Protein AF-A0A257XIL9-F1 (afdb_monomer_lite)

Secondary structure (DSSP, 8-state):
-EEEEETTEEEEPPSPPEEEEEPTTSPEEEE----STT--TT-EEEEEETTEEEEEE----SSPPPHHHHIIIIITT-HHHHHHHHHHHHTS-HHHHHHHHHHHHHSPPPPB-B---TTS-EEEEEEEEEETTEEEEEEEEE-TT--EEEEEEEETTEEEEGGGSEEEEEEEESSGGG-EEEEEEEEEE-----SS-SS-EEEEEETTS-EEEEBPPPPP-SHHHHHHHHHTSS-GGG--HHHIIIIIHHHHHHHHHHHHHTS-PPEEEEESPPPSS-SEEEEEEE-S--TTHHHHHHHHHT-HHHHHHEEEEEEES-GGGHHHHHHHHHHHHHHHT--EEEEE-SS---HHHHHHHHHHH--SSEEEE--TT---SSTTTHHHHHHHHTSTT-S---PPP--

pLDDT: mean 90.07, std 8.08, range [62.16, 98.75]

Structure (mmCIF, N/CA/C/O backbone):
data_AF-A0A257XIL9-F1
#
_entry.id   AF-A0A257XIL9-F1
#
loop_
_atom_site.group_PDB
_atom_site.id
_atom_site.type_symbol
_atom_site.label_atom_id
_atom_site.label_alt_id
_atom_site.label_comp_id
_atom_site.label_asym_id
_atom_site.label_entity_id
_atom_site.label_seq_id
_atom_site.pdbx_PDB_ins_code
_atom_site.Cartn_x
_atom_site.Cartn_y
_atom_site.Cartn_z
_atom_site.occupancy
_atom_site.B_iso_or_equiv
_atom_site.auth_seq_id
_atom_site.auth_comp_id
_atom_site.auth_asym_id
_atom_site.auth_atom_id
_atom_site.pdbx_PDB_model_num
ATOM 1 N N . PHE A 1 1 ? -37.046 -14.012 21.069 1.00 78.88 1 PHE A N 1
ATOM 2 C CA . PHE A 1 1 ? -36.959 -13.939 19.597 1.00 78.88 1 PHE A CA 1
ATOM 3 C C . PHE A 1 1 ? -37.499 -12.611 19.091 1.00 78.88 1 PHE A C 1
ATOM 5 O O . PHE A 1 1 ? -38.165 -11.910 19.847 1.00 78.88 1 PHE A O 1
ATOM 12 N N . LEU A 1 2 ? -37.201 -12.261 17.839 1.00 85.25 2 LEU A N 1
ATOM 13 C CA . LEU A 1 2 ? -37.602 -10.992 17.244 1.00 85.25 2 LEU A CA 1
ATOM 14 C C . LEU A 1 2 ? -38.352 -11.222 15.932 1.00 85.25 2 LEU A C 1
ATOM 16 O O . LEU A 1 2 ? -37.862 -11.948 15.065 1.00 85.25 2 LEU A O 1
ATOM 20 N N . TYR A 1 3 ? -39.524 -10.611 15.795 1.00 85.75 3 TYR A N 1
ATOM 21 C CA . TYR A 1 3 ? -40.388 -10.778 14.632 1.00 85.75 3 TYR A CA 1
ATOM 22 C C . TYR A 1 3 ? -40.890 -9.434 14.121 1.00 85.75 3 TYR A C 1
ATOM 24 O O . TYR A 1 3 ? -41.106 -8.504 14.894 1.00 85.75 3 TYR A O 1
ATOM 32 N N . CYS A 1 4 ? -41.090 -9.367 12.815 1.00 86.06 4 CYS A N 1
ATOM 33 C CA . CYS A 1 4 ? -41.789 -8.309 12.113 1.00 86.06 4 CYS A CA 1
ATOM 34 C C . CYS A 1 4 ? -43.127 -8.896 11.645 1.00 86.06 4 CYS A C 1
ATOM 36 O O . CYS A 1 4 ? -43.144 -9.945 11.003 1.00 86.06 4 CYS A O 1
ATOM 38 N N . VAL A 1 5 ? -44.231 -8.262 12.030 1.00 87.00 5 VAL A N 1
ATOM 39 C CA . VAL A 1 5 ? -45.599 -8.660 11.685 1.00 87.00 5 VAL A CA 1
ATOM 40 C C . VAL A 1 5 ? -46.216 -7.521 10.886 1.00 87.00 5 VAL A C 1
ATOM 42 O O . VAL A 1 5 ? -46.288 -6.399 11.381 1.00 87.00 5 VAL A O 1
ATOM 45 N N . SER A 1 6 ? -46.636 -7.796 9.659 1.00 84.62 6 SER A N 1
ATOM 46 C CA . SER A 1 6 ? -47.337 -6.864 8.773 1.00 84.62 6 SER A CA 1
ATOM 47 C C . SER A 1 6 ? -48.607 -7.533 8.221 1.00 84.62 6 SER A C 1
ATOM 49 O O . SER A 1 6 ? -48.792 -8.738 8.425 1.00 84.62 6 SER A O 1
ATOM 51 N N . PRO A 1 7 ? -49.488 -6.796 7.516 1.00 81.94 7 PRO A N 1
ATOM 52 C CA . PRO A 1 7 ? -50.623 -7.399 6.811 1.00 81.94 7 PRO A CA 1
ATOM 53 C C . PRO A 1 7 ? -50.215 -8.518 5.837 1.00 81.94 7 PRO A C 1
ATOM 55 O O . PRO A 1 7 ? -50.970 -9.465 5.642 1.00 81.94 7 PRO A O 1
ATOM 58 N N . ASP A 1 8 ? -48.998 -8.442 5.292 1.00 80.56 8 ASP A N 1
ATOM 59 C CA . ASP A 1 8 ? -48.445 -9.408 4.336 1.00 80.56 8 ASP A CA 1
ATOM 60 C C . ASP A 1 8 ? -47.842 -10.659 5.004 1.00 80.56 8 ASP A C 1
ATOM 62 O O . ASP A 1 8 ? -47.436 -11.598 4.318 1.00 80.56 8 ASP A O 1
ATOM 66 N N . GLY A 1 9 ? -47.770 -10.697 6.341 1.00 84.12 9 GLY A N 1
ATOM 67 C CA . GLY A 1 9 ? -47.368 -11.878 7.102 1.00 84.12 9 GLY A CA 1
ATOM 68 C C . GLY A 1 9 ? -46.413 -11.609 8.266 1.00 84.12 9 GLY A C 1
ATOM 69 O O . GLY A 1 9 ? -46.121 -10.478 8.654 1.00 84.12 9 GLY A O 1
ATOM 70 N N . MET A 1 10 ? -45.917 -12.699 8.855 1.00 86.69 10 MET A N 1
ATOM 71 C CA . MET A 1 10 ? -44.973 -12.682 9.973 1.00 86.69 10 MET A CA 1
ATOM 72 C C . MET A 1 10 ? -43.612 -13.202 9.516 1.00 86.69 10 MET A C 1
ATOM 74 O O . MET A 1 10 ? -43.482 -14.356 9.114 1.00 86.69 10 MET A O 1
ATOM 78 N N . ARG A 1 11 ? -42.575 -12.370 9.640 1.00 86.50 11 ARG A N 1
ATOM 79 C CA . ARG A 1 11 ? -41.183 -12.740 9.357 1.00 86.50 11 ARG A CA 1
ATOM 80 C C . ARG A 1 11 ? -40.331 -12.650 10.614 1.00 86.50 11 ARG A C 1
ATOM 82 O O . ARG A 1 11 ? -40.449 -11.714 11.407 1.00 86.50 11 ARG A O 1
ATOM 89 N N . ARG A 1 12 ? -39.436 -13.614 10.808 1.00 84.75 12 ARG A N 1
ATOM 90 C CA . ARG A 1 12 ? -38.415 -13.520 11.855 1.00 84.75 12 ARG A CA 1
ATOM 91 C C . ARG A 1 12 ? -37.354 -12.520 11.411 1.00 84.75 12 ARG A C 1
ATOM 93 O O . ARG A 1 12 ? -36.861 -12.606 10.293 1.00 84.75 12 ARG A O 1
ATOM 100 N N . ILE A 1 13 ? -37.000 -11.589 12.287 1.00 77.62 13 ILE A N 1
ATOM 101 C CA . ILE A 1 13 ? -35.896 -10.664 12.033 1.00 77.62 13 ILE A CA 1
ATOM 102 C C . ILE A 1 13 ? -34.600 -11.411 12.357 1.00 77.62 13 ILE A C 1
ATOM 104 O O . ILE A 1 13 ? -34.402 -11.890 13.480 1.00 77.62 13 ILE A O 1
ATOM 108 N N . SER A 1 14 ? -33.750 -11.559 11.348 1.00 66.75 14 SER A N 1
ATOM 109 C CA . SER A 1 14 ? -32.399 -12.098 11.464 1.00 66.75 14 SER A CA 1
ATOM 110 C C . SER A 1 14 ? -31.453 -11.041 12.032 1.00 66.75 14 SER A C 1
ATOM 112 O O . SER A 1 14 ? -31.531 -9.871 11.671 1.00 66.75 14 SER A O 1
ATOM 114 N N . GLY A 1 15 ? -30.555 -11.459 12.925 1.00 65.25 15 GLY A N 1
ATOM 115 C CA . GLY A 1 15 ? -29.597 -10.577 13.592 1.00 65.25 15 GLY A CA 1
ATOM 116 C C . GLY A 1 15 ? -29.805 -10.519 15.104 1.00 65.25 15 GLY A C 1
ATOM 117 O O . GLY A 1 15 ? -30.929 -10.450 15.605 1.00 65.25 15 GLY A O 1
ATOM 118 N N . ALA A 1 16 ? -28.701 -10.583 15.846 1.00 65.56 16 ALA A N 1
ATOM 119 C CA . ALA A 1 16 ? -28.731 -10.383 17.285 1.00 65.56 16 ALA A CA 1
ATOM 120 C C . ALA A 1 16 ? -28.869 -8.880 17.576 1.00 65.56 16 ALA A C 1
ATOM 122 O O . ALA A 1 16 ? -28.102 -8.086 17.025 1.00 65.56 16 ALA A O 1
ATOM 123 N N . PRO A 1 17 ? -29.815 -8.469 18.433 1.00 74.44 17 PRO A N 1
ATOM 124 C CA . PRO A 1 17 ? -29.900 -7.081 18.847 1.00 74.44 17 PRO A CA 1
ATOM 125 C C . PRO A 1 17 ? -28.626 -6.649 19.558 1.00 74.44 17 PRO A C 1
ATOM 127 O O . PRO A 1 17 ? -28.020 -7.430 20.298 1.00 74.44 17 PRO A O 1
ATOM 130 N N . ARG A 1 18 ? -28.255 -5.380 19.390 1.00 77.69 18 ARG A N 1
ATOM 131 C CA . ARG A 1 18 ? -27.157 -4.798 20.158 1.00 77.69 18 ARG A CA 1
ATOM 132 C C . ARG A 1 18 ? -27.686 -4.026 21.345 1.00 77.69 18 ARG A C 1
ATOM 134 O O . ARG A 1 18 ? -28.575 -3.181 21.235 1.00 77.69 18 ARG A O 1
ATOM 141 N N . TYR A 1 19 ? -27.107 -4.331 22.495 1.00 77.12 19 TYR A N 1
ATOM 142 C CA . TYR A 1 19 ? -27.385 -3.634 23.733 1.00 77.12 19 TYR A CA 1
ATOM 143 C C . TYR A 1 19 ? -26.381 -2.500 23.879 1.00 77.12 19 TYR A C 1
ATOM 145 O O . TYR A 1 19 ? -25.175 -2.725 23.838 1.00 77.12 19 TYR A O 1
ATOM 153 N N . GLY A 1 20 ? -26.890 -1.284 24.041 1.00 69.31 20 GLY A N 1
ATOM 154 C CA . GLY A 1 20 ? -26.060 -0.151 24.418 1.00 69.31 20 GLY A CA 1
ATOM 155 C C . GLY A 1 20 ? -25.586 -0.257 25.862 1.00 69.31 20 GLY A C 1
ATOM 156 O O . GLY A 1 20 ? -26.066 -1.086 26.649 1.00 69.31 20 GLY A O 1
ATOM 157 N N . VAL A 1 21 ? -24.686 0.651 26.225 1.00 69.38 21 VAL A N 1
ATOM 158 C CA . VAL A 1 21 ? -24.190 0.783 27.601 1.00 69.38 21 VAL A CA 1
ATOM 159 C C . VAL A 1 21 ? -25.369 1.002 28.576 1.00 69.38 21 VAL A C 1
ATOM 161 O O . VAL A 1 21 ? -26.318 1.721 28.233 1.00 69.38 21 VAL A O 1
ATOM 164 N N . PRO A 1 22 ? -25.361 0.393 29.784 1.00 69.25 22 PRO A N 1
ATOM 165 C CA . PRO A 1 22 ? -26.380 0.650 30.799 1.00 69.25 22 PRO A CA 1
ATOM 166 C C . PRO A 1 22 ? -26.503 2.144 31.107 1.00 69.25 22 PRO A C 1
ATOM 168 O O . PRO A 1 22 ? -25.510 2.821 31.369 1.00 69.25 22 PRO A O 1
ATOM 171 N N . GLY A 1 23 ? -27.728 2.667 31.092 1.00 69.06 23 GLY A N 1
ATOM 172 C CA . GLY A 1 23 ? -28.000 4.022 31.558 1.00 69.06 23 GLY A CA 1
ATOM 173 C C . GLY A 1 23 ? -27.918 4.131 33.084 1.00 69.06 23 GLY A C 1
ATOM 174 O O . GLY A 1 23 ? -27.865 3.128 33.791 1.00 69.06 23 GLY A O 1
ATOM 175 N N . ALA A 1 24 ? -28.015 5.358 33.606 1.00 69.00 24 ALA A N 1
ATOM 176 C CA . ALA A 1 24 ? -27.921 5.658 35.043 1.00 69.00 24 ALA A CA 1
ATOM 177 C C . ALA A 1 24 ? -28.912 4.884 35.943 1.00 69.00 24 ALA A C 1
ATOM 179 O O . ALA A 1 24 ? -28.686 4.757 37.139 1.00 69.00 24 ALA A O 1
ATOM 180 N N . ARG A 1 25 ? -30.008 4.357 35.379 1.00 79.62 25 ARG A N 1
ATOM 181 C CA . ARG A 1 25 ? -31.020 3.546 36.086 1.00 79.62 25 ARG A CA 1
ATOM 182 C C . ARG A 1 25 ? -30.909 2.040 35.797 1.00 79.62 25 ARG A C 1
ATOM 184 O O . ARG A 1 25 ? -31.881 1.318 35.976 1.00 79.62 25 ARG A O 1
ATOM 191 N N . GLY A 1 26 ? -29.792 1.569 35.240 1.00 75.44 26 GLY A N 1
ATOM 192 C CA . GLY A 1 26 ? -29.577 0.160 34.873 1.00 75.44 26 GLY A CA 1
ATOM 193 C C . GLY A 1 26 ? -30.302 -0.313 33.602 1.00 75.44 26 GLY A C 1
ATOM 194 O O . GLY A 1 26 ? -30.005 -1.392 33.094 1.00 75.44 26 GLY A O 1
ATOM 195 N N . LEU A 1 27 ? -31.208 0.492 33.036 1.00 77.88 27 LEU A N 1
ATOM 196 C CA . LEU A 1 27 ? -31.868 0.200 31.760 1.00 77.88 27 LEU A CA 1
ATOM 197 C C . LEU A 1 27 ? -30.868 0.280 30.598 1.00 77.88 27 LEU A C 1
ATOM 199 O O . LEU A 1 27 ? -30.169 1.284 30.443 1.00 77.88 27 LEU A O 1
ATOM 203 N N . ARG A 1 28 ? -30.833 -0.754 29.750 1.00 74.19 28 ARG A N 1
ATOM 204 C CA . ARG A 1 28 ? -30.026 -0.776 28.521 1.00 74.19 28 ARG A CA 1
ATOM 205 C C . ARG A 1 28 ? -30.869 -0.369 27.325 1.00 74.19 28 ARG A C 1
ATOM 207 O O . ARG A 1 28 ? -32.003 -0.821 27.169 1.00 74.19 28 ARG A O 1
ATOM 214 N N . ARG A 1 29 ? -30.299 0.474 26.464 1.00 76.75 29 ARG A N 1
ATOM 215 C CA . ARG A 1 29 ? -30.882 0.734 25.147 1.00 76.75 29 ARG A CA 1
ATOM 216 C C . ARG A 1 29 ? -30.681 -0.480 24.259 1.00 76.75 29 ARG A C 1
ATOM 218 O O . ARG A 1 29 ? -29.707 -1.213 24.398 1.00 76.75 29 ARG A O 1
ATOM 225 N N . PHE A 1 30 ? -31.625 -0.666 23.362 1.00 77.69 30 PHE A N 1
ATOM 226 C CA . PHE A 1 30 ? -31.723 -1.822 22.502 1.00 77.69 30 PHE A CA 1
ATOM 227 C C . PHE A 1 30 ? -31.785 -1.321 21.063 1.00 77.69 30 PHE A C 1
ATOM 229 O O . PHE A 1 30 ? -32.664 -0.523 20.735 1.00 77.69 30 PHE A O 1
ATOM 236 N N . TYR A 1 31 ? -30.831 -1.747 20.243 1.00 80.19 31 TYR A N 1
ATOM 237 C CA . TYR A 1 31 ? -30.674 -1.297 18.867 1.00 80.19 31 TYR A CA 1
ATOM 238 C C . TYR A 1 31 ? -30.848 -2.467 17.906 1.00 80.19 31 TYR A C 1
ATOM 240 O O . TYR A 1 31 ? -30.327 -3.564 18.125 1.00 80.19 31 TYR A O 1
ATOM 248 N N . LEU A 1 32 ? -31.591 -2.199 16.837 1.00 79.38 32 LEU A N 1
ATOM 249 C CA . LEU A 1 32 ? -31.878 -3.131 15.761 1.00 79.38 32 LEU A CA 1
ATOM 250 C C . LEU A 1 32 ? -31.614 -2.452 14.432 1.00 79.38 32 LEU A C 1
ATOM 252 O O . LEU A 1 32 ? -32.061 -1.326 14.216 1.00 79.38 32 LEU A O 1
ATOM 256 N N . ALA A 1 33 ? -30.956 -3.178 13.542 1.00 78.38 33 ALA A N 1
ATOM 257 C CA . ALA A 1 33 ? -30.948 -2.856 12.131 1.00 78.38 33 ALA A CA 1
ATOM 258 C C . ALA A 1 33 ? -32.041 -3.664 11.444 1.00 78.38 33 ALA A C 1
ATOM 260 O O . ALA A 1 33 ? -32.178 -4.866 11.676 1.00 78.38 33 ALA A O 1
ATOM 261 N N . LEU A 1 34 ? -32.839 -2.979 10.638 1.00 77.25 34 LEU A N 1
ATOM 262 C CA . LEU A 1 34 ? -33.945 -3.567 9.909 1.00 77.25 34 LEU A CA 1
ATOM 263 C C . LEU A 1 34 ? -33.802 -3.175 8.449 1.00 77.25 34 LEU A C 1
ATOM 265 O O . LEU A 1 34 ? -33.587 -2.004 8.139 1.00 77.25 34 LEU A O 1
ATOM 269 N N . GLU A 1 35 ? -33.962 -4.145 7.561 1.00 73.81 35 GLU A N 1
ATOM 270 C CA . GLU A 1 35 ? -34.164 -3.846 6.151 1.00 73.81 35 GLU A CA 1
ATOM 271 C C . GLU A 1 35 ? -35.543 -3.212 5.974 1.00 73.81 35 GLU A C 1
ATOM 273 O O . GLU A 1 35 ? -36.555 -3.764 6.419 1.00 73.81 35 GLU A O 1
ATOM 278 N N . THR A 1 36 ? -35.570 -2.048 5.325 1.00 72.25 36 THR A N 1
ATOM 279 C CA . THR A 1 36 ? -36.790 -1.277 5.056 1.00 72.25 36 THR A CA 1
ATOM 280 C C . THR A 1 36 ? -37.724 -1.983 4.076 1.00 72.25 36 THR A C 1
ATOM 282 O O . THR A 1 36 ? -38.927 -1.728 4.088 1.00 72.25 36 THR A O 1
ATOM 285 N N . ALA A 1 37 ? -37.205 -2.910 3.263 1.00 67.94 37 ALA A N 1
ATOM 286 C CA . ALA A 1 37 ? -38.013 -3.758 2.397 1.00 67.94 37 ALA A CA 1
ATOM 287 C C . ALA A 1 37 ? -39.031 -4.566 3.229 1.00 67.94 37 ALA A C 1
ATOM 289 O O . ALA A 1 37 ? -38.667 -5.339 4.120 1.00 67.94 37 ALA A O 1
ATOM 290 N N . GLY A 1 38 ? -40.320 -4.355 2.950 1.00 63.84 38 GLY A N 1
ATOM 291 C CA . GLY A 1 38 ? -41.426 -5.003 3.662 1.00 63.84 38 GLY A CA 1
ATOM 292 C C . GLY A 1 38 ? -41.767 -4.397 5.030 1.00 63.84 38 GLY A C 1
ATOM 293 O O . GLY A 1 38 ? -42.450 -5.048 5.817 1.00 63.84 38 GLY A O 1
ATOM 294 N N . ILE A 1 39 ? -41.287 -3.185 5.344 1.00 73.81 39 ILE A N 1
ATOM 295 C CA . ILE A 1 39 ? -41.710 -2.416 6.525 1.00 73.81 39 ILE A CA 1
ATOM 296 C C . ILE A 1 39 ? -42.603 -1.260 6.073 1.00 73.81 39 ILE A C 1
ATOM 298 O O . ILE A 1 39 ? -42.139 -0.322 5.432 1.00 73.81 39 ILE A O 1
ATOM 302 N N . GLY A 1 40 ? -43.885 -1.334 6.427 1.00 72.06 40 GLY A N 1
ATOM 303 C CA . GLY A 1 40 ? -44.891 -0.301 6.181 1.00 72.06 40 GLY A CA 1
ATOM 304 C C . GLY A 1 40 ? -45.420 0.326 7.475 1.00 72.06 40 GLY A C 1
ATOM 305 O O . GLY A 1 40 ? -45.008 -0.037 8.577 1.00 72.06 40 GLY A O 1
ATOM 306 N N . ALA A 1 41 ? -46.369 1.257 7.344 1.00 73.69 41 ALA A N 1
ATOM 307 C CA . ALA A 1 41 ? -46.985 1.956 8.480 1.00 73.69 41 ALA A CA 1
ATOM 308 C C . ALA A 1 41 ? -47.720 1.014 9.460 1.00 73.69 41 ALA A C 1
ATOM 310 O O . ALA A 1 41 ? -47.784 1.290 10.658 1.00 73.69 41 ALA A O 1
ATOM 311 N N . ASP A 1 42 ? -48.207 -0.126 8.961 1.00 81.69 42 ASP A N 1
ATOM 312 C CA . ASP A 1 42 ? -48.926 -1.145 9.739 1.00 81.69 42 ASP A CA 1
ATOM 313 C C . ASP A 1 42 ? -48.018 -2.287 10.221 1.00 81.69 42 ASP A C 1
ATOM 315 O O . ASP A 1 42 ? -48.481 -3.360 10.612 1.00 81.69 42 ASP A O 1
ATOM 319 N N . THR A 1 43 ? -46.698 -2.088 10.180 1.00 84.56 43 THR A N 1
ATOM 320 C CA . THR A 1 43 ? -45.734 -3.084 10.640 1.00 84.56 43 THR A CA 1
ATOM 321 C C . THR A 1 43 ? -45.480 -2.982 12.146 1.00 84.56 43 THR A C 1
ATOM 323 O O . THR A 1 43 ? -45.098 -1.939 12.684 1.00 84.56 43 THR A O 1
ATOM 326 N N . PHE A 1 44 ? -45.609 -4.116 12.830 1.00 88.12 44 PHE A N 1
ATOM 327 C CA . PHE A 1 44 ? -45.282 -4.289 14.239 1.00 88.12 44 PHE A CA 1
ATOM 328 C C . PHE A 1 44 ? -43.982 -5.077 14.416 1.00 88.12 44 PHE A C 1
ATOM 330 O O . PHE A 1 44 ? -43.763 -6.107 13.781 1.00 88.12 44 PHE A O 1
ATOM 337 N N . ILE A 1 45 ? -43.133 -4.629 15.339 1.00 87.12 45 ILE A N 1
ATOM 338 C CA . ILE A 1 45 ? -42.042 -5.429 15.896 1.00 87.12 45 ILE A CA 1
ATOM 339 C C . ILE A 1 45 ? -42.566 -6.127 17.139 1.00 87.12 45 ILE A C 1
ATOM 341 O O . ILE A 1 45 ? -43.030 -5.480 18.082 1.00 87.12 45 ILE A O 1
ATOM 345 N N . VAL A 1 46 ? -42.435 -7.448 17.159 1.00 88.25 46 VAL A N 1
ATOM 346 C CA . VAL A 1 46 ? -42.737 -8.283 18.316 1.00 88.25 46 VAL A CA 1
ATOM 347 C C . VAL A 1 46 ? -41.428 -8.821 18.881 1.00 88.25 46 VAL A C 1
ATOM 349 O O . VAL A 1 46 ? -40.730 -9.620 18.252 1.00 88.25 46 VAL A O 1
ATOM 352 N N . LEU A 1 47 ? -41.095 -8.384 20.092 1.00 86.00 47 LEU A N 1
ATOM 353 C CA . LEU A 1 47 ? -40.020 -8.950 20.896 1.00 86.00 47 LEU A CA 1
ATOM 354 C C . LEU A 1 47 ? -40.605 -9.992 21.836 1.00 86.00 47 LEU A C 1
ATOM 356 O O . LEU A 1 47 ? -41.585 -9.720 22.516 1.00 86.00 47 LEU A O 1
ATOM 360 N N . THR A 1 48 ? -39.987 -11.162 21.909 1.00 85.75 48 THR A N 1
ATOM 361 C CA . THR A 1 48 ? -40.390 -12.242 22.816 1.00 85.75 48 THR A CA 1
ATOM 362 C C . THR A 1 48 ? -39.214 -12.635 23.704 1.00 85.75 48 THR A C 1
ATOM 364 O O . THR A 1 48 ? -38.097 -12.835 23.219 1.00 85.75 48 THR A O 1
ATOM 367 N N . GLY A 1 49 ? -39.454 -12.743 25.003 1.00 84.25 49 GLY A N 1
ATOM 368 C CA . GLY A 1 49 ? -38.568 -13.376 25.975 1.00 84.25 49 GLY A CA 1
ATOM 369 C C . GLY A 1 49 ? -39.206 -14.645 26.548 1.00 84.25 49 GLY A C 1
ATOM 370 O O . GLY A 1 49 ? -40.297 -15.013 26.120 1.00 84.25 49 GLY A O 1
ATOM 371 N N . PRO A 1 50 ? -38.557 -15.311 27.520 1.00 85.19 50 PRO A N 1
ATOM 372 C CA . PRO A 1 50 ? -39.059 -16.564 28.088 1.00 85.19 50 PRO A CA 1
ATOM 373 C C . PRO A 1 50 ? -40.483 -16.455 28.653 1.00 85.19 50 PRO A C 1
ATOM 375 O O . PRO A 1 50 ? -41.293 -17.338 28.414 1.00 85.19 50 PRO A O 1
ATOM 378 N N . ASN A 1 51 ? -40.796 -15.340 29.330 1.00 89.88 51 ASN A N 1
ATOM 379 C CA . ASN A 1 51 ? -42.074 -15.115 30.025 1.00 89.88 51 ASN A CA 1
ATOM 380 C C . ASN A 1 51 ? -42.710 -13.751 29.695 1.00 89.88 51 ASN A C 1
ATOM 382 O O . ASN A 1 51 ? -43.493 -13.220 30.479 1.00 89.88 51 ASN A O 1
ATOM 386 N N . TRP A 1 52 ? -42.325 -13.120 28.586 1.00 86.81 52 TRP A N 1
ATOM 387 C CA . TRP A 1 52 ? -42.842 -11.801 28.219 1.00 86.81 52 TRP A CA 1
ATOM 388 C C . TRP A 1 52 ? -42.816 -11.598 26.710 1.00 86.81 52 TRP A C 1
ATOM 390 O O . TRP A 1 52 ? -42.002 -12.192 26.003 1.00 86.81 52 TRP A O 1
ATOM 40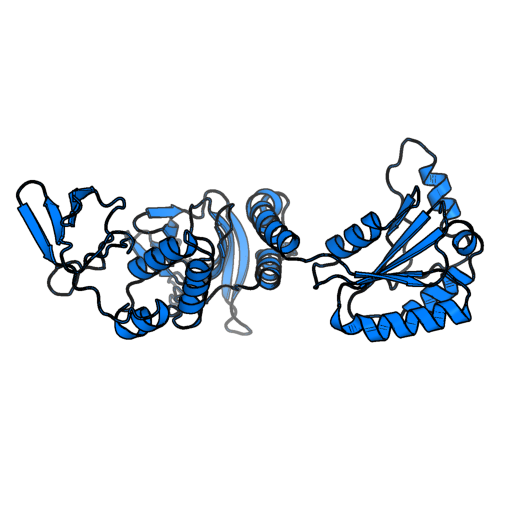0 N N . PHE A 1 53 ? -43.665 -10.704 26.216 1.00 89.31 53 PHE A N 1
ATOM 401 C CA . PHE A 1 53 ? -43.525 -10.155 24.877 1.00 89.31 53 PHE A CA 1
ATOM 402 C C . PHE A 1 53 ? -43.807 -8.654 24.890 1.00 89.31 53 PHE A C 1
ATOM 404 O O . PHE A 1 53 ? -44.543 -8.148 25.734 1.00 89.31 53 PHE A O 1
ATOM 411 N N . ALA A 1 54 ? -43.182 -7.931 23.970 1.00 87.25 54 ALA A N 1
ATOM 412 C CA . ALA A 1 54 ? -43.417 -6.516 23.753 1.00 87.25 54 ALA A CA 1
ATOM 413 C C . ALA A 1 54 ? -43.741 -6.295 22.281 1.00 87.25 54 ALA A C 1
ATOM 415 O O . ALA A 1 54 ? -42.994 -6.727 21.405 1.00 87.25 54 ALA A O 1
ATOM 416 N N . VAL A 1 55 ? -44.842 -5.596 22.024 1.00 89.62 55 VAL A N 1
ATOM 417 C CA . VAL A 1 55 ? -45.242 -5.186 20.678 1.00 89.62 55 VAL A CA 1
ATOM 418 C C . VAL A 1 55 ? -44.974 -3.695 20.530 1.00 89.62 55 VAL A C 1
ATOM 420 O O . VAL A 1 55 ? -45.289 -2.896 21.421 1.00 89.62 55 VAL A O 1
ATOM 423 N N . ARG A 1 56 ? -44.347 -3.309 19.424 1.00 87.12 56 ARG A N 1
ATOM 424 C CA . ARG A 1 56 ? -44.098 -1.914 19.061 1.00 87.12 56 ARG A CA 1
ATOM 425 C C . ARG A 1 56 ? -44.500 -1.706 17.615 1.00 87.12 56 ARG A C 1
ATOM 427 O O . ARG A 1 56 ? -44.027 -2.432 16.751 1.00 87.12 56 ARG A O 1
ATOM 434 N N . ARG A 1 57 ? -45.353 -0.720 17.353 1.00 86.31 57 ARG A N 1
ATOM 435 C CA . ARG A 1 57 ? -45.593 -0.258 15.986 1.00 86.31 57 ARG A CA 1
ATOM 436 C C . ARG A 1 57 ? -44.377 0.536 15.528 1.00 86.31 57 ARG A C 1
ATOM 438 O O . ARG A 1 57 ? -43.865 1.355 16.293 1.00 86.31 57 ARG A O 1
ATOM 445 N N . ILE A 1 58 ? -43.906 0.267 14.319 1.00 77.44 58 ILE A N 1
ATOM 446 C CA . ILE A 1 58 ? -42.850 1.063 13.710 1.00 77.44 58 ILE A CA 1
ATOM 447 C C . ILE A 1 58 ? -43.493 2.307 13.108 1.00 77.44 58 ILE A C 1
ATOM 449 O O . ILE A 1 58 ? -44.326 2.209 12.214 1.00 77.44 58 ILE A O 1
ATOM 453 N N . GLU A 1 59 ? -43.074 3.478 13.566 1.00 76.62 59 GLU A N 1
ATOM 454 C CA . GLU A 1 59 ? -43.366 4.726 12.869 1.00 76.62 59 GLU A CA 1
ATOM 455 C C . GLU A 1 59 ? -42.181 5.024 11.955 1.00 76.62 59 GLU A C 1
ATOM 457 O O . GLU A 1 59 ? -41.086 5.334 12.424 1.00 76.62 59 GLU A O 1
ATOM 462 N N . MET A 1 60 ? -42.379 4.840 10.648 1.00 69.75 60 MET A N 1
ATOM 463 C CA . MET A 1 60 ? -41.388 5.207 9.639 1.00 69.75 60 MET A CA 1
ATOM 464 C C . MET A 1 60 ? -41.507 6.713 9.376 1.00 69.75 60 MET A C 1
ATOM 466 O O . MET A 1 60 ? -42.525 7.146 8.829 1.00 69.75 60 MET A O 1
ATOM 470 N N . PRO A 1 61 ? -40.523 7.536 9.777 1.00 68.69 61 PRO A N 1
ATOM 471 C CA . PRO A 1 61 ? -40.538 8.948 9.424 1.00 68.69 61 PRO A CA 1
ATOM 472 C C . PRO A 1 61 ? -40.427 9.095 7.900 1.00 68.69 61 PRO A C 1
ATOM 474 O O . PRO A 1 61 ? -39.690 8.353 7.255 1.00 68.69 61 PRO A O 1
ATOM 477 N N . GLY A 1 62 ? -41.152 10.063 7.331 1.00 68.56 62 GLY A N 1
ATOM 478 C CA . GLY A 1 62 ? -41.165 10.305 5.881 1.00 68.56 62 GLY A CA 1
ATOM 479 C C . GLY A 1 62 ? -39.815 10.745 5.299 1.00 68.56 62 GLY A C 1
ATOM 480 O O . GLY A 1 62 ? -39.597 10.584 4.104 1.00 68.56 62 GLY A O 1
ATOM 481 N N . ASP A 1 63 ? -38.906 11.254 6.138 1.00 76.94 63 ASP A N 1
ATOM 482 C CA . ASP A 1 63 ? -37.517 11.552 5.782 1.00 76.94 63 ASP A CA 1
ATOM 483 C C . ASP A 1 63 ? -36.574 10.874 6.788 1.00 76.94 63 ASP A C 1
ATOM 485 O O . ASP A 1 63 ? -36.515 11.239 7.969 1.00 76.94 63 ASP A O 1
ATOM 489 N N . LEU A 1 64 ? -35.863 9.838 6.337 1.00 77.25 64 LEU A N 1
ATOM 490 C CA . LEU A 1 64 ? -34.840 9.175 7.137 1.00 77.25 64 LEU A CA 1
ATOM 491 C C . LEU A 1 64 ? -33.557 10.007 7.082 1.00 77.25 64 LEU A C 1
ATOM 493 O O . LEU A 1 64 ? -32.962 10.212 6.026 1.00 77.25 64 LEU A O 1
ATOM 497 N N . ALA A 1 65 ? -33.094 10.461 8.246 1.00 83.12 65 ALA A N 1
ATOM 498 C CA . ALA A 1 65 ? -31.809 11.137 8.352 1.00 83.12 65 ALA A CA 1
ATOM 499 C C . ALA A 1 65 ? -30.666 10.234 7.852 1.00 83.12 65 ALA A C 1
ATOM 501 O O . ALA A 1 65 ? -30.644 9.035 8.134 1.00 83.12 65 ALA A O 1
ATOM 502 N N . SER A 1 66 ? -29.672 10.825 7.177 1.00 86.81 66 SER A N 1
ATOM 503 C CA . SER A 1 66 ? -28.438 10.106 6.840 1.00 86.81 66 SER A CA 1
ATOM 504 C C . SER A 1 66 ? -27.755 9.573 8.102 1.00 86.81 66 SER A C 1
ATOM 506 O O . SER A 1 66 ? -27.899 10.154 9.184 1.00 86.81 66 SER A O 1
ATOM 508 N N . LEU A 1 67 ? -26.964 8.502 7.964 1.00 87.06 67 LEU A N 1
ATOM 509 C CA . LEU A 1 67 ? -26.244 7.888 9.084 1.00 87.06 67 LEU A CA 1
ATOM 510 C C . LEU A 1 67 ? -25.442 8.931 9.880 1.00 87.06 67 LEU A C 1
ATOM 512 O O . LEU A 1 67 ? -25.554 8.998 11.101 1.00 87.06 67 LEU A O 1
ATOM 516 N N . THR A 1 68 ? -24.714 9.809 9.187 1.00 88.69 68 THR A N 1
ATOM 517 C CA . THR A 1 68 ? -23.942 10.907 9.787 1.00 88.69 68 THR A CA 1
ATOM 518 C C . THR A 1 68 ? -24.819 11.897 10.553 1.00 88.69 68 THR A C 1
ATOM 520 O O . THR A 1 68 ? -24.504 12.257 11.690 1.00 88.69 68 THR A O 1
ATOM 523 N N . ARG A 1 69 ? -25.940 12.337 9.962 1.00 88.12 69 ARG A N 1
ATOM 524 C CA . ARG A 1 69 ? -26.862 13.288 10.603 1.00 88.12 69 ARG A CA 1
ATOM 525 C C . ARG A 1 69 ? -27.475 12.677 11.859 1.00 88.12 69 ARG A C 1
ATOM 527 O O . ARG A 1 69 ? -27.476 13.312 12.915 1.00 88.12 69 ARG A O 1
ATOM 534 N N . TRP A 1 70 ? -27.931 11.431 11.757 1.00 87.12 70 TRP A N 1
ATOM 535 C CA . TRP A 1 70 ? -28.450 10.681 12.892 1.00 87.12 70 TRP A CA 1
ATOM 536 C C . TRP A 1 70 ? -27.387 10.552 13.989 1.00 87.12 70 TRP A C 1
ATOM 538 O O . TRP A 1 70 ? -27.670 10.879 15.143 1.00 87.12 70 TRP A O 1
ATOM 548 N N . TRP A 1 71 ? -26.143 10.201 13.635 1.00 87.69 71 TRP A N 1
ATOM 549 C CA . TRP A 1 71 ? -25.057 10.028 14.604 1.00 87.69 71 TRP A CA 1
ATOM 550 C C . TRP A 1 71 ? -24.767 11.298 15.402 1.00 87.69 71 TRP A C 1
ATOM 552 O O . TRP A 1 71 ? -24.673 11.238 16.628 1.00 87.69 71 TRP A O 1
ATOM 562 N N . ARG A 1 72 ? -24.698 12.454 14.727 1.00 84.94 72 ARG A N 1
ATOM 563 C CA . ARG A 1 72 ? -24.500 13.763 15.375 1.00 84.94 72 ARG A CA 1
ATOM 564 C C . ARG A 1 72 ? -25.611 14.101 16.364 1.00 84.94 72 ARG A C 1
ATOM 566 O O . ARG A 1 72 ? -25.332 14.637 17.430 1.00 84.94 72 ARG A O 1
ATOM 573 N N . SER A 1 73 ? -26.858 13.797 16.011 1.00 82.44 73 SER A N 1
ATOM 574 C CA . SER A 1 73 ? -28.020 14.146 16.838 1.00 82.44 73 SER A CA 1
ATOM 575 C C . SER A 1 73 ? -28.289 13.174 17.992 1.00 82.44 73 SER A C 1
ATOM 577 O O . SER A 1 73 ? -28.670 13.589 19.084 1.00 82.44 73 SER A O 1
ATOM 579 N N . LEU A 1 74 ? -28.129 11.871 17.748 1.00 75.81 74 LEU A N 1
ATOM 580 C CA . LEU A 1 74 ? -28.710 10.805 18.569 1.00 75.81 74 LEU A CA 1
ATOM 581 C C . LEU A 1 74 ? -27.718 9.694 18.910 1.00 75.81 74 LEU A C 1
ATOM 583 O O . LEU A 1 74 ? -27.917 9.014 19.921 1.00 75.81 74 LEU A O 1
ATOM 587 N N . GLY A 1 75 ? -26.659 9.532 18.107 1.00 64.88 75 GLY A N 1
ATOM 588 C CA . GLY A 1 75 ? -25.708 8.422 18.199 1.00 64.88 75 GLY A CA 1
ATOM 589 C C . GLY A 1 75 ? -25.023 8.304 19.556 1.00 64.88 75 GLY A C 1
ATOM 590 O O . GLY A 1 75 ? -24.733 7.190 19.985 1.00 64.88 75 GLY A O 1
ATOM 591 N N . LYS A 1 76 ? -24.861 9.426 20.282 1.00 68.06 76 LYS A N 1
ATOM 592 C CA . LYS A 1 76 ? -24.164 9.507 21.582 1.00 68.06 76 LYS A CA 1
ATOM 593 C C . LYS A 1 76 ? -22.733 8.916 21.504 1.00 68.06 76 LYS A C 1
ATOM 595 O O . LYS A 1 76 ? -22.344 8.321 20.502 1.00 68.06 76 LYS A O 1
ATOM 600 N N . PRO A 1 77 ? -21.877 9.090 22.524 1.00 66.38 77 PRO A N 1
ATOM 601 C CA . PRO A 1 77 ? -20.542 8.494 22.513 1.00 66.38 77 PRO A CA 1
ATOM 602 C C . PRO A 1 77 ? -20.588 6.995 22.865 1.00 66.38 77 PRO A C 1
ATOM 604 O O . PRO A 1 77 ? -19.783 6.560 23.678 1.00 66.38 77 PRO A O 1
ATOM 607 N N . ASP A 1 78 ? -21.539 6.215 22.326 1.00 77.00 78 ASP A N 1
ATOM 608 C CA . ASP A 1 78 ? -21.589 4.755 22.512 1.00 77.00 78 ASP A CA 1
ATOM 609 C C . ASP A 1 78 ? -20.699 4.083 21.451 1.00 77.00 78 ASP A C 1
ATOM 611 O O . ASP A 1 78 ? -21.095 3.974 20.284 1.00 77.00 78 ASP A O 1
ATOM 615 N N . PRO A 1 79 ? -19.475 3.653 21.806 1.00 78.12 79 PRO A N 1
ATOM 616 C CA . PRO A 1 79 ? -18.525 3.170 20.815 1.00 78.12 79 PRO A CA 1
ATOM 617 C C . PRO A 1 79 ? -18.882 1.769 20.306 1.00 78.12 79 PRO A C 1
ATOM 619 O O . PRO A 1 79 ? -18.551 1.432 19.175 1.00 78.12 79 PRO A O 1
ATOM 622 N N . VAL A 1 80 ? -19.596 0.974 21.112 1.00 78.94 80 VAL A N 1
ATOM 623 C CA . VAL A 1 80 ? -20.064 -0.367 20.727 1.00 78.94 80 VAL A CA 1
ATOM 624 C C . VAL A 1 80 ? -21.149 -0.239 19.664 1.00 78.94 80 VAL A C 1
ATOM 626 O O . VAL A 1 80 ? -21.116 -0.923 18.641 1.00 78.94 80 VAL A O 1
ATOM 629 N N . LEU A 1 81 ? -22.096 0.682 19.874 1.00 82.88 81 LEU A N 1
ATOM 630 C CA . LEU A 1 81 ? -23.116 0.986 18.877 1.00 82.88 81 LEU A CA 1
ATOM 631 C C . LEU A 1 81 ? -22.488 1.506 17.581 1.00 82.88 81 LEU A C 1
ATOM 633 O O . LEU A 1 81 ? -22.918 1.115 16.497 1.00 82.88 81 LEU A O 1
ATOM 637 N N . ARG A 1 82 ? -21.461 2.358 17.692 1.00 86.50 82 ARG A N 1
ATOM 638 C CA . ARG A 1 82 ? -20.712 2.880 16.542 1.00 86.50 82 ARG A CA 1
ATOM 639 C C . ARG A 1 82 ? -20.099 1.777 15.707 1.00 86.50 82 ARG A C 1
ATOM 641 O O . ARG A 1 82 ? -20.353 1.727 14.509 1.00 86.50 82 ARG A O 1
ATOM 648 N N . GLU A 1 83 ? -19.311 0.908 16.327 1.00 86.50 83 GLU A N 1
ATOM 649 C CA . GLU A 1 83 ? -18.667 -0.201 15.625 1.00 86.50 83 GLU A CA 1
ATOM 650 C C . GLU A 1 83 ? -19.698 -1.099 14.943 1.00 86.50 83 GLU A C 1
ATOM 652 O O . GLU A 1 83 ? -19.501 -1.507 13.802 1.00 86.50 83 GLU A O 1
ATOM 657 N N . HIS A 1 84 ? -20.833 -1.346 15.601 1.00 84.69 84 HIS A N 1
ATOM 658 C CA . HIS A 1 84 ? -21.913 -2.125 15.014 1.00 84.69 84 HIS A CA 1
ATOM 659 C C . HIS A 1 84 ? -22.547 -1.450 13.792 1.00 84.69 84 HIS A C 1
ATOM 661 O O . HIS A 1 84 ? -22.755 -2.111 12.776 1.00 84.69 84 HIS A O 1
ATOM 667 N N . ALA A 1 85 ? -22.844 -0.151 13.872 1.00 86.94 85 ALA A N 1
ATOM 668 C CA . ALA A 1 85 ? -23.414 0.594 12.754 1.00 86.94 85 ALA A CA 1
ATOM 669 C C . ALA A 1 85 ? -22.454 0.645 11.558 1.00 86.94 85 ALA A C 1
ATOM 671 O O . ALA A 1 85 ? -22.886 0.450 10.424 1.00 86.94 85 ALA A O 1
ATOM 672 N N . VAL A 1 86 ? -21.155 0.834 11.818 1.00 89.94 86 VAL A N 1
ATOM 673 C CA . VAL A 1 86 ? -20.108 0.739 10.792 1.00 89.94 86 VAL A CA 1
ATOM 674 C C . VAL A 1 86 ? -20.092 -0.660 10.1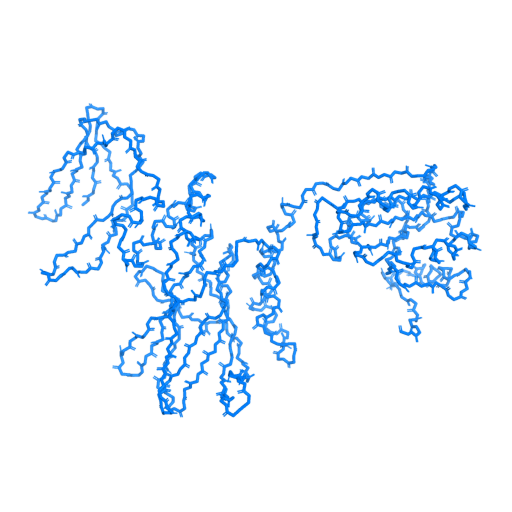84 1.00 89.94 86 VAL A C 1
ATOM 676 O O . VAL A 1 86 ? -20.139 -0.778 8.970 1.00 89.94 86 VAL A O 1
ATOM 679 N N . ALA A 1 87 ? -20.108 -1.722 10.993 1.00 87.88 87 ALA A N 1
ATOM 680 C CA . ALA A 1 87 ? -20.071 -3.093 10.487 1.00 87.88 87 ALA A CA 1
ATOM 681 C C . ALA A 1 87 ? -21.256 -3.454 9.583 1.00 87.88 87 ALA A C 1
ATOM 683 O O . ALA A 1 87 ? -21.083 -4.074 8.532 1.00 87.88 87 ALA A O 1
ATOM 684 N N . LEU A 1 88 ? -22.456 -3.021 9.960 1.00 86.69 88 LEU A N 1
ATOM 685 C CA . LEU A 1 88 ? -23.649 -3.203 9.139 1.00 86.69 88 LEU A CA 1
ATOM 686 C C . LEU A 1 88 ? -23.572 -2.411 7.832 1.00 86.69 88 LEU A C 1
ATOM 688 O O . LEU A 1 88 ? -23.875 -2.941 6.770 1.00 86.69 88 LEU A O 1
ATOM 692 N N . ALA A 1 89 ? -23.150 -1.149 7.893 1.00 88.94 89 ALA A N 1
ATOM 693 C CA . ALA A 1 89 ? -23.070 -0.304 6.709 1.00 88.94 89 ALA A CA 1
ATOM 694 C C . ALA A 1 89 ? -21.955 -0.762 5.745 1.00 88.94 89 ALA A C 1
ATOM 696 O O . ALA A 1 89 ? -22.161 -0.770 4.533 1.00 88.94 89 ALA A O 1
ATOM 697 N N . SER A 1 90 ? -20.818 -1.223 6.274 1.00 87.75 90 SER A N 1
ATOM 698 C CA . SER A 1 90 ? -19.688 -1.743 5.493 1.00 87.75 90 SER A CA 1
ATOM 699 C C . SER A 1 90 ? -19.990 -3.066 4.777 1.00 87.75 90 SER A C 1
ATOM 701 O O . SER A 1 90 ? -19.411 -3.343 3.730 1.00 87.75 90 SER A O 1
ATOM 703 N N . SER A 1 91 ? -20.915 -3.877 5.299 1.00 85.25 91 SER A N 1
ATOM 704 C CA . SER A 1 91 ? -21.367 -5.118 4.644 1.00 85.25 91 SER A CA 1
ATOM 705 C C . SER A 1 91 ? -22.516 -4.907 3.647 1.00 85.25 91 SER A C 1
ATOM 707 O O . SER A 1 91 ? -22.929 -5.851 2.977 1.00 85.25 91 SER A O 1
ATOM 709 N N . GLY A 1 92 ? -23.034 -3.679 3.539 1.00 86.00 92 GLY A N 1
ATOM 710 C CA . GLY A 1 92 ? -24.141 -3.328 2.654 1.00 86.00 92 GLY A CA 1
ATOM 711 C C . GLY A 1 92 ? -23.720 -2.921 1.238 1.00 86.00 92 GLY A C 1
ATOM 712 O O . GLY A 1 92 ? -22.604 -3.160 0.783 1.00 86.00 92 GLY A O 1
ATOM 713 N N . ALA A 1 93 ? -24.643 -2.262 0.531 1.00 89.19 93 ALA A N 1
ATOM 714 C CA . ALA A 1 93 ? -24.414 -1.718 -0.808 1.00 89.19 93 ALA A CA 1
ATOM 715 C C . ALA A 1 93 ? -23.316 -0.625 -0.824 1.00 89.19 93 ALA A C 1
ATOM 717 O O . ALA A 1 93 ? -23.085 0.013 0.207 1.00 89.19 93 ALA A O 1
ATOM 718 N N . PRO A 1 94 ? -22.713 -0.297 -1.987 1.00 90.38 94 PRO A N 1
ATOM 719 C CA . PRO A 1 94 ? -21.649 0.713 -2.083 1.00 90.38 94 PRO A CA 1
ATOM 720 C C . PRO A 1 94 ? -21.999 2.077 -1.464 1.00 90.38 94 PRO A C 1
ATOM 722 O O . PRO A 1 94 ? -21.156 2.720 -0.842 1.00 90.38 94 PRO A O 1
ATOM 725 N N . ALA A 1 95 ? -23.262 2.506 -1.563 1.00 90.31 95 ALA A N 1
ATOM 726 C CA . ALA A 1 95 ? -23.732 3.736 -0.922 1.00 90.31 95 ALA A CA 1
ATOM 727 C C . ALA A 1 95 ? -23.705 3.658 0.619 1.00 90.31 95 ALA A C 1
ATOM 729 O O . ALA A 1 95 ? -23.374 4.641 1.279 1.00 90.31 95 ALA A O 1
ATOM 730 N N . ALA A 1 96 ? -24.011 2.493 1.201 1.00 89.94 96 ALA A N 1
ATOM 731 C CA . ALA A 1 96 ? -23.927 2.270 2.644 1.00 89.94 96 ALA A CA 1
ATOM 732 C C . ALA A 1 96 ? -22.466 2.227 3.116 1.00 89.94 96 ALA A C 1
ATOM 734 O O . ALA A 1 96 ? -22.134 2.8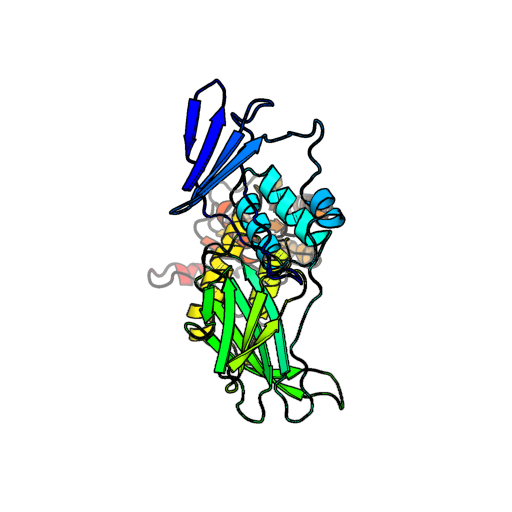45 4.127 1.00 89.94 96 ALA A O 1
ATOM 735 N N . GLN A 1 97 ? -21.581 1.592 2.342 1.00 91.69 97 GLN A N 1
ATOM 736 C CA . GLN A 1 97 ? -20.138 1.584 2.601 1.00 91.69 97 GLN A CA 1
ATOM 737 C C . GLN A 1 97 ? -19.563 3.008 2.601 1.00 91.69 97 GLN A C 1
ATOM 739 O O . GLN A 1 97 ? -18.858 3.399 3.533 1.00 91.69 97 GLN A O 1
ATOM 744 N N . ALA A 1 98 ? -19.930 3.822 1.605 1.00 92.12 98 ALA A N 1
ATOM 745 C CA . ALA A 1 98 ? -19.545 5.230 1.541 1.00 92.12 98 ALA A CA 1
ATOM 746 C C . ALA A 1 98 ? -20.091 6.033 2.735 1.00 92.12 98 ALA A C 1
ATOM 748 O O . ALA A 1 98 ? -19.349 6.801 3.347 1.00 92.12 98 ALA A O 1
ATOM 749 N N . ALA A 1 99 ? -21.350 5.809 3.129 1.00 91.94 99 ALA A N 1
ATOM 750 C CA . ALA A 1 99 ? -21.942 6.451 4.303 1.00 91.94 99 ALA A CA 1
ATOM 751 C C . ALA A 1 99 ? -21.238 6.055 5.616 1.00 91.94 99 ALA A C 1
ATOM 753 O O . ALA A 1 99 ? -21.107 6.884 6.518 1.00 91.94 99 ALA A O 1
ATOM 754 N N . ALA A 1 100 ? -20.750 4.814 5.733 1.00 92.50 100 ALA A N 1
ATOM 755 C CA . ALA A 1 100 ? -19.970 4.355 6.884 1.00 92.50 100 ALA A CA 1
ATOM 756 C C . ALA A 1 100 ? -18.637 5.107 6.998 1.00 92.50 100 ALA A C 1
ATOM 758 O O . ALA A 1 100 ? -18.244 5.526 8.089 1.00 92.50 100 ALA A O 1
ATOM 759 N N . VAL A 1 101 ? -17.945 5.293 5.870 1.00 93.75 101 VAL A N 1
ATOM 760 C CA . VAL A 1 101 ? -16.703 6.074 5.793 1.00 93.75 101 VAL A CA 1
ATOM 761 C C . VAL A 1 101 ? -16.970 7.539 6.126 1.00 93.75 101 VAL A C 1
ATOM 763 O O . VAL A 1 101 ? -16.311 8.100 7.001 1.00 93.75 101 VAL A O 1
ATOM 766 N N . GLU A 1 102 ? -17.971 8.144 5.482 1.00 93.81 102 GLU A N 1
ATOM 767 C CA . GLU A 1 102 ? -18.357 9.537 5.703 1.00 93.81 102 GLU A CA 1
ATOM 768 C C . GLU A 1 102 ? -18.666 9.796 7.182 1.00 93.81 102 GLU A C 1
ATOM 770 O O . GLU A 1 102 ? -18.121 10.730 7.771 1.00 93.81 102 GLU A O 1
ATOM 775 N N . MET A 1 103 ? -19.486 8.943 7.805 1.00 92.31 103 MET A N 1
ATOM 776 C CA . MET A 1 103 ? -19.838 9.053 9.220 1.00 92.31 103 MET A CA 1
ATOM 777 C C . MET A 1 103 ? -18.597 8.976 10.116 1.00 92.31 103 MET A C 1
ATOM 779 O O . MET A 1 103 ? -18.472 9.758 11.062 1.00 92.31 103 MET A O 1
ATOM 783 N N . GLN A 1 104 ? -17.668 8.057 9.835 1.00 93.00 104 GLN A N 1
ATOM 784 C CA . GLN A 1 104 ? -16.455 7.914 10.638 1.00 93.00 104 GLN A CA 1
ATOM 785 C C . GLN A 1 104 ? -15.567 9.162 10.573 1.00 93.00 104 GLN A C 1
ATOM 787 O O . GLN A 1 104 ? -15.099 9.613 11.620 1.00 93.00 104 GLN A O 1
ATOM 792 N N . LEU A 1 105 ? -15.402 9.745 9.382 1.00 92.75 105 LEU A N 1
ATOM 793 C CA . LEU A 1 105 ? -14.603 10.955 9.155 1.00 92.75 105 LEU A CA 1
ATOM 794 C C . LEU A 1 105 ? -15.260 12.219 9.721 1.00 92.75 105 LEU A C 1
ATOM 796 O O . LEU A 1 105 ? -14.589 13.072 10.294 1.00 92.75 105 LEU A O 1
ATOM 800 N N . GLN A 1 106 ? -16.577 12.350 9.572 1.00 91.69 106 GLN A N 1
ATOM 801 C CA . GLN A 1 106 ? -17.325 13.535 9.994 1.00 91.69 106 GLN A CA 1
ATOM 802 C C . GLN A 1 106 ? -17.669 13.558 11.483 1.00 91.69 106 GLN A C 1
ATOM 804 O O . GLN A 1 106 ? -18.095 14.597 12.000 1.00 91.69 106 GLN A O 1
ATOM 809 N N . CYS A 1 107 ? -17.580 12.409 12.147 1.00 90.19 107 CYS A N 1
ATOM 810 C CA . CYS A 1 107 ? -17.880 12.227 13.562 1.00 90.19 107 CYS A CA 1
ATOM 811 C C . CYS A 1 107 ? -16.833 11.302 14.199 1.00 90.19 107 CYS A C 1
ATOM 813 O O . CYS A 1 107 ? -17.206 10.209 14.626 1.00 90.19 107 CYS A O 1
ATOM 815 N N . PRO A 1 108 ? -15.537 11.655 14.233 1.00 90.88 108 PRO A N 1
ATOM 816 C CA . PRO A 1 108 ? -14.510 10.780 14.788 1.00 90.88 108 PRO A CA 1
ATOM 817 C C . PRO A 1 108 ? -14.715 10.569 16.293 1.00 90.88 108 PRO A C 1
ATOM 819 O O . PRO A 1 108 ? -15.196 11.451 17.007 1.00 90.88 108 PRO A O 1
ATOM 822 N N . LEU A 1 109 ? -14.345 9.388 16.787 1.00 89.62 109 LEU A N 1
ATOM 823 C CA . LEU A 1 109 ? -14.193 9.166 18.220 1.00 89.62 109 LEU A CA 1
ATOM 824 C C . LEU A 1 109 ? -13.008 9.997 18.734 1.00 89.62 109 LEU A C 1
ATOM 826 O O . LEU A 1 109 ? -12.002 10.108 18.025 1.00 89.62 109 LEU A O 1
ATOM 830 N N . PRO A 1 110 ? -13.082 10.545 19.960 1.00 90.88 110 PRO A N 1
ATOM 831 C CA . PRO A 1 110 ? -11.927 11.185 20.572 1.00 90.88 110 PRO A CA 1
ATOM 832 C C . PRO A 1 110 ? -10.810 10.142 20.743 1.00 90.88 110 PRO A C 1
ATOM 834 O O . PRO A 1 110 ? -11.076 9.102 21.359 1.00 90.88 110 PRO A O 1
ATOM 837 N N . PRO A 1 111 ? -9.592 10.388 20.221 1.00 93.94 111 PRO A N 1
ATOM 838 C CA . PRO A 1 111 ? -8.461 9.497 20.439 1.00 93.94 111 PRO A CA 1
ATOM 839 C C . PRO A 1 111 ? -8.181 9.326 21.933 1.00 93.94 111 PRO A C 1
ATOM 841 O O . PRO A 1 111 ? -8.353 10.260 22.722 1.00 93.94 111 PRO A O 1
ATOM 844 N N . ARG A 1 112 ? -7.783 8.121 22.331 1.00 95.31 112 ARG A N 1
ATOM 845 C CA . ARG A 1 112 ? -7.491 7.764 23.720 1.00 95.31 112 ARG A CA 1
ATOM 846 C C . ARG A 1 112 ? -6.235 6.912 23.771 1.00 95.31 112 ARG A C 1
ATOM 848 O O . ARG A 1 112 ? -6.243 5.792 23.268 1.00 95.31 112 ARG A O 1
ATOM 855 N N . ALA A 1 113 ? -5.221 7.439 24.439 1.00 95.06 113 ALA A N 1
ATOM 856 C CA . ALA A 1 113 ? -4.038 6.710 24.866 1.00 95.06 113 ALA A CA 1
ATOM 857 C C . ALA A 1 113 ? -4.133 6.414 26.374 1.00 95.06 113 ALA A C 1
ATOM 859 O O . ALA A 1 113 ? -4.886 7.066 27.105 1.00 95.06 113 ALA A O 1
ATOM 860 N N . LEU A 1 114 ? -3.356 5.446 26.851 1.00 95.19 114 LEU A N 1
ATOM 861 C CA . LEU A 1 114 ? -3.105 5.249 28.272 1.00 95.19 114 LEU A CA 1
ATOM 862 C C . LEU A 1 114 ? -1.908 6.121 28.649 1.00 95.19 114 LEU A C 1
ATOM 864 O O . LEU A 1 114 ? -0.799 5.890 28.173 1.00 95.19 114 LEU A O 1
ATOM 868 N N . SER A 1 115 ? -2.130 7.121 29.497 1.00 91.81 115 SER A N 1
ATOM 869 C CA . SER A 1 115 ? -1.080 8.018 29.987 1.00 91.81 115 SER A CA 1
ATOM 870 C C . SER A 1 115 ? -0.914 7.830 31.489 1.00 91.81 115 SER A C 1
ATOM 872 O O . SER A 1 115 ? -1.691 8.352 32.287 1.00 91.81 115 SER A O 1
ATOM 874 N N . GLY A 1 116 ? 0.090 7.045 31.863 1.00 87.69 116 GLY A N 1
ATOM 875 C CA . GLY A 1 116 ? 0.488 6.837 33.247 1.00 87.69 116 GLY A CA 1
ATOM 876 C C . GLY A 1 116 ? 1.600 7.798 33.663 1.00 87.69 116 GLY A C 1
ATOM 877 O O . GLY A 1 116 ? 2.413 8.222 32.846 1.00 87.69 116 GLY A O 1
ATOM 878 N N . GLY A 1 117 ? 1.665 8.117 34.958 1.00 87.31 117 GLY A N 1
ATOM 879 C CA . GLY A 1 117 ? 2.824 8.795 35.544 1.00 87.31 117 GLY A CA 1
ATOM 880 C C . GLY A 1 117 ? 4.119 7.960 35.469 1.00 87.31 117 GLY A C 1
ATOM 881 O O . GLY A 1 117 ? 4.139 6.866 34.899 1.00 87.31 117 GLY A O 1
ATOM 882 N N . PRO A 1 118 ? 5.215 8.411 36.108 1.00 84.50 118 PRO A N 1
ATOM 883 C CA . PRO A 1 118 ? 6.537 7.787 35.984 1.00 84.50 118 PRO A CA 1
ATOM 884 C C . PRO A 1 118 ? 6.577 6.281 36.279 1.00 84.50 118 PRO A C 1
ATOM 886 O O . PRO A 1 118 ? 7.341 5.561 35.643 1.00 84.50 118 PRO A O 1
ATOM 889 N N . HIS A 1 119 ? 5.726 5.786 37.178 1.00 88.50 119 HIS A N 1
ATOM 890 C CA . HIS A 1 119 ? 5.671 4.372 37.570 1.00 88.50 119 HIS A CA 1
ATOM 891 C C . HIS A 1 119 ? 4.446 3.621 37.032 1.00 88.50 119 HIS A C 1
ATOM 893 O O . HIS A 1 119 ? 4.306 2.429 37.287 1.00 88.50 119 HIS A O 1
ATOM 899 N N . LEU A 1 120 ? 3.559 4.303 36.305 1.00 92.44 120 LEU A N 1
ATOM 900 C CA . LEU A 1 120 ? 2.342 3.719 35.749 1.00 92.44 120 LEU A CA 1
ATOM 901 C C . LEU A 1 120 ? 2.528 3.377 34.265 1.00 92.44 120 LEU A C 1
ATOM 903 O O . LEU A 1 120 ? 3.347 4.010 33.586 1.00 92.44 120 LEU A O 1
ATOM 907 N N . PRO A 1 121 ? 1.789 2.381 33.746 1.00 94.44 121 PRO A N 1
ATOM 908 C CA . PRO A 1 121 ? 1.898 2.009 32.351 1.00 94.44 121 PRO A CA 1
ATOM 909 C C . PRO A 1 121 ? 1.406 3.146 31.456 1.00 94.44 121 PRO A C 1
ATOM 911 O O . PRO A 1 121 ? 0.481 3.877 31.805 1.00 94.44 121 PRO A O 1
ATOM 914 N N . SER A 1 122 ? 2.029 3.289 30.293 1.00 95.88 122 SER A N 1
ATOM 915 C CA . SER A 1 122 ? 1.577 4.175 29.221 1.00 95.88 122 SER A CA 1
ATOM 916 C C . SER A 1 122 ? 1.568 3.409 27.909 1.00 95.88 122 SER A C 1
ATOM 918 O O . SER A 1 122 ? 2.488 2.637 27.659 1.00 95.88 122 SER A O 1
ATOM 920 N N . ALA A 1 123 ? 0.545 3.587 27.086 1.00 96.12 123 ALA A N 1
ATOM 921 C CA . ALA A 1 123 ? 0.405 2.860 25.832 1.00 96.12 123 ALA A CA 1
ATOM 922 C C . ALA A 1 123 ? -0.399 3.666 24.818 1.00 96.12 123 ALA A C 1
ATOM 924 O O . ALA A 1 123 ? -1.333 4.377 25.195 1.00 96.12 123 ALA A O 1
ATOM 925 N N . ASP A 1 124 ? -0.083 3.495 23.541 1.00 96.38 124 ASP A N 1
ATOM 926 C CA . ASP A 1 124 ? -0.829 4.107 22.447 1.00 96.38 124 ASP A CA 1
ATOM 927 C C . ASP A 1 124 ? -0.878 3.183 21.225 1.00 96.38 124 ASP A C 1
ATOM 929 O O . ASP A 1 124 ? -0.010 2.324 21.044 1.00 96.38 124 ASP A O 1
ATOM 933 N N . ILE A 1 125 ? -1.908 3.376 20.401 1.00 96.62 125 ILE A N 1
ATOM 934 C CA . ILE A 1 125 ? -2.092 2.710 19.111 1.00 96.62 125 ILE A CA 1
ATOM 935 C C . ILE A 1 125 ? -2.035 3.786 18.032 1.00 96.62 125 ILE A C 1
ATOM 937 O O . ILE A 1 125 ? -2.944 4.608 17.910 1.00 96.62 125 ILE A O 1
ATOM 941 N N . ASP A 1 126 ? -0.977 3.774 17.230 1.00 92.62 126 ASP A N 1
ATOM 942 C CA . ASP A 1 126 ? -0.764 4.737 16.148 1.00 92.62 126 ASP A CA 1
ATOM 943 C C . ASP A 1 126 ? -1.246 4.205 14.788 1.00 92.62 126 ASP A C 1
ATOM 945 O O . ASP A 1 126 ? -1.660 4.982 13.917 1.00 92.62 126 ASP A O 1
ATOM 949 N N . LEU A 1 127 ? -1.276 2.879 14.630 1.00 96.06 127 LEU A N 1
ATOM 950 C CA . LEU A 1 127 ? -1.679 2.188 13.410 1.00 96.06 127 LEU A CA 1
ATOM 951 C C . LEU A 1 127 ? -2.735 1.116 13.700 1.00 96.06 127 LEU A C 1
ATOM 953 O O . LEU A 1 127 ? -2.535 0.250 14.545 1.00 96.06 127 LEU A O 1
ATOM 957 N N . ALA A 1 128 ? -3.841 1.132 12.955 1.00 96.06 128 ALA A N 1
ATOM 958 C CA . ALA A 1 128 ? -4.884 0.108 13.040 1.00 96.06 128 ALA A CA 1
ATOM 959 C C . ALA A 1 128 ? -5.589 -0.084 11.685 1.00 96.06 128 ALA A C 1
ATOM 961 O O . ALA A 1 128 ? -6.716 0.359 11.471 1.00 96.06 128 ALA A O 1
ATOM 962 N N . LEU A 1 129 ? -4.908 -0.715 10.730 1.00 95.56 129 LEU A N 1
ATOM 963 C CA . LEU A 1 129 ? -5.404 -0.866 9.363 1.00 95.56 129 LEU A CA 1
ATOM 964 C C . LEU A 1 129 ? -6.223 -2.150 9.215 1.00 95.56 129 LEU A C 1
ATOM 966 O O . LEU A 1 129 ? -5.675 -3.251 9.243 1.00 95.56 129 LEU A O 1
ATOM 970 N N . ALA A 1 130 ? -7.533 -2.002 9.018 1.00 93.00 130 ALA A N 1
ATOM 971 C CA . ALA A 1 130 ? -8.417 -3.111 8.670 1.00 93.00 130 ALA A CA 1
ATOM 972 C C . ALA A 1 130 ? -8.183 -3.574 7.218 1.00 93.00 130 ALA A C 1
ATOM 974 O O . ALA A 1 130 ? -8.028 -2.749 6.310 1.00 93.00 130 ALA A O 1
ATOM 975 N N . THR A 1 131 ? -8.163 -4.890 7.011 1.00 91.69 131 THR A N 1
ATOM 976 C CA . THR A 1 131 ? -8.028 -5.581 5.717 1.00 91.69 131 THR A CA 1
ATOM 977 C C . THR A 1 131 ? -8.900 -6.842 5.714 1.00 91.69 131 THR A C 1
ATOM 979 O O . THR A 1 131 ? -9.351 -7.282 6.772 1.00 91.69 131 THR A O 1
ATOM 982 N N . ASP A 1 132 ? -9.096 -7.471 4.556 1.00 87.50 132 ASP A N 1
ATOM 983 C CA . ASP A 1 132 ? -9.766 -8.780 4.442 1.00 87.50 132 ASP A CA 1
ATOM 984 C C . ASP A 1 132 ? -8.964 -9.941 5.075 1.00 87.50 132 ASP A C 1
ATOM 986 O O . ASP A 1 132 ? -9.490 -11.035 5.275 1.00 87.50 132 ASP A O 1
ATOM 990 N N . ARG A 1 133 ? -7.690 -9.709 5.424 1.00 88.44 133 ARG A N 1
ATOM 991 C CA . ARG A 1 133 ? -6.809 -10.647 6.140 1.00 88.44 133 ARG A CA 1
ATOM 992 C C . ARG A 1 133 ? -6.723 -10.380 7.643 1.00 88.44 133 ARG A C 1
ATOM 994 O O . ARG A 1 133 ? -5.922 -11.018 8.324 1.00 88.44 133 ARG A O 1
ATOM 1001 N N . GLY A 1 134 ? -7.531 -9.459 8.163 1.00 90.62 134 GLY A N 1
ATOM 1002 C CA . GLY A 1 134 ? -7.521 -9.040 9.562 1.00 90.62 134 GLY A CA 1
ATOM 1003 C C . GLY A 1 134 ? -7.014 -7.612 9.739 1.00 90.62 134 GLY A C 1
ATOM 1004 O O . GLY A 1 134 ? -7.055 -6.796 8.817 1.00 90.62 134 GLY A O 1
ATOM 1005 N N . MET A 1 135 ? -6.552 -7.290 10.943 1.00 93.38 135 MET A N 1
ATOM 1006 C CA . MET A 1 135 ? -6.155 -5.934 11.310 1.00 93.38 135 MET A CA 1
ATOM 1007 C C . MET A 1 135 ? -4.662 -5.842 11.595 1.00 93.38 135 MET A C 1
ATOM 1009 O O . MET A 1 135 ? -4.170 -6.472 12.531 1.00 93.38 135 MET A O 1
ATOM 1013 N N . LEU A 1 136 ? -3.955 -5.023 10.813 1.00 95.56 136 LEU A N 1
ATOM 1014 C CA . LEU A 1 136 ? -2.573 -4.662 11.103 1.00 95.56 136 LEU A CA 1
ATOM 1015 C C . LEU A 1 136 ? -2.560 -3.568 12.166 1.00 95.56 136 LEU A C 1
ATOM 1017 O O . LEU A 1 136 ? -3.062 -2.467 11.937 1.00 95.56 136 LEU A O 1
ATOM 1021 N N . VAL A 1 137 ? -1.971 -3.875 13.313 1.00 96.31 137 VAL A N 1
ATOM 1022 C CA . VAL A 1 137 ? -1.910 -2.992 14.472 1.00 96.31 137 VAL A CA 1
ATOM 1023 C C . VAL A 1 137 ? -0.460 -2.647 14.760 1.00 96.31 137 VAL A C 1
ATOM 1025 O O . VAL A 1 137 ? 0.407 -3.519 14.771 1.00 96.31 137 VAL A O 1
ATOM 1028 N N . GLY A 1 138 ? -0.201 -1.369 14.988 1.00 96.25 138 GLY A N 1
ATOM 1029 C CA . GLY A 1 138 ? 1.072 -0.840 15.451 1.00 96.25 138 GLY A CA 1
ATOM 1030 C C . GLY A 1 138 ? 0.837 0.055 16.657 1.00 96.25 138 GLY A C 1
ATOM 1031 O O . GLY A 1 138 ? -0.242 0.636 16.812 1.00 96.25 138 GLY A O 1
ATOM 1032 N N . GLY A 1 139 ? 1.823 0.105 17.539 1.00 95.81 139 GLY A N 1
ATOM 1033 C CA . GLY A 1 139 ? 1.764 0.955 18.712 1.00 95.81 139 GLY A CA 1
ATOM 1034 C C . GLY A 1 139 ? 2.988 0.799 19.590 1.00 95.81 139 GLY A C 1
ATOM 1035 O O . GLY A 1 139 ? 3.998 0.196 19.212 1.00 95.81 139 GLY A O 1
ATOM 1036 N N . TRP A 1 140 ? 2.890 1.335 20.798 1.00 96.12 140 TRP A N 1
ATOM 1037 C CA . TRP A 1 140 ? 3.939 1.215 21.799 1.00 96.12 140 TRP A CA 1
ATOM 1038 C C . TRP A 1 140 ? 3.366 1.053 23.203 1.00 96.12 140 TRP A C 1
ATOM 1040 O O . TRP A 1 140 ? 2.245 1.464 23.503 1.00 96.12 140 TRP A O 1
ATOM 1050 N N . LEU A 1 141 ? 4.166 0.440 24.071 1.00 95.81 141 LEU A N 1
ATOM 1051 C CA . LEU A 1 141 ? 3.870 0.201 25.473 1.00 95.81 141 LEU A CA 1
ATOM 1052 C C . LEU A 1 141 ? 5.097 0.525 26.329 1.00 95.81 141 LEU A C 1
ATOM 1054 O O . LEU A 1 141 ? 6.211 0.074 26.071 1.00 95.81 141 LEU A O 1
ATOM 1058 N N . ARG A 1 142 ? 4.870 1.267 27.404 1.00 95.56 142 ARG A N 1
ATOM 1059 C CA . ARG A 1 142 ? 5.799 1.478 28.506 1.00 95.56 142 ARG A CA 1
ATOM 1060 C C . ARG A 1 142 ? 5.176 0.890 29.758 1.00 95.56 142 ARG A C 1
ATOM 1062 O O . ARG A 1 142 ? 4.149 1.381 30.208 1.00 95.56 142 ARG A O 1
ATOM 1069 N N . ASP A 1 143 ? 5.810 -0.120 30.334 1.00 94.38 143 ASP A N 1
ATOM 1070 C CA . ASP A 1 143 ? 5.308 -0.794 31.530 1.00 94.38 143 ASP A CA 1
ATOM 1071 C C . ASP A 1 143 ? 6.453 -1.094 32.513 1.00 94.38 143 ASP A C 1
ATOM 1073 O O . ASP A 1 143 ? 6.963 -2.213 32.560 1.00 94.38 143 ASP A O 1
ATOM 1077 N N . PRO A 1 144 ? 6.913 -0.088 33.280 1.00 92.88 144 PRO A N 1
ATOM 1078 C CA . PRO A 1 144 ? 8.123 -0.211 34.093 1.00 92.88 144 PRO A CA 1
ATOM 1079 C C . PRO A 1 144 ? 7.978 -1.196 35.262 1.00 92.88 144 PRO A C 1
ATOM 1081 O O . PRO A 1 144 ? 8.986 -1.693 35.755 1.00 92.88 144 PRO A O 1
ATOM 1084 N N . LEU A 1 145 ? 6.748 -1.474 35.715 1.00 93.88 145 LEU A N 1
ATOM 1085 C CA . LEU A 1 145 ? 6.471 -2.397 36.824 1.00 93.88 145 LEU A CA 1
ATOM 1086 C C . LEU A 1 145 ? 5.847 -3.725 36.361 1.00 93.88 145 LEU A C 1
ATOM 1088 O O . LEU A 1 145 ? 5.448 -4.535 37.199 1.00 93.88 145 LEU A O 1
ATOM 1092 N N . GLY A 1 146 ? 5.730 -3.961 35.049 1.00 93.19 146 GLY A N 1
ATOM 1093 C CA . GLY A 1 146 ? 5.134 -5.186 34.514 1.00 93.19 146 GLY A CA 1
ATOM 1094 C C . GLY A 1 146 ? 3.670 -5.372 34.927 1.00 93.19 146 GLY A C 1
ATOM 1095 O O . GLY A 1 146 ? 3.281 -6.478 35.309 1.00 93.19 146 GLY A O 1
ATOM 1096 N N . MET A 1 147 ? 2.874 -4.303 34.960 1.00 94.50 147 MET A N 1
ATOM 1097 C CA . MET A 1 147 ? 1.461 -4.323 35.348 1.00 94.50 147 MET A CA 1
ATOM 1098 C C . MET A 1 147 ? 0.525 -4.765 34.222 1.00 94.50 147 MET A C 1
ATOM 1100 O O . MET A 1 147 ? -0.594 -5.194 34.509 1.00 94.50 147 MET A O 1
ATOM 1104 N N . VAL A 1 148 ? 0.950 -4.668 32.965 1.00 94.56 148 VAL A N 1
ATOM 1105 C CA . VAL A 1 148 ? 0.149 -5.019 31.792 1.00 94.56 148 VAL A CA 1
ATOM 1106 C C . VAL A 1 148 ? 0.222 -6.523 31.543 1.00 94.56 148 VAL A C 1
ATOM 1108 O O . VAL A 1 148 ? 1.287 -7.131 31.520 1.00 94.56 148 VAL A O 1
ATOM 1111 N N . THR A 1 149 ? -0.945 -7.134 31.365 1.00 93.44 149 THR A N 1
ATOM 1112 C CA . THR A 1 149 ? -1.094 -8.558 31.019 1.00 93.44 149 THR A CA 1
ATOM 1113 C C . THR A 1 149 ? -1.238 -8.777 29.518 1.00 93.44 149 THR A C 1
ATOM 1115 O O . THR A 1 149 ? -0.866 -9.832 29.015 1.00 93.44 149 THR A O 1
ATOM 1118 N N . GLY A 1 150 ? -1.746 -7.779 28.797 1.00 92.25 150 GLY A N 1
ATOM 1119 C CA . GLY A 1 150 ? -1.906 -7.836 27.354 1.00 92.25 150 GLY A CA 1
ATOM 1120 C C . GLY A 1 150 ? -2.646 -6.626 26.803 1.00 92.25 150 GLY A C 1
ATOM 1121 O O . GLY A 1 150 ? -3.152 -5.779 27.547 1.00 92.25 150 GLY A O 1
ATOM 1122 N N . ILE A 1 151 ? -2.698 -6.571 25.477 1.00 94.19 151 ILE A N 1
ATOM 1123 C CA . ILE A 1 151 ? -3.525 -5.635 24.726 1.00 94.19 151 ILE A CA 1
ATOM 1124 C C . ILE A 1 151 ? -4.454 -6.474 23.845 1.00 94.19 151 ILE A C 1
ATOM 1126 O O . ILE A 1 151 ? -4.004 -7.403 23.167 1.00 94.19 151 ILE A O 1
ATOM 1130 N N . ASP A 1 152 ? -5.737 -6.130 23.853 1.00 93.62 152 ASP A N 1
ATOM 1131 C CA . ASP A 1 152 ? -6.780 -6.810 23.091 1.00 93.62 152 ASP A CA 1
ATOM 1132 C C . ASP A 1 152 ? -7.424 -5.853 22.083 1.00 93.62 152 ASP A C 1
ATOM 1134 O O . ASP A 1 152 ? -7.713 -4.704 22.417 1.00 93.62 152 ASP A O 1
ATOM 1138 N N . LEU A 1 153 ? -7.736 -6.336 20.882 1.00 93.62 153 LEU A N 1
ATOM 1139 C CA . LEU A 1 153 ? -8.710 -5.704 19.993 1.00 93.62 153 LEU A CA 1
ATOM 1140 C C . LEU A 1 153 ? -10.122 -5.971 20.535 1.00 93.62 153 LEU A C 1
ATOM 1142 O O . LEU A 1 153 ? -10.500 -7.120 20.766 1.00 93.62 153 LEU A O 1
ATOM 1146 N N . LEU A 1 154 ? -10.914 -4.917 2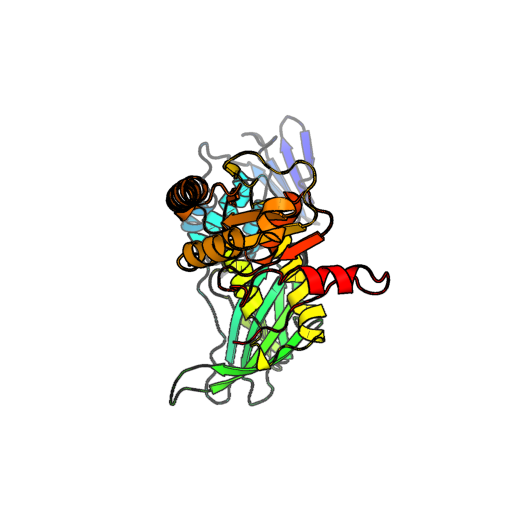0.735 1.00 91.00 154 LEU A N 1
ATOM 1147 C CA . LEU A 1 154 ? -12.287 -5.024 21.226 1.00 91.00 154 LEU A CA 1
ATOM 1148 C C . LEU A 1 154 ? -13.247 -5.123 20.034 1.00 91.00 154 LEU A C 1
ATOM 1150 O O . LEU A 1 154 ? -13.504 -4.133 19.354 1.00 91.00 154 LEU A O 1
ATOM 1154 N N . ALA A 1 155 ? -13.784 -6.317 19.790 1.00 82.06 155 ALA A N 1
ATOM 1155 C CA . ALA A 1 155 ? -14.706 -6.609 18.695 1.00 82.06 155 ALA A CA 1
ATOM 1156 C C . ALA A 1 155 ? -16.101 -6.936 19.255 1.00 82.06 155 ALA A C 1
ATOM 1158 O O . ALA A 1 155 ? -16.437 -8.087 19.548 1.00 82.06 155 ALA A O 1
ATOM 1159 N N . GLY A 1 156 ? -16.930 -5.906 19.441 1.00 75.31 156 GLY A N 1
ATOM 1160 C CA . GLY A 1 156 ? -18.213 -6.054 20.132 1.00 75.31 156 GLY A CA 1
ATOM 1161 C C . GLY A 1 156 ? -18.011 -6.456 21.597 1.00 75.31 156 GLY A C 1
ATOM 1162 O O . GLY A 1 156 ? -17.445 -5.681 22.366 1.00 75.31 156 GLY A O 1
ATOM 1163 N N . ASP A 1 157 ? -18.476 -7.654 21.966 1.00 71.31 157 ASP A N 1
ATOM 1164 C CA . ASP A 1 157 ? -18.311 -8.224 23.315 1.00 71.31 157 ASP A CA 1
ATOM 1165 C C . ASP A 1 157 ? -17.052 -9.106 23.440 1.00 71.31 157 ASP A C 1
ATOM 1167 O O . ASP A 1 157 ? -16.691 -9.518 24.543 1.00 71.31 157 ASP A O 1
ATOM 1171 N N . ALA A 1 158 ? -16.376 -9.403 22.323 1.00 82.31 158 ALA A N 1
ATOM 1172 C CA . ALA A 1 158 ? -15.153 -10.195 22.310 1.00 82.31 158 ALA A CA 1
ATOM 1173 C C . ALA A 1 158 ? -13.914 -9.309 22.506 1.00 82.31 158 ALA A C 1
ATOM 1175 O O . ALA A 1 158 ? -13.831 -8.197 21.981 1.00 82.31 158 ALA A O 1
ATOM 1176 N N . ALA A 1 159 ? -12.932 -9.835 23.235 1.00 87.88 159 ALA A N 1
ATOM 1177 C CA . ALA A 1 159 ? -11.591 -9.274 23.340 1.00 87.88 159 ALA A CA 1
ATOM 1178 C C . ALA A 1 159 ? -10.623 -1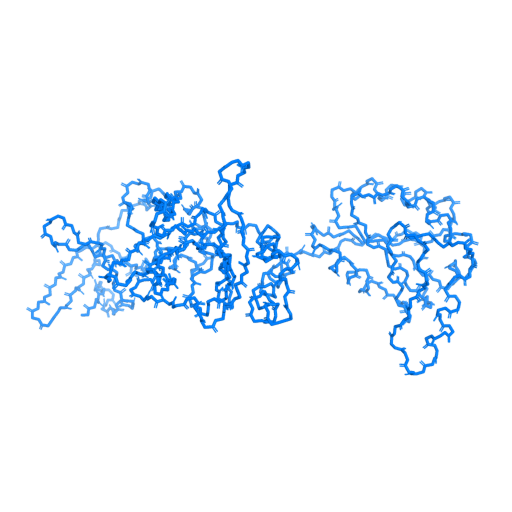0.250 22.661 1.00 87.88 159 ALA A C 1
ATOM 1180 O O . ALA A 1 159 ? -10.524 -11.404 23.077 1.00 87.88 159 ALA A O 1
ATOM 1181 N N . LEU A 1 160 ? -9.981 -9.805 21.582 1.00 90.56 160 LEU A N 1
ATOM 1182 C CA . LEU A 1 160 ? -9.082 -10.611 20.761 1.00 90.56 160 LEU A CA 1
ATOM 1183 C C . LEU A 1 160 ? -7.630 -10.219 21.068 1.00 90.56 160 LEU A C 1
ATOM 1185 O O . LEU A 1 160 ? -7.242 -9.095 20.739 1.00 90.56 160 LEU A O 1
ATOM 1189 N N . PRO A 1 161 ? -6.820 -11.102 21.674 1.00 90.69 161 PRO A N 1
ATOM 1190 C CA . PRO A 1 161 ? -5.445 -10.774 22.029 1.00 90.69 161 PRO A CA 1
ATOM 1191 C C . PRO A 1 161 ? -4.587 -10.460 20.802 1.00 90.69 161 PRO A C 1
ATOM 1193 O O . PRO A 1 161 ? -4.603 -11.193 19.813 1.00 90.69 161 PRO A O 1
ATOM 1196 N N . LEU A 1 162 ? -3.757 -9.421 20.901 1.00 87.19 162 LEU A N 1
ATOM 1197 C CA . LEU A 1 162 ? -2.765 -9.079 19.871 1.00 87.19 162 LEU A CA 1
ATOM 1198 C C . LEU A 1 162 ? -1.606 -10.097 19.776 1.00 87.19 162 LEU A C 1
ATOM 1200 O O . LEU A 1 162 ? -0.901 -10.142 18.772 1.00 87.19 162 LEU A O 1
ATOM 1204 N N . GLY A 1 163 ? -1.408 -10.926 20.807 1.00 67.19 163 GLY A N 1
ATOM 1205 C CA . GLY A 1 163 ? -0.174 -11.694 21.025 1.00 67.19 163 GLY A CA 1
ATOM 1206 C C . GLY A 1 163 ? 0.054 -12.946 20.166 1.00 67.19 163 GLY A C 1
ATOM 1207 O O . GLY A 1 163 ? 1.138 -13.515 20.236 1.00 67.19 163 GLY A O 1
ATOM 1208 N N . ALA A 1 164 ? -0.909 -13.410 19.360 1.00 62.16 164 ALA A N 1
ATOM 1209 C CA . ALA A 1 164 ? -0.709 -14.628 18.555 1.00 62.16 164 ALA A CA 1
ATOM 1210 C C . ALA A 1 164 ? 0.329 -14.432 17.427 1.00 62.16 164 ALA A C 1
ATOM 1212 O O . ALA A 1 164 ? 1.049 -15.362 17.052 1.00 62.16 164 ALA A O 1
ATOM 1213 N N . VAL A 1 165 ? 0.413 -13.210 16.893 1.00 66.62 165 VAL A N 1
ATOM 1214 C CA . VAL A 1 165 ? 1.327 -12.810 15.819 1.00 66.62 165 VAL A CA 1
ATOM 1215 C C . VAL A 1 165 ? 1.805 -11.384 16.100 1.00 66.62 165 VAL A C 1
ATOM 1217 O O . VAL A 1 165 ? 1.254 -10.425 15.567 1.00 66.62 165 VAL A O 1
ATOM 1220 N N . GLN A 1 166 ? 2.796 -11.250 16.986 1.00 85.38 166 GLN A N 1
ATOM 1221 C CA . GLN A 1 166 ? 3.346 -9.967 17.426 1.00 85.38 166 GLN A CA 1
ATOM 1222 C C . GLN A 1 166 ? 4.869 -9.942 17.263 1.00 85.38 166 GLN A C 1
ATOM 1224 O O . GLN A 1 166 ? 5.562 -10.875 17.665 1.00 85.38 166 GLN A O 1
ATOM 1229 N N . HIS A 1 167 ? 5.380 -8.838 16.725 1.00 93.88 167 HIS A N 1
ATOM 1230 C CA . HIS A 1 167 ? 6.792 -8.471 16.726 1.00 93.88 167 HIS A CA 1
ATOM 1231 C C . HIS A 1 167 ? 6.989 -7.254 17.627 1.00 93.88 167 HIS A C 1
ATOM 1233 O O . HIS A 1 167 ? 6.255 -6.273 17.498 1.00 93.88 167 HIS A O 1
ATOM 1239 N N . THR A 1 168 ? 7.961 -7.302 18.535 1.00 94.75 168 THR A N 1
ATOM 1240 C CA . THR A 1 168 ? 8.281 -6.193 19.444 1.00 94.75 168 THR A CA 1
ATOM 1241 C C . THR A 1 168 ? 9.687 -5.670 19.189 1.00 94.75 168 THR A C 1
ATOM 1243 O O . THR A 1 168 ? 10.571 -6.391 18.727 1.00 94.75 168 THR A O 1
ATOM 1246 N N . PHE A 1 169 ? 9.893 -4.386 19.460 1.00 95.50 169 PHE A N 1
ATOM 1247 C CA . PHE A 1 169 ? 11.164 -3.709 19.230 1.00 95.50 169 PHE A CA 1
ATOM 1248 C C . PHE A 1 169 ? 11.333 -2.524 20.179 1.00 95.50 169 PHE A C 1
ATOM 1250 O O . PHE A 1 169 ? 10.369 -2.004 20.738 1.00 95.50 169 PHE A O 1
ATOM 1257 N N . SER A 1 170 ? 12.571 -2.080 20.381 1.00 95.44 170 SER A N 1
ATOM 1258 C CA . SER A 1 170 ? 12.844 -0.890 21.190 1.00 95.44 170 SER A CA 1
ATOM 1259 C C . SER A 1 170 ? 12.396 0.373 20.454 1.00 95.44 170 SER A C 1
ATOM 1261 O O . SER A 1 170 ? 12.678 0.547 19.270 1.00 95.44 170 SER A O 1
ATOM 1263 N N . GLY A 1 171 ? 11.715 1.269 21.161 1.00 93.19 171 GLY A N 1
ATOM 1264 C CA . GLY A 1 171 ? 11.255 2.550 20.635 1.00 93.19 171 GLY A CA 1
ATOM 1265 C C . GLY A 1 171 ? 11.547 3.697 21.594 1.00 93.19 171 GLY A C 1
ATOM 1266 O O . GLY A 1 171 ? 11.846 3.492 22.771 1.00 93.19 171 GLY A O 1
ATOM 1267 N N . ILE A 1 172 ? 11.443 4.920 21.081 1.00 92.62 172 ILE A N 1
ATOM 1268 C CA . ILE A 1 172 ? 11.518 6.152 21.868 1.00 92.62 172 ILE A CA 1
ATOM 1269 C C . ILE A 1 172 ? 10.327 7.020 21.469 1.00 92.62 172 ILE A C 1
ATOM 1271 O O . ILE A 1 172 ? 10.068 7.205 20.281 1.00 92.62 172 ILE A O 1
ATOM 1275 N N . VAL A 1 173 ? 9.612 7.545 22.460 1.00 90.25 173 VAL A N 1
ATOM 1276 C CA . VAL A 1 173 ? 8.496 8.482 22.274 1.00 90.25 173 VAL A CA 1
ATOM 1277 C C . VAL A 1 173 ? 8.859 9.805 22.940 1.00 90.25 173 VAL A C 1
ATOM 1279 O O . VAL A 1 173 ? 9.502 9.809 23.984 1.00 90.25 173 VAL A O 1
ATOM 1282 N N . GLY A 1 174 ? 8.462 10.926 22.338 1.00 87.38 174 GLY A N 1
ATOM 1283 C CA . GLY A 1 174 ? 8.872 12.264 22.775 1.00 87.38 174 GLY A CA 1
ATOM 1284 C C . GLY A 1 174 ? 10.112 12.778 22.035 1.00 87.38 174 GLY A C 1
ATOM 1285 O O . GLY A 1 174 ? 10.640 12.124 21.135 1.00 87.38 174 GLY A O 1
ATOM 1286 N N . LYS A 1 175 ? 10.546 13.995 22.370 1.00 82.38 175 LYS A N 1
ATOM 1287 C CA . LYS A 1 175 ? 11.726 14.656 21.789 1.00 82.38 175 LYS A CA 1
ATOM 1288 C C . LYS A 1 175 ? 12.507 15.370 22.891 1.00 82.38 175 LYS A C 1
ATOM 1290 O O . LYS A 1 175 ? 11.898 15.883 23.821 1.00 82.38 175 LYS A O 1
ATOM 1295 N N . GLY A 1 176 ? 13.828 15.460 22.737 1.00 82.94 176 GLY A N 1
ATOM 1296 C CA . GLY A 1 176 ? 14.690 16.150 23.702 1.00 82.94 176 GLY A CA 1
ATOM 1297 C C . GLY A 1 176 ? 14.637 15.492 25.081 1.00 82.94 176 GLY A C 1
ATOM 1298 O O . GLY A 1 176 ? 14.678 14.267 25.172 1.00 82.94 176 GLY A O 1
ATOM 1299 N N . ASP A 1 177 ? 14.506 16.306 26.126 1.00 77.69 177 ASP A N 1
ATOM 1300 C CA . ASP A 1 177 ? 14.525 15.856 27.524 1.00 77.69 177 ASP A CA 1
ATOM 1301 C C . ASP A 1 177 ? 13.290 15.023 27.928 1.00 77.69 177 ASP A C 1
ATOM 1303 O O . ASP A 1 177 ? 13.350 14.276 28.901 1.00 77.69 177 ASP A O 1
ATOM 1307 N N . ASP A 1 178 ? 12.202 15.069 27.147 1.00 81.81 178 ASP A N 1
ATOM 1308 C CA . ASP A 1 178 ? 10.988 14.261 27.364 1.00 81.81 178 ASP A CA 1
ATOM 1309 C C . ASP A 1 178 ? 11.047 12.881 26.673 1.00 81.81 178 ASP A C 1
ATOM 1311 O O . ASP A 1 178 ? 10.072 12.120 26.672 1.00 81.81 178 ASP A O 1
ATOM 1315 N N . ALA A 1 179 ? 12.176 12.546 26.035 1.00 88.69 179 ALA A N 1
ATOM 1316 C CA . ALA A 1 179 ? 12.350 11.282 25.333 1.00 88.69 179 ALA A CA 1
ATOM 1317 C C . ALA A 1 179 ? 12.275 10.095 26.303 1.00 88.69 179 ALA A C 1
ATOM 1319 O O . ALA A 1 179 ? 13.107 9.915 27.191 1.00 88.69 179 ALA A O 1
ATOM 1320 N N . THR A 1 180 ? 11.281 9.241 26.095 1.00 90.31 180 THR A N 1
ATOM 1321 C CA . THR A 1 180 ? 11.008 8.095 26.953 1.00 90.31 180 THR A CA 1
ATOM 1322 C C . THR A 1 180 ? 11.181 6.802 26.171 1.00 90.31 180 THR A C 1
ATOM 1324 O O . THR A 1 180 ? 10.592 6.627 25.103 1.00 90.31 180 THR A O 1
ATOM 1327 N N . ALA A 1 181 ? 11.972 5.876 26.715 1.00 93.06 181 ALA A N 1
ATOM 1328 C CA . ALA A 1 181 ? 12.120 4.537 26.158 1.00 93.06 181 ALA A CA 1
ATOM 1329 C C . ALA A 1 181 ? 10.816 3.738 26.310 1.00 93.06 181 ALA A C 1
ATOM 1331 O O . ALA A 1 181 ? 10.210 3.696 27.386 1.00 93.06 181 ALA A O 1
ATOM 1332 N N . VAL A 1 182 ? 10.403 3.091 25.225 1.00 95.31 182 VAL A N 1
ATOM 1333 C CA . VAL A 1 182 ? 9.181 2.287 25.140 1.00 95.31 182 VAL A CA 1
ATOM 1334 C C . VAL A 1 182 ? 9.454 0.978 24.399 1.00 95.31 182 VAL A C 1
ATOM 1336 O O . VAL A 1 182 ? 10.454 0.832 23.696 1.00 95.31 182 VAL A O 1
ATOM 1339 N N . THR A 1 183 ? 8.538 0.025 24.524 1.00 95.81 183 THR A N 1
ATOM 1340 C CA . THR A 1 183 ? 8.491 -1.168 23.675 1.00 95.81 183 THR A CA 1
ATOM 1341 C C . THR A 1 183 ? 7.499 -0.915 22.547 1.00 95.81 183 THR A C 1
ATOM 1343 O O . THR A 1 183 ? 6.293 -0.879 22.781 1.00 95.81 183 THR A O 1
ATOM 1346 N N . GLY A 1 184 ? 8.001 -0.705 21.334 1.00 95.88 184 GLY A N 1
ATOM 1347 C CA . GLY A 1 184 ? 7.187 -0.686 20.124 1.00 95.88 184 GLY A CA 1
ATOM 1348 C C . GLY A 1 184 ? 6.720 -2.092 19.762 1.00 95.88 184 GLY A C 1
ATOM 1349 O O . GLY A 1 184 ? 7.377 -3.086 20.091 1.00 95.88 184 GLY A O 1
ATOM 1350 N N . PHE A 1 185 ? 5.579 -2.189 19.094 1.00 95.25 185 PHE A N 1
ATOM 1351 C CA . PHE A 1 185 ? 5.075 -3.454 18.588 1.00 95.25 185 PHE A CA 1
ATOM 1352 C C . PHE A 1 185 ? 4.342 -3.294 17.263 1.00 95.25 185 PHE A C 1
ATOM 1354 O O . PHE A 1 185 ? 3.756 -2.255 16.968 1.00 95.25 185 PHE A O 1
ATOM 1361 N N . CYS A 1 186 ? 4.339 -4.374 16.490 1.00 96.25 186 CYS A N 1
ATOM 1362 C CA . CYS A 1 186 ? 3.489 -4.556 15.328 1.00 96.25 186 CYS A CA 1
ATOM 1363 C C . CYS A 1 186 ? 2.877 -5.956 15.389 1.00 96.25 186 CYS A C 1
ATOM 1365 O O . CYS A 1 186 ? 3.568 -6.922 15.711 1.00 96.25 186 CYS A O 1
ATOM 1367 N N . ALA A 1 187 ? 1.583 -6.066 15.118 1.00 94.88 187 ALA A N 1
ATOM 1368 C CA . ALA A 1 187 ? 0.857 -7.323 15.164 1.00 94.88 187 ALA A CA 1
ATOM 1369 C C . ALA A 1 187 ? -0.195 -7.394 14.059 1.00 94.88 187 ALA A C 1
ATOM 1371 O O . ALA A 1 187 ? -0.761 -6.377 13.659 1.00 94.88 187 ALA A O 1
ATOM 1372 N N . LEU A 1 188 ? -0.486 -8.607 13.598 1.00 93.75 188 LEU A N 1
ATOM 1373 C CA . LEU A 1 188 ? -1.619 -8.875 12.718 1.00 93.75 188 LEU A CA 1
ATOM 1374 C C . LEU A 1 188 ? -2.663 -9.679 13.488 1.00 93.75 188 LEU A C 1
ATOM 1376 O O . LEU A 1 188 ? -2.447 -10.843 13.823 1.00 93.75 188 LEU A O 1
ATOM 1380 N N . VAL A 1 189 ? -3.809 -9.059 13.760 1.00 91.69 189 VAL A N 1
ATOM 1381 C CA . VAL A 1 189 ? -4.919 -9.717 14.452 1.00 91.69 189 VAL A CA 1
ATOM 1382 C C . VAL A 1 189 ? -5.846 -10.334 13.416 1.00 91.69 189 VAL A C 1
ATOM 1384 O O . VAL A 1 189 ? -6.490 -9.617 12.647 1.00 91.69 189 VAL A O 1
ATOM 1387 N N . ALA A 1 190 ? -5.939 -11.664 13.410 1.00 85.69 190 ALA A N 1
ATOM 1388 C CA . ALA A 1 190 ? -6.944 -12.382 12.636 1.00 85.69 190 ALA A CA 1
ATOM 1389 C C . ALA A 1 190 ? -8.324 -12.131 13.261 1.00 85.69 190 ALA A C 1
ATOM 1391 O O . ALA A 1 190 ? -8.708 -12.763 14.244 1.00 85.69 190 ALA A O 1
ATOM 1392 N N . ALA A 1 191 ? -9.044 -11.157 12.718 1.00 79.81 191 ALA A N 1
ATOM 1393 C CA . ALA A 1 191 ? -10.339 -10.732 13.217 1.00 79.81 191 ALA A CA 1
ATOM 1394 C C . ALA A 1 191 ? -11.264 -10.420 12.043 1.00 79.81 191 ALA A C 1
ATOM 1396 O O . ALA A 1 191 ? -10.850 -9.771 11.082 1.00 79.81 191 ALA A O 1
ATOM 1397 N N . ASP A 1 192 ? -12.519 -10.854 12.156 1.00 77.81 192 ASP A N 1
ATOM 1398 C CA . ASP A 1 192 ? -13.597 -10.449 11.255 1.00 77.81 192 ASP A CA 1
ATOM 1399 C C . ASP A 1 192 ? -14.035 -9.026 11.623 1.00 77.81 192 ASP A C 1
ATOM 1401 O O . ASP A 1 192 ? -15.006 -8.793 12.348 1.00 77.81 192 ASP A O 1
ATOM 1405 N N . VAL A 1 193 ? -13.200 -8.062 11.238 1.00 77.12 193 VAL A N 1
ATOM 1406 C CA . VAL A 1 193 ? -13.467 -6.642 11.441 1.00 77.12 193 VAL A CA 1
ATOM 1407 C C . VAL A 1 193 ? -14.076 -6.088 10.171 1.00 77.12 193 VAL A C 1
ATOM 1409 O O . VAL A 1 193 ? -13.583 -6.325 9.072 1.00 77.12 193 VAL A O 1
ATOM 1412 N N . ALA A 1 194 ? -15.114 -5.275 10.334 1.00 78.94 194 ALA A N 1
ATOM 1413 C CA . ALA A 1 194 ? -15.676 -4.513 9.237 1.00 78.94 194 ALA A CA 1
ATOM 1414 C C . ALA A 1 194 ? -14.598 -3.713 8.495 1.00 78.94 194 ALA A C 1
ATOM 1416 O O . ALA A 1 194 ? -13.823 -2.976 9.108 1.00 78.94 194 ALA A O 1
ATOM 1417 N N . VAL A 1 195 ? -14.591 -3.805 7.169 1.00 79.31 195 VAL A N 1
ATOM 1418 C CA . VAL A 1 195 ? -13.684 -3.034 6.318 1.00 79.31 195 VAL A CA 1
ATOM 1419 C C . VAL A 1 195 ? -14.509 -1.984 5.563 1.00 79.31 195 VAL A C 1
ATOM 1421 O O . VAL A 1 195 ? -15.425 -2.369 4.840 1.00 79.31 195 VAL A O 1
ATOM 1424 N N . PRO A 1 196 ? -14.246 -0.670 5.716 1.00 85.62 196 PRO A N 1
ATOM 1425 C CA . PRO A 1 196 ? -13.216 -0.055 6.557 1.00 85.62 196 PRO A CA 1
ATOM 1426 C C . PRO A 1 196 ? -13.696 0.254 7.991 1.00 85.62 196 PRO A C 1
ATOM 1428 O O . PRO A 1 196 ? -14.745 0.868 8.202 1.00 85.62 196 PRO A O 1
ATOM 1431 N N . MET A 1 197 ? -12.864 -0.081 8.980 1.00 92.44 197 MET A N 1
ATOM 1432 C CA . MET A 1 197 ? -12.968 0.380 10.369 1.00 92.44 197 MET A CA 1
ATOM 1433 C C . MET A 1 197 ? -11.824 1.357 10.648 1.00 92.44 197 MET A C 1
ATOM 1435 O O . MET A 1 197 ? -10.670 0.946 10.740 1.00 92.44 197 MET A O 1
ATOM 1439 N N . LEU A 1 198 ? -12.133 2.651 10.764 1.00 94.38 198 LEU A N 1
ATOM 1440 C CA . LEU A 1 198 ? -11.126 3.714 10.863 1.00 94.38 198 LEU A CA 1
ATOM 1441 C C . LEU A 1 198 ? -10.679 4.004 12.298 1.00 94.38 198 LEU A C 1
ATOM 1443 O O . LEU A 1 198 ? -9.646 4.634 12.483 1.00 94.38 198 LEU A O 1
ATOM 1447 N N . GLN A 1 199 ? -11.461 3.619 13.309 1.00 93.12 199 GLN A N 1
ATOM 1448 C CA . GLN A 1 199 ? -11.122 3.820 14.725 1.00 93.12 199 GLN A CA 1
ATOM 1449 C C . GLN A 1 199 ? -11.584 2.627 15.574 1.00 93.12 199 GLN A C 1
ATOM 1451 O O . GLN A 1 199 ? -12.526 2.763 16.360 1.00 93.12 199 GLN A O 1
ATOM 1456 N N . PRO A 1 200 ? -10.962 1.448 15.395 1.00 93.81 200 PRO A N 1
ATOM 1457 C CA . PRO A 1 200 ? -11.236 0.293 16.243 1.00 93.81 200 PRO A CA 1
ATOM 1458 C C . PRO A 1 200 ? -10.800 0.566 17.684 1.00 93.81 200 PRO A C 1
ATOM 1460 O O . PRO A 1 200 ? -9.854 1.316 17.927 1.00 93.81 200 PRO A O 1
ATOM 1463 N N . ARG A 1 201 ? -11.475 -0.048 18.654 1.00 93.75 201 ARG A N 1
ATOM 1464 C CA . ARG A 1 201 ? -11.096 0.069 20.064 1.00 93.75 201 ARG A CA 1
ATOM 1465 C C . ARG A 1 201 ? -10.155 -1.038 20.496 1.00 93.75 201 ARG A C 1
ATOM 1467 O O . ARG A 1 201 ? -10.317 -2.192 20.109 1.00 93.75 201 ARG A O 1
ATOM 1474 N N . PHE A 1 202 ? -9.257 -0.696 21.409 1.00 95.12 202 PHE A N 1
ATOM 1475 C CA . PHE A 1 202 ? -8.368 -1.650 22.061 1.00 95.12 202 PHE A CA 1
ATOM 1476 C C . PHE A 1 202 ? -8.513 -1.572 23.576 1.00 95.12 202 PHE A C 1
ATOM 1478 O O . PHE A 1 202 ? -8.970 -0.565 24.114 1.00 95.12 202 PHE A O 1
ATOM 1485 N N . GLY A 1 203 ? -8.150 -2.640 24.276 1.00 94.81 203 GLY A N 1
ATOM 1486 C CA . GLY A 1 203 ? -8.136 -2.700 25.731 1.00 94.81 203 GLY A CA 1
ATOM 1487 C C . GLY A 1 203 ? -6.761 -3.095 26.242 1.00 94.81 203 GLY A C 1
ATOM 1488 O O . GLY A 1 203 ? -6.286 -4.172 25.905 1.00 94.81 203 GLY A O 1
ATOM 1489 N N . VAL A 1 204 ? -6.149 -2.267 27.086 1.00 95.31 204 VAL A N 1
ATOM 1490 C CA . VAL A 1 204 ? -4.961 -2.640 27.866 1.00 95.31 204 VAL A CA 1
ATOM 1491 C C . VAL A 1 204 ? -5.439 -3.286 29.158 1.00 95.31 204 VAL A C 1
ATOM 1493 O O . VAL A 1 204 ? -6.074 -2.619 29.976 1.00 95.31 204 VAL A O 1
ATOM 1496 N N . ALA A 1 205 ? -5.172 -4.578 29.327 1.00 94.69 205 ALA A N 1
ATOM 1497 C CA . ALA A 1 205 ? -5.568 -5.335 30.507 1.00 94.69 205 ALA A CA 1
ATOM 1498 C C . ALA A 1 205 ? -4.460 -5.302 31.568 1.00 94.69 205 ALA A C 1
ATOM 1500 O O . ALA A 1 205 ? -3.311 -5.652 31.286 1.00 94.69 205 ALA A O 1
ATOM 1501 N N . LEU A 1 206 ? -4.799 -4.917 32.798 1.00 94.25 206 LEU A N 1
ATOM 1502 C CA . LEU A 1 206 ? -3.871 -4.856 33.927 1.00 94.25 206 LEU A CA 1
ATOM 1503 C C . LEU A 1 206 ? -4.003 -6.080 34.840 1.00 94.25 206 LEU A C 1
ATOM 1505 O O . LEU A 1 206 ? -5.068 -6.683 34.955 1.00 94.25 206 LEU A O 1
ATOM 1509 N N . LYS A 1 207 ? -2.933 -6.396 35.578 1.00 95.12 207 LYS A N 1
ATOM 1510 C CA . LYS A 1 207 ? -2.917 -7.454 36.608 1.00 95.12 207 LYS A CA 1
ATOM 1511 C C . LYS A 1 207 ? -3.938 -7.235 37.731 1.00 95.12 207 LYS A C 1
ATOM 1513 O O . LYS A 1 207 ? -4.309 -8.193 38.399 1.00 95.12 207 LYS A O 1
ATOM 1518 N N . SER A 1 208 ? -4.403 -6.000 37.932 1.00 93.06 208 SER A N 1
ATOM 1519 C CA . SER A 1 208 ? -5.479 -5.664 38.875 1.00 93.06 208 SER A CA 1
ATOM 1520 C C . SER A 1 208 ? -6.863 -6.155 38.429 1.00 93.06 208 SER A C 1
ATOM 1522 O O . SER A 1 208 ? -7.803 -6.112 39.218 1.00 93.06 208 SER A O 1
ATOM 1524 N N . GLY A 1 209 ? -7.009 -6.582 37.170 1.00 91.56 209 GLY A N 1
ATOM 1525 C CA . GLY A 1 209 ? -8.297 -6.859 36.535 1.00 91.56 209 GLY A CA 1
ATOM 1526 C C . GLY A 1 209 ? -8.938 -5.631 35.879 1.00 91.56 209 GLY A C 1
ATOM 1527 O O . GLY A 1 209 ? -9.973 -5.763 35.227 1.00 91.56 209 GLY A O 1
ATOM 1528 N N . GLU A 1 210 ? -8.336 -4.444 36.008 1.00 91.69 210 GLU A N 1
ATOM 1529 C CA . GLU A 1 210 ? -8.785 -3.240 35.304 1.00 91.69 210 GLU A CA 1
ATOM 1530 C C . GLU A 1 210 ? -8.421 -3.294 33.811 1.00 91.69 210 GLU A C 1
ATOM 1532 O O . GLU A 1 210 ? -7.404 -3.871 33.413 1.00 91.69 210 GLU A O 1
ATOM 1537 N N . ARG A 1 211 ? -9.253 -2.665 32.973 1.00 92.44 211 ARG A N 1
ATOM 1538 C CA . ARG A 1 211 ? -9.006 -2.512 31.538 1.00 92.44 211 ARG A CA 1
ATOM 1539 C C . ARG A 1 211 ? -9.145 -1.053 31.123 1.00 92.44 211 ARG A C 1
ATOM 1541 O O . ARG A 1 211 ? -10.218 -0.467 31.261 1.00 92.44 211 ARG A O 1
ATOM 1548 N N . HIS A 1 212 ? -8.095 -0.508 30.519 1.00 94.25 212 HIS A N 1
ATOM 1549 C CA . HIS A 1 212 ? -8.119 0.830 29.931 1.00 94.25 212 HIS A CA 1
ATOM 1550 C C . HIS A 1 212 ? -8.394 0.749 28.432 1.00 94.25 212 HIS A C 1
ATOM 1552 O O . HIS A 1 212 ? -7.727 0.008 27.713 1.00 94.25 212 HIS A O 1
ATOM 1558 N N . VAL A 1 213 ? -9.386 1.503 27.957 1.00 94.44 213 VAL A N 1
ATOM 1559 C CA . VAL A 1 213 ? -9.763 1.522 26.537 1.00 94.44 213 VAL A CA 1
ATOM 1560 C C . VAL A 1 213 ? -8.919 2.538 25.776 1.00 94.44 213 VAL A C 1
ATOM 1562 O O . VAL A 1 213 ? -8.928 3.721 26.123 1.00 94.44 213 VAL A O 1
ATOM 1565 N N . LEU A 1 214 ? -8.273 2.083 24.705 1.00 95.81 214 LEU A N 1
ATOM 1566 C CA . LEU A 1 214 ? -7.563 2.913 23.738 1.00 95.81 214 LEU A CA 1
ATOM 1567 C C . LEU A 1 214 ? -8.396 3.100 22.469 1.00 95.81 214 LEU A C 1
ATOM 1569 O O . LEU A 1 214 ? -9.153 2.211 22.064 1.00 95.81 214 LEU A O 1
ATOM 1573 N N . VAL A 1 215 ? -8.237 4.260 21.838 1.00 95.25 215 VAL A N 1
ATOM 1574 C CA . VAL A 1 215 ? -8.858 4.606 20.557 1.00 95.25 215 VAL A CA 1
ATOM 1575 C C . VAL A 1 215 ? -7.811 5.332 19.712 1.00 95.25 215 VAL A C 1
ATOM 1577 O O . VAL A 1 215 ? -7.408 6.429 20.101 1.00 95.25 215 VAL A O 1
ATOM 1580 N N . PRO A 1 216 ? -7.381 4.775 18.570 1.00 95.75 216 PRO A N 1
ATOM 1581 C CA . PRO A 1 216 ? -6.420 5.441 17.711 1.00 95.75 216 PRO A CA 1
ATOM 1582 C C . PRO A 1 216 ? -7.050 6.676 17.040 1.00 95.75 216 PRO A C 1
ATOM 1584 O O . PRO A 1 216 ? -8.285 6.795 16.942 1.00 95.75 216 PRO A O 1
ATOM 1587 N N . PRO A 1 217 ? -6.227 7.601 16.518 1.00 94.75 217 PRO A N 1
ATOM 1588 C CA . PRO A 1 217 ? -6.715 8.603 15.580 1.00 94.75 217 PRO A CA 1
ATOM 1589 C C . PRO A 1 217 ? -7.340 7.934 14.340 1.00 94.75 217 PRO A C 1
ATOM 1591 O O . PRO A 1 217 ? -7.010 6.780 14.036 1.00 94.75 217 PRO A O 1
ATOM 1594 N N . PRO A 1 218 ? -8.228 8.637 13.606 1.00 94.56 218 PRO A N 1
ATOM 1595 C CA . PRO A 1 218 ? -8.792 8.126 12.361 1.00 94.56 218 PRO A CA 1
ATOM 1596 C C . PRO A 1 218 ? -7.707 7.626 11.407 1.00 94.56 218 PRO A C 1
ATOM 1598 O O . PRO A 1 218 ? -6.771 8.349 11.064 1.00 94.56 218 PRO A O 1
ATOM 1601 N N . GLN A 1 219 ? -7.842 6.368 11.002 1.00 96.19 219 GLN A N 1
ATOM 1602 C CA . GLN A 1 219 ? -6.940 5.717 10.063 1.00 96.19 219 GLN A CA 1
ATOM 1603 C C . GLN A 1 219 ? -7.254 6.163 8.627 1.00 96.19 219 GLN A C 1
ATOM 1605 O O . GLN A 1 219 ? -8.395 6.540 8.336 1.00 96.19 219 GLN A O 1
ATOM 1610 N N . PRO A 1 220 ? -6.263 6.158 7.719 1.00 94.88 220 PRO A N 1
ATOM 1611 C CA . PRO A 1 220 ? -6.469 6.645 6.364 1.00 94.88 220 PRO A CA 1
ATOM 1612 C C . PRO A 1 220 ? -7.456 5.777 5.585 1.00 94.88 220 PRO A C 1
ATOM 1614 O O . PRO A 1 220 ? -7.433 4.550 5.671 1.00 94.88 220 PRO A O 1
ATOM 1617 N N . VAL A 1 221 ? -8.297 6.437 4.789 1.00 92.62 221 VAL A N 1
ATOM 1618 C CA . VAL A 1 221 ? -9.206 5.781 3.835 1.00 92.62 221 VAL A CA 1
ATOM 1619 C C . VAL A 1 221 ? -8.486 5.497 2.521 1.00 92.62 221 VAL A C 1
ATOM 1621 O O . VAL A 1 221 ? -8.691 4.444 1.920 1.00 92.62 221 VAL A O 1
ATOM 1624 N N . ASP A 1 222 ? -7.628 6.424 2.091 1.00 91.25 222 ASP A N 1
ATOM 1625 C CA . ASP A 1 222 ? -6.864 6.286 0.858 1.00 91.25 222 ASP A CA 1
ATOM 1626 C C . ASP A 1 222 ? -5.939 5.061 0.914 1.00 91.25 222 ASP A C 1
ATOM 1628 O O . ASP A 1 222 ? -5.164 4.871 1.856 1.00 91.25 222 ASP A O 1
ATOM 1632 N N . VAL A 1 223 ? -6.031 4.210 -0.108 1.00 91.50 223 VAL A N 1
ATOM 1633 C CA . VAL A 1 223 ? -5.325 2.923 -0.147 1.00 91.50 223 VAL A CA 1
ATOM 1634 C C . VAL A 1 223 ? -3.808 3.124 -0.261 1.00 91.50 223 VAL A C 1
ATOM 1636 O O . VAL A 1 223 ? -3.041 2.346 0.313 1.00 91.50 223 VAL A O 1
ATOM 1639 N N . ALA A 1 224 ? -3.349 4.178 -0.947 1.00 89.56 224 ALA A N 1
ATOM 1640 C CA . ALA A 1 224 ? -1.923 4.475 -1.053 1.00 89.56 224 ALA A CA 1
ATOM 1641 C C . ALA A 1 224 ? -1.355 4.953 0.293 1.00 89.56 224 ALA A C 1
ATOM 1643 O O . ALA A 1 224 ? -0.277 4.505 0.700 1.00 89.56 224 ALA A O 1
ATOM 1644 N N . GLU A 1 225 ? -2.096 5.780 1.038 1.00 92.94 225 GLU A N 1
ATOM 1645 C CA . GLU A 1 225 ? -1.716 6.168 2.397 1.00 92.94 225 GLU A CA 1
ATOM 1646 C C . GLU A 1 225 ? -1.740 4.968 3.359 1.00 92.94 225 GLU A C 1
ATOM 1648 O O . GLU A 1 225 ? -0.776 4.778 4.105 1.00 92.94 225 GLU A O 1
ATOM 1653 N N . ARG A 1 226 ? -2.765 4.099 3.299 1.00 94.88 226 ARG A N 1
ATOM 1654 C CA . ARG A 1 226 ? -2.811 2.835 4.068 1.00 94.88 226 ARG A CA 1
ATOM 1655 C C . ARG A 1 226 ? -1.561 1.991 3.819 1.00 94.88 226 ARG A C 1
ATOM 1657 O O . ARG A 1 226 ? -0.897 1.584 4.771 1.00 94.88 226 ARG A O 1
ATOM 1664 N N . ARG A 1 227 ? -1.184 1.787 2.551 1.00 93.94 227 ARG A N 1
ATOM 1665 C CA . ARG A 1 227 ? 0.036 1.053 2.169 1.00 93.94 227 ARG A CA 1
ATOM 1666 C C . ARG A 1 227 ? 1.295 1.715 2.731 1.00 93.94 227 ARG A C 1
ATOM 1668 O O . ARG A 1 227 ? 2.152 1.029 3.280 1.00 93.94 227 ARG A O 1
ATOM 1675 N N . SER A 1 228 ? 1.403 3.039 2.614 1.00 93.50 228 SER A N 1
ATOM 1676 C CA . SER A 1 228 ? 2.539 3.817 3.127 1.00 93.50 228 SER A CA 1
ATOM 1677 C C . SER A 1 228 ? 2.688 3.687 4.644 1.00 93.50 228 SER A C 1
ATOM 1679 O O . SER A 1 228 ? 3.798 3.489 5.135 1.00 93.50 228 SER A O 1
ATOM 1681 N N . ARG A 1 229 ? 1.580 3.745 5.394 1.00 95.75 229 ARG A N 1
ATOM 1682 C CA . ARG A 1 229 ? 1.592 3.552 6.850 1.00 95.75 229 ARG A CA 1
ATOM 1683 C C . ARG A 1 229 ? 1.933 2.116 7.242 1.00 95.75 229 ARG A C 1
ATOM 1685 O O . ARG A 1 229 ? 2.753 1.928 8.132 1.00 95.75 229 ARG A O 1
ATOM 1692 N N . ALA A 1 230 ? 1.388 1.119 6.543 1.00 95.38 230 ALA A N 1
ATOM 1693 C CA . ALA A 1 230 ? 1.723 -0.288 6.770 1.00 95.38 230 ALA A CA 1
ATOM 1694 C C . ALA A 1 230 ? 3.227 -0.567 6.587 1.00 95.38 230 ALA A C 1
ATOM 1696 O O . ALA A 1 230 ? 3.835 -1.229 7.421 1.00 95.38 230 ALA A O 1
ATOM 1697 N N . LEU A 1 231 ? 3.853 -0.005 5.545 1.00 94.19 231 LEU A N 1
ATOM 1698 C CA . LEU A 1 231 ? 5.300 -0.132 5.306 1.00 94.19 231 LEU A CA 1
ATOM 1699 C C . LEU A 1 231 ? 6.163 0.530 6.393 1.00 94.19 231 LEU A C 1
ATOM 1701 O O . LEU A 1 231 ? 7.327 0.173 6.543 1.00 94.19 231 LEU A O 1
ATOM 1705 N N . LYS A 1 232 ? 5.607 1.490 7.139 1.00 94.75 232 LYS A N 1
ATOM 1706 C CA . LYS A 1 232 ? 6.289 2.226 8.215 1.00 94.75 232 LYS A CA 1
ATOM 1707 C C . LYS A 1 232 ? 5.975 1.685 9.612 1.00 94.75 232 LYS A C 1
ATOM 1709 O O . LYS A 1 232 ? 6.460 2.249 10.586 1.00 94.75 232 LYS A O 1
ATOM 1714 N N . ALA A 1 233 ? 5.189 0.612 9.715 1.00 95.19 233 ALA A N 1
ATOM 1715 C CA . ALA A 1 233 ? 4.768 0.037 10.993 1.00 95.19 233 ALA A CA 1
ATOM 1716 C C . ALA A 1 233 ? 5.944 -0.489 11.836 1.00 95.19 233 ALA A C 1
ATOM 1718 O O . ALA A 1 233 ? 5.874 -0.497 13.062 1.00 95.19 233 ALA A O 1
ATOM 1719 N N . ILE A 1 234 ? 7.023 -0.933 11.181 1.00 95.38 234 ILE A N 1
ATOM 1720 C CA . ILE A 1 234 ? 8.249 -1.413 11.825 1.00 95.38 234 ILE A CA 1
ATOM 1721 C C . ILE A 1 234 ? 9.424 -0.603 11.264 1.00 95.38 234 ILE A C 1
ATOM 1723 O O . ILE A 1 234 ? 9.602 -0.576 10.043 1.00 95.38 234 ILE A O 1
ATOM 1727 N N . PRO A 1 235 ? 10.242 0.050 12.109 1.00 94.38 235 PRO A N 1
ATOM 1728 C CA . PRO A 1 235 ? 11.435 0.743 11.640 1.00 94.38 235 PRO A CA 1
ATOM 1729 C C . PRO A 1 235 ? 12.406 -0.221 10.930 1.00 94.38 235 PRO A C 1
ATOM 1731 O O . PRO A 1 235 ? 12.582 -1.345 11.409 1.00 94.38 235 PRO A O 1
ATOM 1734 N N . PRO A 1 236 ? 13.079 0.190 9.834 1.00 94.31 236 PRO A N 1
ATOM 1735 C CA . PRO A 1 236 ? 13.902 -0.708 9.016 1.00 94.31 236 PRO A CA 1
ATOM 1736 C C . PRO A 1 236 ? 14.963 -1.494 9.796 1.00 94.31 236 PRO A C 1
ATOM 1738 O O . PRO A 1 236 ? 15.198 -2.662 9.509 1.00 94.31 236 PRO A O 1
ATOM 1741 N N . GLN A 1 237 ? 15.565 -0.887 10.821 1.00 95.38 237 GLN A N 1
ATOM 1742 C CA . GLN A 1 237 ? 16.583 -1.519 11.663 1.00 95.38 237 GLN A CA 1
ATOM 1743 C C . GLN A 1 237 ? 16.053 -2.659 12.549 1.00 95.38 237 GLN A C 1
ATOM 1745 O O . GLN A 1 237 ? 16.840 -3.455 13.052 1.00 95.38 237 GLN A O 1
ATOM 1750 N N . PHE A 1 238 ? 14.736 -2.737 12.757 1.00 95.50 238 PHE A N 1
ATOM 1751 C CA . PHE A 1 238 ? 14.078 -3.789 13.540 1.00 95.50 238 PHE A CA 1
ATOM 1752 C C . PHE A 1 238 ? 13.295 -4.769 12.663 1.00 95.50 238 PHE A C 1
ATOM 1754 O O . PHE A 1 238 ? 12.564 -5.615 13.182 1.00 95.50 238 PHE A O 1
ATOM 1761 N N . LEU A 1 239 ? 13.414 -4.643 11.342 1.00 95.44 239 LEU A N 1
ATOM 1762 C CA . LEU A 1 239 ? 12.702 -5.477 10.394 1.00 95.44 239 LEU A CA 1
ATOM 1763 C C . LEU A 1 239 ? 13.373 -6.852 10.297 1.00 95.44 239 LEU A C 1
ATOM 1765 O O . LEU A 1 239 ? 14.554 -6.962 9.977 1.00 95.44 239 LEU A O 1
ATOM 1769 N N . THR A 1 240 ? 12.609 -7.912 10.555 1.00 95.31 240 THR A N 1
ATOM 1770 C CA . THR A 1 240 ? 13.072 -9.303 10.456 1.00 95.31 240 THR A CA 1
ATOM 1771 C C . THR A 1 240 ? 12.241 -10.069 9.432 1.00 95.31 240 THR A C 1
ATOM 1773 O O . THR A 1 240 ? 11.107 -9.691 9.132 1.00 95.31 240 THR A O 1
ATOM 1776 N N . GLY A 1 241 ? 12.779 -11.178 8.914 1.00 95.19 241 GLY A N 1
ATOM 1777 C CA . GLY A 1 241 ? 12.035 -12.055 8.004 1.00 95.19 241 GLY A CA 1
ATOM 1778 C C . GLY A 1 241 ? 10.719 -12.563 8.610 1.00 95.19 241 GLY A C 1
ATOM 1779 O O . GLY A 1 241 ? 9.704 -12.576 7.921 1.00 95.19 241 GLY A O 1
ATOM 1780 N N . ASP A 1 242 ? 10.709 -12.893 9.908 1.00 93.19 242 ASP A N 1
ATOM 1781 C CA . ASP A 1 242 ? 9.504 -13.343 10.622 1.00 93.19 242 ASP A CA 1
ATOM 1782 C C . ASP A 1 242 ? 8.460 -12.224 10.752 1.00 93.19 242 ASP A C 1
ATOM 1784 O O . ASP A 1 242 ? 7.282 -12.430 10.454 1.00 93.19 242 ASP A O 1
ATOM 1788 N N . ALA A 1 243 ? 8.894 -11.009 11.105 1.00 93.44 243 ALA A N 1
ATOM 1789 C CA . ALA A 1 243 ? 8.012 -9.849 11.201 1.00 93.44 243 ALA A CA 1
ATOM 1790 C C . ALA A 1 243 ? 7.383 -9.497 9.844 1.00 93.44 243 ALA A C 1
ATOM 1792 O O . ALA A 1 243 ? 6.185 -9.209 9.766 1.00 93.44 243 ALA A O 1
ATOM 1793 N N . ILE A 1 244 ? 8.169 -9.574 8.762 1.00 95.06 244 ILE A N 1
ATOM 1794 C CA . ILE A 1 244 ? 7.655 -9.422 7.399 1.00 95.06 244 ILE A CA 1
ATOM 1795 C C . ILE A 1 244 ? 6.633 -10.521 7.115 1.00 95.06 244 ILE A C 1
ATOM 1797 O O . ILE A 1 244 ? 5.495 -10.207 6.786 1.00 95.06 244 ILE A O 1
ATOM 1801 N N . ALA A 1 245 ? 7.010 -11.792 7.256 1.00 93.81 245 ALA A N 1
ATOM 1802 C CA . ALA A 1 245 ? 6.186 -12.919 6.831 1.00 93.81 245 ALA A CA 1
ATOM 1803 C C . ALA A 1 245 ? 4.860 -13.016 7.597 1.00 93.81 245 ALA A C 1
ATOM 1805 O O . ALA A 1 245 ? 3.823 -13.301 7.000 1.00 93.81 245 ALA A O 1
ATOM 1806 N N . ARG A 1 246 ? 4.884 -12.777 8.912 1.00 90.25 246 ARG A N 1
ATOM 1807 C CA . ARG A 1 246 ? 3.731 -13.021 9.783 1.00 90.25 246 ARG A CA 1
ATOM 1808 C C . ARG A 1 246 ? 2.892 -11.775 10.052 1.00 90.25 246 ARG A C 1
ATOM 1810 O O . ARG A 1 246 ? 1.678 -11.904 10.166 1.00 90.25 246 ARG A O 1
ATOM 1817 N N . CYS A 1 247 ? 3.500 -10.589 10.135 1.00 90.81 247 CYS A N 1
ATOM 1818 C CA . CYS A 1 247 ? 2.772 -9.353 10.450 1.00 90.81 247 CYS A CA 1
ATOM 1819 C C . CYS A 1 247 ? 2.482 -8.530 9.189 1.00 90.81 247 CYS A C 1
ATOM 1821 O O . CYS A 1 247 ? 1.325 -8.280 8.854 1.00 90.81 247 CYS A O 1
ATOM 1823 N N . LEU A 1 248 ? 3.533 -8.102 8.482 1.00 94.19 248 LEU A N 1
ATOM 1824 C CA . LEU A 1 248 ? 3.399 -7.090 7.431 1.00 94.19 248 LEU A CA 1
ATOM 1825 C C . LEU A 1 248 ? 2.872 -7.657 6.112 1.00 94.19 248 LEU A C 1
ATOM 1827 O O . LEU A 1 248 ? 1.982 -7.064 5.510 1.00 94.19 248 LEU A O 1
ATOM 1831 N N . ALA A 1 249 ? 3.416 -8.781 5.644 1.00 94.62 249 ALA A N 1
ATOM 1832 C CA . ALA A 1 249 ? 3.163 -9.310 4.308 1.00 94.62 249 ALA A CA 1
ATOM 1833 C C . ALA A 1 249 ? 1.681 -9.621 4.041 1.00 94.62 249 ALA A C 1
ATOM 1835 O O . ALA A 1 249 ? 1.203 -9.203 2.986 1.00 94.62 249 ALA A O 1
ATOM 1836 N N . PRO A 1 250 ? 0.911 -10.263 4.947 1.00 92.88 250 PRO A N 1
ATOM 1837 C CA . PRO A 1 250 ? -0.500 -10.543 4.677 1.00 92.88 250 PRO A CA 1
ATOM 1838 C C . PRO A 1 250 ? -1.338 -9.264 4.543 1.00 92.88 250 PRO A C 1
ATOM 1840 O O . PRO A 1 250 ? -2.134 -9.141 3.613 1.00 92.88 250 PRO A O 1
ATOM 1843 N N . ALA A 1 251 ? -1.116 -8.284 5.426 1.00 93.06 251 ALA A N 1
ATOM 1844 C CA . ALA A 1 251 ? -1.812 -7.000 5.379 1.00 93.06 251 ALA A CA 1
ATOM 1845 C C . ALA A 1 251 ? -1.392 -6.160 4.164 1.00 93.06 251 ALA A C 1
ATOM 1847 O O . ALA A 1 251 ? -2.234 -5.577 3.483 1.00 93.06 251 ALA A O 1
ATOM 1848 N N . LEU A 1 252 ? -0.093 -6.120 3.850 1.00 94.88 252 LEU A N 1
ATOM 1849 C CA . LEU A 1 252 ? 0.426 -5.424 2.673 1.00 94.88 252 LEU A CA 1
ATOM 1850 C C . LEU A 1 252 ? -0.075 -6.053 1.376 1.00 94.88 252 LEU A C 1
ATOM 1852 O O . LEU A 1 252 ? -0.398 -5.310 0.456 1.00 94.88 252 LEU A O 1
ATOM 1856 N N . ALA A 1 253 ? -0.169 -7.381 1.298 1.00 94.25 253 ALA A N 1
ATOM 1857 C CA . ALA A 1 253 ? -0.715 -8.074 0.137 1.00 94.25 253 ALA A CA 1
ATOM 1858 C C . ALA A 1 253 ? -2.189 -7.711 -0.089 1.00 94.25 253 ALA A C 1
ATOM 1860 O O . ALA A 1 253 ? -2.560 -7.393 -1.217 1.00 94.25 253 ALA A O 1
ATOM 1861 N N . ALA A 1 254 ? -2.998 -7.679 0.976 1.00 93.38 254 ALA A N 1
ATOM 1862 C CA . ALA A 1 254 ? -4.394 -7.246 0.913 1.00 93.38 254 ALA A CA 1
ATOM 1863 C C . ALA A 1 254 ? -4.526 -5.796 0.419 1.00 93.38 254 ALA A C 1
ATOM 1865 O O . ALA A 1 254 ? -5.157 -5.533 -0.604 1.00 93.38 254 ALA A O 1
ATOM 1866 N N . ILE A 1 255 ? -3.839 -4.859 1.084 1.00 93.75 255 ILE A N 1
ATOM 1867 C CA . ILE A 1 255 ? -3.871 -3.432 0.728 1.00 93.75 255 ILE A CA 1
ATOM 1868 C C . ILE A 1 255 ? -3.335 -3.210 -0.695 1.00 93.75 255 ILE A C 1
ATOM 1870 O O . ILE A 1 255 ? -3.868 -2.400 -1.453 1.00 93.75 255 ILE A O 1
ATOM 1874 N N . HIS A 1 256 ? -2.274 -3.920 -1.086 1.00 92.81 256 HIS A N 1
ATOM 1875 C CA . HIS A 1 256 ? -1.726 -3.827 -2.434 1.00 92.81 256 HIS A CA 1
ATOM 1876 C C . HIS A 1 256 ? -2.699 -4.381 -3.479 1.00 92.81 256 HIS A C 1
ATOM 1878 O O . HIS A 1 256 ? -2.863 -3.756 -4.523 1.00 92.81 256 HIS A O 1
ATOM 1884 N N . GLY A 1 257 ? -3.391 -5.486 -3.192 1.00 92.88 257 GLY A N 1
ATOM 1885 C CA . GLY A 1 257 ? -4.452 -6.020 -4.045 1.00 92.88 257 GLY A CA 1
ATOM 1886 C C . GLY A 1 257 ? -5.572 -5.005 -4.281 1.00 92.88 257 GLY A C 1
ATOM 1887 O O . GLY A 1 257 ? -5.927 -4.748 -5.431 1.00 92.88 257 GLY A O 1
ATOM 1888 N N . GLU A 1 258 ? -6.052 -4.344 -3.223 1.00 91.31 258 GLU A N 1
ATOM 1889 C CA . GLU A 1 258 ? -7.029 -3.248 -3.328 1.00 91.31 258 GLU A CA 1
ATOM 1890 C C . GLU A 1 258 ? -6.501 -2.087 -4.196 1.00 91.31 258 GLU A C 1
ATOM 1892 O O . GLU A 1 258 ? -7.224 -1.522 -5.026 1.00 91.31 258 GLU A O 1
ATOM 1897 N N . LEU A 1 259 ? -5.217 -1.741 -4.038 1.00 90.25 259 LEU A N 1
ATOM 1898 C CA . LEU A 1 259 ? -4.567 -0.691 -4.821 1.00 90.25 259 LEU A CA 1
ATOM 1899 C C . LEU A 1 259 ? -4.492 -1.068 -6.308 1.00 90.25 259 LEU A C 1
ATOM 1901 O O . LEU A 1 259 ? -4.727 -0.216 -7.163 1.00 90.25 259 LEU A O 1
ATOM 1905 N N . MET A 1 260 ? -4.174 -2.318 -6.636 1.00 90.44 260 MET A N 1
ATOM 1906 C CA . MET A 1 260 ? -4.117 -2.770 -8.029 1.00 90.44 260 MET A CA 1
ATOM 1907 C C . MET A 1 260 ? -5.519 -2.849 -8.646 1.00 90.44 260 MET A C 1
ATOM 1909 O O . MET A 1 260 ? -5.711 -2.417 -9.779 1.00 90.44 260 MET A O 1
ATOM 1913 N N . ALA A 1 261 ? -6.526 -3.296 -7.888 1.00 89.62 261 ALA A N 1
ATOM 1914 C CA . ALA A 1 261 ? -7.912 -3.374 -8.358 1.00 89.62 261 ALA A CA 1
ATOM 1915 C C . ALA A 1 261 ? -8.513 -2.001 -8.717 1.00 89.62 261 ALA A C 1
ATOM 1917 O O . ALA A 1 261 ? -9.386 -1.905 -9.575 1.00 89.62 261 ALA A O 1
ATOM 1918 N N . THR A 1 262 ? -8.032 -0.930 -8.081 1.00 85.25 262 THR A N 1
ATOM 1919 C CA . THR A 1 262 ? -8.524 0.445 -8.279 1.00 85.25 262 THR A CA 1
ATOM 1920 C C . THR A 1 262 ? -7.579 1.319 -9.113 1.00 85.25 262 THR A C 1
ATOM 1922 O O . THR A 1 262 ? -7.773 2.529 -9.204 1.00 85.25 262 THR A O 1
ATOM 1925 N N . GLN A 1 263 ? -6.542 0.732 -9.716 1.00 83.38 263 GLN A N 1
ATOM 1926 C CA . GLN A 1 263 ? -5.500 1.458 -10.445 1.00 83.38 263 GLN A CA 1
ATOM 1927 C C . GLN A 1 263 ? -5.986 2.084 -11.760 1.00 83.38 263 GLN A C 1
ATOM 1929 O O . GLN A 1 263 ? -5.487 3.143 -12.127 1.00 83.38 263 GLN A O 1
ATOM 1934 N N . GLY A 1 264 ? -6.955 1.462 -12.439 1.00 87.69 264 GLY A N 1
ATOM 1935 C CA . GLY A 1 264 ? -7.370 1.834 -13.797 1.00 87.69 264 GLY A CA 1
ATOM 1936 C C . GLY A 1 264 ? -6.405 1.329 -14.881 1.00 87.69 264 GLY A C 1
ATOM 1937 O O . GLY A 1 264 ? -5.296 0.882 -14.588 1.00 87.69 264 GLY A O 1
ATOM 1938 N N . ALA A 1 265 ? -6.837 1.372 -16.145 1.00 91.94 265 ALA A N 1
ATOM 1939 C CA . ALA A 1 265 ? -6.011 0.955 -17.281 1.00 91.94 265 ALA A CA 1
ATOM 1940 C C . ALA A 1 265 ? -5.016 2.064 -17.682 1.00 91.94 265 ALA A C 1
ATOM 1942 O O . ALA A 1 265 ? -5.405 3.235 -17.710 1.00 91.94 265 ALA A O 1
ATOM 1943 N N . PRO A 1 266 ? -3.754 1.730 -18.010 1.00 95.94 266 PRO A N 1
ATOM 1944 C CA . PRO A 1 266 ? -2.799 2.717 -18.495 1.00 95.94 266 PRO A CA 1
ATOM 1945 C C . PRO A 1 266 ? -3.158 3.201 -19.907 1.00 95.94 266 PRO A C 1
ATOM 1947 O O . PRO A 1 266 ? -3.702 2.455 -20.723 1.00 95.94 266 PRO A O 1
ATOM 1950 N N . ARG A 1 267 ? -2.815 4.455 -20.217 1.00 97.62 267 ARG A N 1
ATOM 1951 C CA . ARG A 1 267 ? -2.912 5.021 -21.570 1.00 97.62 267 ARG A CA 1
ATOM 1952 C C . ARG A 1 267 ? -1.590 4.815 -22.297 1.00 97.62 267 ARG A C 1
ATOM 1954 O O . ARG A 1 267 ? -0.557 5.260 -21.810 1.00 97.62 267 ARG A O 1
ATOM 1961 N N . VAL A 1 268 ? -1.625 4.209 -23.479 1.00 98.25 268 VAL A N 1
ATOM 1962 C CA . VAL A 1 268 ? -0.427 3.973 -24.297 1.00 98.25 268 VAL A CA 1
ATOM 1963 C C . VAL A 1 268 ? -0.380 4.958 -25.461 1.00 98.25 268 VAL A C 1
ATOM 1965 O O . VAL A 1 268 ? -1.348 5.108 -26.204 1.00 98.25 268 VAL A O 1
ATOM 1968 N N . VAL A 1 269 ? 0.762 5.617 -25.633 1.00 98.25 269 VAL A N 1
ATOM 1969 C CA . VAL A 1 269 ? 1.064 6.521 -26.745 1.00 98.25 269 VAL A CA 1
ATOM 1970 C C . VAL A 1 269 ? 2.281 5.981 -27.476 1.00 98.25 269 VAL A C 1
ATOM 1972 O O . VAL A 1 269 ? 3.316 5.722 -26.872 1.00 98.25 269 VAL A O 1
ATOM 1975 N N . THR A 1 270 ? 2.161 5.811 -28.788 1.00 98.12 270 THR A N 1
ATOM 1976 C CA . THR A 1 270 ? 3.268 5.370 -29.644 1.00 98.12 270 THR A CA 1
ATOM 1977 C C . THR A 1 270 ? 3.769 6.541 -30.481 1.00 98.12 270 THR A C 1
ATOM 1979 O O . THR A 1 270 ? 2.972 7.250 -31.098 1.00 98.12 270 THR A O 1
ATOM 1982 N N . LEU A 1 271 ? 5.086 6.733 -30.501 1.00 97.62 271 LEU A N 1
ATOM 1983 C CA . LEU A 1 271 ? 5.788 7.749 -31.276 1.00 97.62 271 LEU A CA 1
ATOM 1984 C C . LEU A 1 271 ? 6.669 7.047 -32.317 1.00 97.62 271 LEU A C 1
ATOM 1986 O O . LEU A 1 271 ? 7.552 6.268 -31.959 1.00 97.62 271 LEU A O 1
ATOM 1990 N N . GLY A 1 272 ? 6.414 7.303 -33.600 1.00 95.44 272 GLY A N 1
ATOM 1991 C CA . GLY A 1 272 ? 7.061 6.591 -34.704 1.00 95.44 272 GLY A CA 1
ATOM 1992 C C . GLY A 1 272 ? 6.493 5.187 -34.944 1.00 95.44 272 GLY A C 1
ATOM 1993 O O . GLY A 1 272 ? 5.430 4.822 -34.441 1.00 95.44 272 GLY A O 1
ATOM 1994 N N . THR A 1 273 ? 7.203 4.388 -35.744 1.00 95.62 273 THR A N 1
ATOM 1995 C CA . THR A 1 273 ? 6.806 3.005 -36.056 1.00 95.62 273 THR A CA 1
ATOM 1996 C C . THR A 1 273 ? 7.523 2.041 -35.117 1.00 95.62 273 THR A C 1
ATOM 1998 O O . THR A 1 273 ? 8.749 1.980 -35.125 1.00 95.62 273 THR A O 1
ATOM 2001 N N . ARG A 1 274 ? 6.776 1.267 -34.315 1.00 94.62 274 ARG A N 1
ATOM 2002 C CA . ARG A 1 274 ? 7.371 0.237 -33.441 1.00 94.62 274 ARG A CA 1
ATOM 2003 C C . ARG A 1 274 ? 8.059 -0.845 -34.272 1.00 94.62 274 ARG A C 1
ATOM 2005 O O . ARG A 1 274 ? 7.532 -1.270 -35.303 1.00 94.62 274 ARG A O 1
ATOM 2012 N N . LEU A 1 275 ? 9.188 -1.341 -33.770 1.00 93.06 275 LEU A N 1
ATOM 2013 C CA . LEU A 1 275 ? 9.834 -2.530 -34.317 1.00 93.06 275 LEU A CA 1
ATOM 2014 C C . LEU A 1 275 ? 8.872 -3.725 -34.245 1.00 93.06 275 LEU A C 1
ATOM 2016 O O . LEU A 1 275 ? 8.148 -3.905 -33.264 1.00 93.06 275 LEU A O 1
ATOM 2020 N N . LYS A 1 276 ? 8.844 -4.537 -35.308 1.00 91.12 276 LYS A N 1
ATOM 2021 C CA . LYS A 1 276 ? 7.948 -5.703 -35.390 1.00 91.12 276 LYS A CA 1
ATOM 2022 C C . LYS A 1 276 ? 8.382 -6.840 -34.465 1.00 91.12 276 LYS A C 1
ATOM 2024 O O . LYS A 1 276 ? 7.520 -7.496 -33.897 1.00 91.12 276 LYS A O 1
ATOM 2029 N N . ALA A 1 277 ? 9.690 -7.050 -34.341 1.00 93.94 277 ALA A N 1
ATOM 2030 C CA . ALA A 1 277 ? 10.301 -8.096 -33.527 1.00 93.94 277 ALA A CA 1
ATOM 2031 C C . ALA A 1 277 ? 11.575 -7.539 -32.864 1.00 93.94 277 ALA A C 1
ATOM 2033 O O . ALA A 1 277 ? 12.679 -7.819 -33.334 1.00 93.94 277 ALA A O 1
ATOM 2034 N N . PRO A 1 278 ? 11.444 -6.650 -31.858 1.00 97.00 278 PRO A N 1
ATOM 2035 C CA . PRO A 1 278 ? 12.602 -6.225 -31.080 1.00 97.00 278 PRO A CA 1
ATOM 2036 C C . PRO A 1 278 ? 13.184 -7.439 -30.343 1.00 97.00 278 PRO A C 1
ATOM 2038 O O . PRO A 1 278 ? 12.443 -8.304 -29.898 1.00 97.00 278 PRO A O 1
ATOM 2041 N N . ARG A 1 279 ? 14.504 -7.503 -30.178 1.00 97.00 279 ARG A N 1
ATOM 2042 C CA . ARG A 1 279 ? 15.145 -8.484 -29.289 1.00 97.00 279 ARG A CA 1
ATOM 2043 C C . ARG A 1 279 ? 14.986 -8.099 -27.821 1.00 97.00 279 ARG A C 1
ATOM 2045 O O . ARG A 1 279 ? 14.830 -8.971 -26.972 1.00 97.00 279 ARG A O 1
ATOM 2052 N N . VAL A 1 280 ? 15.039 -6.799 -27.523 1.00 98.06 280 VAL A N 1
ATOM 2053 C CA . VAL A 1 280 ? 14.969 -6.277 -26.151 1.00 98.06 280 VAL A CA 1
ATOM 2054 C C . VAL A 1 280 ? 13.928 -5.169 -26.047 1.00 98.06 280 VAL A C 1
ATOM 2056 O O . VAL A 1 280 ? 13.911 -4.243 -26.857 1.00 98.06 280 VAL A O 1
ATOM 2059 N N . SER A 1 281 ? 13.100 -5.223 -25.010 1.00 98.69 281 SER A N 1
ATOM 2060 C CA . SER A 1 281 ? 12.256 -4.103 -24.597 1.00 98.69 281 SER A CA 1
ATOM 2061 C C . SER A 1 281 ? 12.891 -3.416 -23.393 1.00 98.69 281 SER A C 1
ATOM 2063 O O . SER A 1 281 ? 12.936 -3.974 -22.295 1.00 98.69 281 SER A O 1
ATOM 2065 N N . ILE A 1 282 ? 13.395 -2.201 -23.596 1.00 98.56 282 ILE A N 1
ATOM 2066 C CA . ILE A 1 282 ? 13.942 -1.359 -22.533 1.00 98.56 282 ILE A CA 1
ATOM 2067 C C . ILE A 1 282 ? 12.769 -0.659 -21.850 1.00 98.56 282 ILE A C 1
ATOM 2069 O O . ILE A 1 282 ? 12.112 0.188 -22.452 1.00 98.56 282 ILE A O 1
ATOM 2073 N N . VAL A 1 283 ? 12.498 -1.018 -20.600 1.00 98.75 283 VAL A N 1
ATOM 2074 C CA . VAL A 1 283 ? 11.408 -0.460 -19.796 1.00 98.75 283 VAL A CA 1
ATOM 2075 C C . VAL A 1 283 ? 11.990 0.500 -18.768 1.00 98.75 283 VAL A C 1
ATOM 2077 O O . VAL A 1 283 ? 12.807 0.103 -17.938 1.00 98.75 283 VAL A O 1
ATOM 2080 N N . VAL A 1 284 ? 11.541 1.756 -18.812 1.00 98.44 284 VAL A N 1
ATOM 2081 C CA . VAL A 1 284 ? 12.009 2.829 -17.929 1.00 98.44 284 VAL A CA 1
ATOM 2082 C C . VAL A 1 284 ? 10.839 3.438 -17.151 1.00 98.44 284 VAL A C 1
ATOM 2084 O O . VAL A 1 284 ? 10.106 4.273 -17.691 1.00 98.44 284 VAL A O 1
ATOM 2087 N N . PRO A 1 285 ? 10.630 3.046 -15.881 1.00 98.00 285 PRO A N 1
ATOM 2088 C CA . PRO A 1 285 ? 9.649 3.677 -15.005 1.00 98.00 285 PRO A CA 1
ATOM 2089 C C . PRO A 1 285 ? 10.073 5.099 -14.617 1.00 98.00 285 PRO A C 1
ATOM 2091 O O . PRO A 1 285 ? 11.189 5.330 -14.165 1.00 98.00 285 PRO A O 1
ATOM 2094 N N . LEU A 1 286 ? 9.162 6.055 -14.747 1.00 97.69 286 LEU A N 1
ATOM 2095 C CA . LEU A 1 286 ? 9.355 7.478 -14.495 1.00 97.69 286 LEU A CA 1
ATOM 2096 C C . LEU A 1 286 ? 8.426 7.937 -13.375 1.00 97.69 286 LEU A C 1
ATOM 2098 O O . LEU A 1 286 ? 7.227 7.652 -13.390 1.00 97.69 286 LEU A O 1
ATOM 2102 N N . TYR A 1 287 ? 8.965 8.710 -12.434 1.00 96.50 287 TYR A N 1
ATOM 2103 C CA . TYR A 1 287 ? 8.170 9.357 -11.397 1.00 96.50 287 TYR A CA 1
ATOM 2104 C C . TYR A 1 287 ? 8.782 10.698 -11.005 1.00 96.50 287 TYR A C 1
ATOM 2106 O O . TYR A 1 287 ? 9.857 10.737 -10.409 1.00 96.50 287 TYR A O 1
ATOM 2114 N N . ARG A 1 288 ? 8.065 11.790 -11.295 1.00 93.56 288 ARG A N 1
ATOM 2115 C CA . ARG A 1 288 ? 8.391 13.195 -10.967 1.00 93.56 288 ARG A CA 1
ATOM 2116 C C . ARG A 1 288 ? 9.665 13.768 -11.588 1.00 93.56 288 ARG A C 1
ATOM 2118 O O . ARG A 1 288 ? 9.603 14.858 -12.152 1.00 93.56 288 ARG A O 1
ATOM 2125 N N . VAL A 1 289 ? 10.790 13.069 -11.492 1.00 93.12 289 VAL A N 1
ATOM 2126 C CA . VAL A 1 289 ? 12.096 13.488 -12.007 1.00 93.12 289 VAL A CA 1
ATOM 2127 C C . VAL A 1 289 ? 12.242 13.015 -13.450 1.00 93.12 289 VAL A C 1
ATOM 2129 O O . VAL A 1 289 ? 12.284 11.816 -13.711 1.00 93.12 289 VAL A O 1
ATOM 2132 N N . LEU A 1 290 ? 12.304 13.967 -14.386 1.00 94.38 290 LEU A N 1
ATOM 2133 C CA . LEU A 1 290 ? 12.340 13.710 -15.834 1.00 94.38 290 LEU A CA 1
ATOM 2134 C C . LEU A 1 290 ? 13.620 14.238 -16.509 1.00 94.38 290 LEU A C 1
ATOM 2136 O O . LEU A 1 290 ? 13.803 14.063 -17.713 1.00 94.38 290 LEU A O 1
ATOM 2140 N N . ASP A 1 291 ? 14.514 14.871 -15.746 1.00 93.12 291 ASP A N 1
ATOM 2141 C CA . ASP A 1 291 ? 15.651 15.640 -16.272 1.00 93.12 291 ASP A CA 1
ATOM 2142 C C . ASP A 1 291 ? 16.668 14.772 -17.028 1.00 93.12 291 ASP A C 1
ATOM 2144 O O . ASP A 1 291 ? 17.274 15.211 -18.009 1.00 93.12 291 ASP A O 1
ATOM 2148 N N . PHE A 1 292 ? 16.803 13.507 -16.628 1.00 94.25 292 PHE A N 1
ATOM 2149 C CA . PHE A 1 292 ? 17.735 12.554 -17.231 1.00 94.25 292 PHE A CA 1
ATOM 2150 C C . PHE A 1 292 ? 17.298 12.048 -18.610 1.00 94.25 292 PHE A C 1
ATOM 2152 O O . PHE A 1 292 ? 18.136 11.567 -19.374 1.00 94.25 292 PHE A O 1
ATOM 2159 N N . LEU A 1 293 ? 16.021 12.207 -18.982 1.00 94.88 293 LEU A N 1
ATOM 2160 C CA . LEU A 1 293 ? 15.469 11.642 -20.220 1.00 94.88 293 LEU A CA 1
ATOM 2161 C C . LEU A 1 293 ? 16.215 12.092 -21.471 1.00 94.88 293 LEU A C 1
ATOM 2163 O O . LEU A 1 293 ? 16.449 11.293 -22.371 1.00 94.88 293 LEU A O 1
ATOM 2167 N N . ARG A 1 294 ? 16.604 13.369 -21.541 1.00 95.69 294 ARG A N 1
ATOM 2168 C CA . ARG A 1 294 ? 17.296 13.907 -22.723 1.00 95.69 294 ARG A CA 1
ATOM 2169 C C . ARG A 1 294 ? 18.647 13.232 -22.935 1.00 95.69 294 ARG A C 1
ATOM 2171 O O . ARG A 1 294 ? 18.995 12.905 -24.066 1.00 95.69 294 ARG A O 1
ATOM 2178 N N . VAL A 1 295 ? 19.382 13.024 -21.845 1.00 95.69 295 VAL A N 1
ATOM 2179 C CA . VAL A 1 295 ? 20.693 12.368 -21.867 1.00 95.69 295 VAL A CA 1
ATOM 2180 C C . VAL A 1 295 ? 20.522 10.880 -22.157 1.00 95.69 295 VAL A C 1
ATOM 2182 O O . VAL A 1 295 ? 21.228 10.344 -23.005 1.00 95.69 295 VAL A O 1
ATOM 2185 N N . GLN A 1 296 ? 19.544 10.231 -21.523 1.00 96.50 296 GLN A N 1
ATOM 2186 C CA . GLN A 1 296 ? 19.290 8.803 -21.694 1.00 96.50 296 GLN A CA 1
ATOM 2187 C C . GLN A 1 296 ? 18.856 8.460 -23.123 1.00 96.50 296 GLN A C 1
ATOM 2189 O O . GLN A 1 296 ? 19.434 7.569 -23.739 1.00 96.50 296 GLN A O 1
ATOM 2194 N N . VAL A 1 297 ? 17.903 9.209 -23.688 1.00 97.00 297 VAL A N 1
ATOM 2195 C CA . VAL A 1 297 ? 17.476 9.022 -25.082 1.00 97.00 297 VAL A CA 1
ATOM 2196 C C . VAL A 1 297 ? 18.624 9.312 -26.047 1.00 97.00 297 VAL A C 1
ATOM 2198 O O . VAL A 1 297 ? 18.782 8.579 -27.015 1.00 97.00 297 VAL A O 1
ATOM 2201 N N . GLY A 1 298 ? 19.462 10.319 -25.774 1.00 96.56 298 GLY A N 1
ATOM 2202 C CA . GLY A 1 298 ? 20.666 10.575 -26.569 1.00 96.56 298 GLY A CA 1
ATOM 2203 C C . GLY A 1 298 ? 21.657 9.405 -26.544 1.00 96.56 298 GLY A C 1
ATOM 2204 O O . GLY A 1 298 ? 22.155 9.003 -27.592 1.00 96.56 298 GLY A O 1
ATOM 2205 N N . ALA A 1 299 ? 21.896 8.812 -25.371 1.00 96.50 299 ALA A N 1
ATOM 2206 C CA . ALA A 1 299 ? 22.759 7.639 -25.228 1.00 96.50 299 ALA A CA 1
ATOM 2207 C C . ALA A 1 299 ? 22.194 6.415 -25.969 1.00 96.50 299 ALA A C 1
ATOM 2209 O O . ALA A 1 299 ? 22.930 5.725 -26.669 1.00 96.50 299 ALA A O 1
ATOM 2210 N N . PHE A 1 300 ? 20.884 6.178 -25.872 1.00 97.38 300 PHE A N 1
ATOM 2211 C CA . PHE A 1 300 ? 20.200 5.113 -26.609 1.00 97.38 300 PHE A CA 1
ATOM 2212 C C . PHE A 1 300 ? 20.210 5.347 -28.123 1.00 97.38 300 PHE A C 1
ATOM 2214 O O . PHE A 1 300 ? 20.435 4.414 -28.886 1.00 97.38 300 PHE A O 1
ATOM 2221 N N . ALA A 1 301 ? 20.022 6.589 -28.569 1.00 96.19 301 ALA A N 1
ATOM 2222 C CA . ALA A 1 301 ? 20.079 6.948 -29.982 1.00 96.19 301 ALA A CA 1
ATOM 2223 C C . ALA A 1 301 ? 21.485 6.792 -30.581 1.00 96.19 301 ALA A C 1
ATOM 2225 O O . ALA A 1 301 ? 21.604 6.543 -31.778 1.00 96.19 301 ALA A O 1
ATOM 2226 N N . ALA A 1 302 ? 22.540 6.933 -29.775 1.00 96.12 302 ALA A N 1
ATOM 2227 C CA . ALA A 1 302 ? 23.923 6.731 -30.203 1.00 96.12 302 ALA A CA 1
ATOM 2228 C C . ALA A 1 302 ? 24.336 5.246 -30.269 1.00 96.12 302 ALA A C 1
ATOM 2230 O O . ALA A 1 302 ? 25.400 4.930 -30.802 1.00 96.12 302 ALA A O 1
ATOM 2231 N N . ASP A 1 303 ? 23.519 4.333 -29.739 1.00 97.75 303 ASP A N 1
ATOM 2232 C CA . ASP A 1 303 ? 23.796 2.899 -29.708 1.00 97.75 303 ASP A CA 1
ATOM 2233 C C . ASP A 1 303 ? 23.100 2.184 -30.878 1.00 97.75 303 ASP A C 1
ATOM 2235 O O . ASP A 1 303 ? 21.877 2.033 -30.909 1.00 97.75 303 ASP A O 1
ATOM 2239 N N . GLY A 1 304 ? 23.890 1.725 -31.854 1.00 96.31 304 GLY A N 1
ATOM 2240 C CA . GLY A 1 304 ? 23.375 1.052 -33.051 1.00 96.31 304 GLY A CA 1
ATOM 2241 C C . GLY A 1 304 ? 22.548 -0.200 -32.741 1.00 96.31 304 GLY A C 1
ATOM 2242 O O . GLY A 1 304 ? 21.498 -0.398 -33.350 1.00 96.31 304 GLY A O 1
ATOM 2243 N N . PHE A 1 305 ? 22.945 -0.992 -31.737 1.00 96.81 305 PHE A N 1
ATOM 2244 C CA . PHE A 1 305 ? 22.183 -2.177 -31.338 1.00 96.81 305 PHE A CA 1
ATOM 2245 C C . PHE A 1 305 ? 20.818 -1.789 -30.761 1.00 96.81 305 PHE A C 1
ATOM 2247 O O . PHE A 1 305 ? 19.807 -2.426 -31.062 1.00 96.81 305 PHE A O 1
ATOM 2254 N N . VAL A 1 306 ? 20.766 -0.713 -29.970 1.00 97.12 306 VAL A N 1
ATOM 2255 C CA . VAL A 1 306 ? 19.500 -0.194 -29.437 1.00 97.12 306 VAL A CA 1
ATOM 2256 C C . VAL A 1 306 ? 18.585 0.270 -30.569 1.00 97.12 306 VAL A C 1
ATOM 2258 O O . VAL A 1 306 ? 17.411 -0.092 -30.577 1.00 97.12 306 VAL A O 1
ATOM 2261 N N . ARG A 1 307 ? 19.109 1.005 -31.559 1.00 95.75 307 ARG A N 1
ATOM 2262 C CA . ARG A 1 307 ? 18.305 1.484 -32.698 1.00 95.75 307 ARG A CA 1
ATOM 2263 C C . ARG A 1 307 ? 17.717 0.352 -33.541 1.00 95.75 307 ARG A C 1
ATOM 2265 O O . ARG A 1 307 ? 16.591 0.470 -34.016 1.00 95.75 307 ARG A O 1
ATOM 2272 N N . GLU A 1 308 ? 18.491 -0.702 -33.775 1.00 95.94 308 GLU A N 1
ATOM 2273 C CA . GLU A 1 308 ? 18.128 -1.761 -34.722 1.00 95.94 308 GLU A CA 1
ATOM 2274 C C . GLU A 1 308 ? 17.308 -2.882 -34.080 1.00 95.94 308 GLU A C 1
ATOM 2276 O O . GLU A 1 308 ? 16.428 -3.453 -34.727 1.00 95.94 308 GLU A O 1
ATOM 2281 N N . ALA A 1 309 ? 17.592 -3.205 -32.816 1.00 97.25 309 ALA A N 1
ATOM 2282 C CA . ALA A 1 309 ? 17.090 -4.412 -32.171 1.00 97.25 309 ALA A CA 1
ATOM 2283 C C . ALA A 1 309 ? 16.320 -4.158 -30.870 1.00 97.25 309 ALA A C 1
ATOM 2285 O O . ALA A 1 309 ? 15.842 -5.123 -30.274 1.00 97.25 309 ALA A O 1
ATOM 2286 N N . CYS A 1 310 ? 16.174 -2.913 -30.411 1.00 98.06 310 CYS A N 1
ATOM 2287 C CA . CYS A 1 310 ? 15.477 -2.623 -29.159 1.00 98.06 310 CYS A CA 1
ATOM 2288 C C . CYS A 1 310 ? 14.270 -1.705 -29.360 1.00 98.06 310 CYS A C 1
ATOM 2290 O O . CYS A 1 310 ? 14.268 -0.810 -30.200 1.00 98.06 310 CYS A O 1
ATOM 2292 N N . GLU A 1 311 ? 13.245 -1.892 -28.536 1.00 98.12 311 GLU A N 1
ATOM 2293 C CA . GLU A 1 311 ? 12.207 -0.881 -28.337 1.00 98.12 311 GLU A CA 1
ATOM 2294 C C . GLU A 1 311 ? 12.356 -0.228 -26.962 1.00 98.12 311 GLU A C 1
ATOM 2296 O O . GLU A 1 311 ? 12.840 -0.852 -26.016 1.00 98.12 311 GLU A O 1
ATOM 2301 N N . ILE A 1 312 ? 11.926 1.028 -26.846 1.00 98.50 312 ILE A N 1
ATOM 2302 C CA . ILE A 1 312 ? 12.047 1.815 -25.617 1.00 98.50 312 ILE A CA 1
ATOM 2303 C C . ILE A 1 312 ? 10.652 2.195 -25.133 1.00 98.50 312 ILE A C 1
ATOM 2305 O O . ILE A 1 312 ? 9.871 2.823 -25.855 1.00 98.50 312 ILE A O 1
ATOM 2309 N N . ILE A 1 313 ? 10.355 1.810 -23.897 1.00 98.75 313 ILE A N 1
ATOM 2310 C CA . ILE A 1 313 ? 9.065 1.975 -23.240 1.00 98.75 313 ILE A CA 1
ATOM 2311 C C . ILE A 1 313 ? 9.277 2.795 -21.970 1.00 98.75 313 ILE A C 1
ATOM 2313 O O . ILE A 1 313 ? 9.766 2.298 -20.957 1.00 98.75 313 ILE A O 1
ATOM 2317 N N . TYR A 1 314 ? 8.870 4.056 -22.010 1.00 98.62 314 TYR A N 1
ATOM 2318 C CA . TYR A 1 314 ? 8.805 4.920 -20.839 1.00 98.62 314 TYR A CA 1
ATOM 2319 C C . TYR A 1 314 ? 7.463 4.738 -20.136 1.00 98.62 314 TYR A C 1
ATOM 2321 O O . TYR A 1 314 ? 6.417 4.830 -20.774 1.00 98.62 314 TYR A O 1
ATOM 2329 N N . VAL A 1 315 ? 7.472 4.508 -18.822 1.00 98.62 315 VAL A N 1
ATOM 2330 C CA . VAL A 1 315 ? 6.246 4.335 -18.030 1.00 98.62 315 VAL A CA 1
ATOM 2331 C C . VAL A 1 315 ? 6.113 5.462 -17.019 1.00 98.62 315 VAL A C 1
ATOM 2333 O O . VAL A 1 315 ? 6.866 5.507 -16.059 1.00 98.62 315 VAL A O 1
ATOM 2336 N N . LEU A 1 316 ? 5.154 6.366 -17.190 1.00 98.50 316 LEU A N 1
ATOM 2337 C CA . LEU A 1 316 ? 4.942 7.502 -16.297 1.00 98.50 316 LEU A CA 1
ATOM 2338 C C . LEU A 1 316 ? 3.959 7.163 -15.166 1.00 98.50 316 LEU A C 1
ATOM 2340 O O . LEU A 1 316 ? 2.760 7.042 -15.412 1.00 98.50 316 LEU A O 1
ATOM 2344 N N . ASP A 1 317 ? 4.456 7.083 -13.928 1.00 96.88 317 ASP A N 1
ATOM 2345 C CA . ASP A 1 317 ? 3.673 6.842 -12.697 1.00 96.88 317 ASP A CA 1
ATOM 2346 C C . ASP A 1 317 ? 3.209 8.144 -11.998 1.00 96.88 317 ASP A C 1
ATOM 2348 O O . ASP A 1 317 ? 2.627 8.119 -10.914 1.00 96.88 317 ASP A O 1
ATOM 2352 N N . SER A 1 318 ? 3.460 9.298 -12.623 1.00 96.44 318 SER A N 1
ATOM 2353 C CA . SER A 1 318 ? 2.943 10.627 -12.253 1.00 96.44 318 SER A CA 1
ATOM 2354 C C . SER A 1 318 ? 2.110 11.210 -13.408 1.00 96.44 318 SER A C 1
ATOM 2356 O O . SER A 1 318 ? 2.609 12.062 -14.153 1.00 96.44 318 SER A O 1
ATOM 2358 N N . PRO A 1 319 ? 0.864 10.731 -13.627 1.00 95.31 319 PRO A N 1
ATOM 2359 C CA . PRO A 1 319 ? 0.039 11.101 -14.786 1.00 95.31 319 PRO A CA 1
ATOM 2360 C C . PRO A 1 319 ? -0.178 12.602 -14.969 1.00 95.31 319 PRO A C 1
ATOM 2362 O O . PRO A 1 319 ? -0.393 13.054 -16.090 1.00 95.31 319 PRO A O 1
ATOM 2365 N N . GLU A 1 320 ? -0.077 13.389 -13.902 1.00 96.62 320 GLU A N 1
ATOM 2366 C CA . GLU A 1 320 ? -0.134 14.847 -13.946 1.00 96.62 320 GLU A CA 1
ATOM 2367 C C . GLU A 1 320 ? 0.959 15.488 -14.827 1.00 96.62 320 GLU A C 1
ATOM 2369 O O . GLU A 1 320 ? 0.811 16.632 -15.247 1.00 96.62 320 GLU A O 1
ATOM 2374 N N . GLN A 1 321 ? 2.038 14.763 -15.148 1.00 97.50 321 GLN A N 1
ATOM 2375 C CA . GLN A 1 321 ? 3.117 15.215 -16.038 1.00 97.50 321 GLN A CA 1
ATOM 2376 C C . GLN A 1 321 ? 2.988 14.689 -17.479 1.00 97.50 321 GLN A C 1
ATOM 2378 O O . GLN A 1 321 ? 3.894 14.904 -18.288 1.00 97.50 321 GLN A O 1
ATOM 2383 N N . ALA A 1 322 ? 1.895 13.993 -17.815 1.00 97.75 322 ALA A N 1
ATOM 2384 C CA . ALA A 1 322 ? 1.770 13.265 -19.076 1.00 97.75 322 ALA A CA 1
ATOM 2385 C C . ALA A 1 322 ? 1.904 14.158 -20.313 1.00 97.75 322 ALA A C 1
ATOM 2387 O O . ALA A 1 322 ? 2.653 13.807 -21.220 1.00 97.75 322 ALA A O 1
ATOM 2388 N N . ASP A 1 323 ? 1.241 15.315 -20.340 1.00 97.56 323 ASP A N 1
ATOM 2389 C CA . ASP A 1 323 ? 1.255 16.203 -21.510 1.00 97.56 323 ASP A CA 1
ATOM 2390 C C . ASP A 1 323 ? 2.652 16.785 -21.765 1.00 97.56 323 ASP A C 1
ATOM 2392 O O . ASP A 1 323 ? 3.140 16.801 -22.897 1.00 97.56 323 ASP A O 1
ATOM 2396 N N . GLY A 1 324 ? 3.333 17.209 -20.694 1.00 97.38 324 GLY A N 1
ATOM 2397 C CA . GLY A 1 324 ? 4.697 17.735 -20.771 1.00 97.38 324 GLY A CA 1
ATOM 2398 C C . GLY A 1 324 ? 5.704 16.674 -21.214 1.00 97.38 324 GLY A C 1
ATOM 2399 O O . GLY A 1 324 ? 6.562 16.944 -22.058 1.00 97.38 324 GLY A O 1
ATOM 2400 N N . LEU A 1 325 ? 5.573 15.450 -20.693 1.00 97.88 325 LEU A N 1
ATOM 2401 C CA . LEU A 1 325 ? 6.419 14.334 -21.098 1.00 97.88 325 LEU A CA 1
ATOM 2402 C C . LEU A 1 325 ? 6.145 13.908 -22.546 1.00 97.88 325 LEU A C 1
ATOM 2404 O O . LEU A 1 325 ? 7.089 13.705 -23.304 1.00 97.88 325 LEU A O 1
ATOM 2408 N N . GLU A 1 326 ? 4.881 13.801 -22.954 1.00 98.25 326 GLU A N 1
ATOM 2409 C CA . GLU A 1 326 ? 4.515 13.438 -24.324 1.00 98.25 326 GLU A CA 1
ATOM 2410 C C . GLU A 1 326 ? 5.082 14.456 -25.327 1.00 98.25 326 GLU A C 1
ATOM 2412 O O . GLU A 1 326 ? 5.672 14.065 -26.336 1.00 98.25 326 GLU A O 1
ATOM 2417 N N . HIS A 1 327 ? 4.984 15.756 -25.027 1.00 98.00 327 HIS A N 1
ATOM 2418 C CA . HIS A 1 327 ? 5.588 16.810 -25.842 1.00 98.00 327 HIS A CA 1
ATOM 2419 C C . HIS A 1 327 ? 7.116 16.662 -25.948 1.00 98.00 327 HIS A C 1
ATOM 2421 O O . HIS A 1 327 ? 7.667 16.719 -27.051 1.00 98.00 327 HIS A O 1
ATOM 2427 N N . LEU A 1 328 ? 7.799 16.416 -24.824 1.00 97.75 328 LEU A N 1
ATOM 2428 C CA . LEU A 1 328 ? 9.246 16.192 -24.800 1.00 97.75 328 LEU A CA 1
ATOM 2429 C C . LEU A 1 328 ? 9.648 14.973 -25.644 1.00 97.75 328 LEU A C 1
ATOM 2431 O O . LEU A 1 328 ? 10.553 15.076 -26.471 1.00 97.75 328 LEU A O 1
ATOM 2435 N N . LEU A 1 329 ? 8.971 13.835 -25.468 1.00 98.19 329 LEU A N 1
ATOM 2436 C CA . LEU A 1 329 ? 9.281 12.607 -26.201 1.00 98.19 329 LEU A CA 1
ATOM 2437 C C . LEU A 1 329 ? 8.992 12.748 -27.701 1.00 98.19 329 LEU A C 1
ATOM 2439 O O . LEU A 1 329 ? 9.752 12.221 -28.507 1.00 98.19 329 LEU A O 1
ATOM 2443 N N . ARG A 1 330 ? 7.959 13.505 -28.103 1.00 98.31 330 ARG A N 1
ATOM 2444 C CA . ARG A 1 330 ? 7.718 13.847 -29.519 1.00 98.31 330 ARG A CA 1
ATOM 2445 C C . ARG A 1 330 ? 8.881 14.638 -30.112 1.00 98.31 330 ARG A C 1
ATOM 2447 O O . ARG A 1 330 ? 9.339 14.308 -31.201 1.00 98.31 330 ARG A O 1
ATOM 2454 N N . GLY A 1 331 ? 9.381 15.643 -29.393 1.00 97.94 331 GLY A N 1
ATOM 2455 C CA . GLY A 1 331 ? 10.555 16.407 -29.818 1.00 97.94 331 GLY A CA 1
ATOM 2456 C C . GLY A 1 331 ? 11.812 15.540 -29.935 1.00 97.94 331 GLY A C 1
ATOM 2457 O O . GLY A 1 331 ? 12.536 15.636 -30.921 1.00 97.94 331 GLY A O 1
ATOM 2458 N N . LEU A 1 332 ? 12.042 14.648 -28.968 1.00 97.44 332 LEU A N 1
ATOM 2459 C CA . LEU A 1 332 ? 13.177 13.719 -28.986 1.00 97.44 332 LEU A CA 1
ATOM 2460 C C . LEU A 1 332 ? 13.071 12.685 -30.117 1.00 97.44 332 LEU A C 1
ATOM 2462 O O . LEU A 1 332 ? 14.075 12.403 -30.766 1.00 97.44 332 LEU A O 1
ATOM 2466 N N . HIS A 1 333 ? 11.870 12.169 -30.388 1.00 97.56 333 HIS A N 1
ATOM 2467 C CA . HIS A 1 333 ? 11.616 11.292 -31.528 1.00 97.56 333 HIS A CA 1
ATOM 2468 C C . HIS A 1 333 ? 11.971 11.986 -32.849 1.00 97.56 333 HIS A C 1
ATOM 2470 O O . HIS A 1 333 ? 12.698 11.412 -33.651 1.00 97.56 333 HIS A O 1
ATOM 2476 N N . LEU A 1 334 ? 11.530 13.234 -33.049 1.00 97.56 334 LEU A N 1
ATOM 2477 C CA . LEU A 1 334 ? 11.860 14.012 -34.251 1.00 97.56 334 LEU A CA 1
ATOM 2478 C C . LEU A 1 334 ? 13.362 14.301 -34.380 1.00 97.56 334 LEU A C 1
ATOM 2480 O O . LEU A 1 334 ? 13.879 14.344 -35.491 1.00 97.56 334 LEU A O 1
ATOM 2484 N N . LEU A 1 335 ? 14.055 14.513 -33.258 1.00 97.38 335 LEU A N 1
ATOM 2485 C CA . LEU A 1 335 ? 15.484 14.828 -33.246 1.00 97.38 335 LEU A CA 1
ATOM 2486 C C . LEU A 1 335 ? 16.365 13.614 -33.576 1.00 97.38 335 LEU A C 1
ATOM 2488 O O . LEU A 1 335 ? 17.353 13.759 -34.289 1.00 97.38 335 LEU A O 1
ATOM 2492 N N . TYR A 1 336 ? 16.031 12.439 -33.038 1.00 96.56 336 TYR A N 1
ATOM 2493 C CA . TYR A 1 336 ? 16.878 11.240 -33.121 1.00 96.56 336 TYR A CA 1
ATOM 2494 C C . TYR A 1 336 ? 16.356 10.155 -34.075 1.00 96.56 336 TYR A C 1
ATOM 2496 O O . TYR A 1 336 ? 17.036 9.142 -34.278 1.00 96.56 336 TYR A O 1
ATOM 2504 N N . ASP A 1 337 ? 15.154 10.342 -34.628 1.00 95.19 337 ASP A N 1
ATOM 2505 C CA . ASP A 1 337 ? 14.421 9.339 -35.410 1.00 95.19 337 ASP A CA 1
ATOM 2506 C C . ASP A 1 337 ? 14.375 7.977 -34.693 1.00 95.19 337 ASP A C 1
ATOM 2508 O O . ASP A 1 337 ? 14.674 6.920 -35.246 1.00 95.19 337 ASP A O 1
ATOM 2512 N N . LEU A 1 338 ? 14.084 8.025 -33.389 1.00 95.00 338 LEU A N 1
ATOM 2513 C CA . LEU A 1 338 ? 14.037 6.859 -32.510 1.00 95.00 338 LEU A CA 1
ATOM 2514 C C . LEU A 1 338 ? 12.582 6.598 -32.106 1.00 95.00 338 LEU A C 1
ATOM 2516 O O . LEU A 1 338 ? 11.963 7.497 -31.529 1.00 95.00 338 LEU A O 1
ATOM 2520 N N . PRO A 1 339 ? 11.995 5.427 -32.414 1.00 96.69 339 PRO A N 1
ATOM 2521 C CA . PRO A 1 339 ? 10.651 5.086 -31.961 1.00 96.69 339 PRO A CA 1
ATOM 2522 C C . PRO A 1 339 ? 10.579 4.975 -30.436 1.00 96.69 339 PRO A C 1
ATOM 2524 O O . PRO A 1 339 ? 11.444 4.367 -29.807 1.00 96.69 339 PRO A O 1
ATOM 2527 N N . LEU A 1 340 ? 9.528 5.538 -29.840 1.00 98.19 340 LEU A N 1
ATOM 2528 C CA . LEU A 1 340 ? 9.331 5.564 -28.388 1.00 98.19 340 LEU A CA 1
ATOM 2529 C C . LEU A 1 340 ? 7.894 5.176 -28.044 1.00 98.19 340 LEU A C 1
ATOM 2531 O O . LEU A 1 340 ? 6.947 5.555 -28.738 1.00 98.19 340 LEU A O 1
ATOM 2535 N N . VAL A 1 341 ? 7.719 4.459 -26.940 1.00 98.62 341 VAL A N 1
ATOM 2536 C CA . VAL A 1 341 ? 6.406 4.172 -26.358 1.00 98.62 341 VAL A CA 1
ATOM 2537 C C . VAL A 1 341 ? 6.316 4.856 -25.004 1.00 98.62 341 VAL A C 1
ATOM 2539 O O . VAL A 1 341 ? 7.214 4.726 -24.178 1.00 98.62 341 VAL A O 1
ATOM 2542 N N . LEU A 1 342 ? 5.226 5.580 -24.775 1.00 98.69 342 LEU A N 1
ATOM 2543 C CA . LEU A 1 342 ? 4.884 6.158 -23.484 1.00 98.69 342 LEU A CA 1
ATOM 2544 C C . LEU A 1 342 ? 3.655 5.442 -22.923 1.00 98.69 342 LEU A C 1
ATOM 2546 O O . LEU A 1 342 ? 2.584 5.465 -23.525 1.00 98.69 342 LEU A O 1
ATOM 2550 N N . VAL A 1 343 ? 3.803 4.842 -21.751 1.00 98.62 343 VAL A N 1
ATOM 2551 C CA . VAL A 1 343 ? 2.730 4.230 -20.967 1.00 98.62 343 VAL A CA 1
ATOM 2552 C C . VAL A 1 343 ? 2.433 5.154 -19.794 1.00 98.62 343 VAL A C 1
ATOM 2554 O O . VAL A 1 343 ? 3.267 5.333 -18.917 1.00 98.62 343 VAL A O 1
ATOM 2557 N N . VAL A 1 344 ? 1.259 5.771 -19.764 1.00 98.44 344 VAL A N 1
ATOM 2558 C CA . VAL A 1 344 ? 0.841 6.669 -18.681 1.00 98.44 344 VAL A CA 1
ATOM 2559 C C . VAL A 1 344 ? -0.054 5.898 -17.723 1.00 98.44 344 VAL A C 1
ATOM 2561 O O . VAL A 1 344 ? -1.143 5.460 -18.100 1.00 98.44 344 VAL A O 1
ATOM 2564 N N . MET A 1 345 ? 0.394 5.737 -16.481 1.00 97.50 345 MET A N 1
ATOM 2565 C CA . MET A 1 345 ? -0.385 5.089 -15.429 1.00 97.50 345 MET A CA 1
ATOM 2566 C C . MET A 1 345 ? -1.592 5.961 -15.074 1.00 97.50 345 MET A C 1
ATOM 2568 O O . MET A 1 345 ? -1.456 7.172 -14.947 1.00 97.50 345 MET A O 1
ATOM 2572 N N . ALA A 1 346 ? -2.775 5.375 -14.873 1.00 95.00 346 ALA A N 1
ATOM 2573 C CA . ALA A 1 346 ? -3.974 6.151 -14.529 1.00 95.00 346 ALA A CA 1
ATOM 2574 C C . ALA A 1 346 ? -3.879 6.842 -13.152 1.00 95.00 346 ALA A C 1
ATOM 2576 O O . ALA A 1 346 ? -4.547 7.845 -12.905 1.00 95.00 346 ALA A O 1
ATOM 2577 N N . ARG A 1 347 ? -3.016 6.332 -12.269 1.00 91.81 347 ARG A N 1
ATOM 2578 C CA . ARG A 1 347 ? -2.594 6.959 -11.012 1.00 91.81 347 ARG A CA 1
ATOM 2579 C C . ARG A 1 347 ? -1.253 6.383 -10.571 1.00 91.81 347 ARG A C 1
ATOM 2581 O O . ARG A 1 347 ? -0.881 5.303 -11.031 1.00 91.81 347 ARG A O 1
ATOM 2588 N N . ASN A 1 348 ? -0.613 7.041 -9.607 1.00 92.44 348 ASN A N 1
ATOM 2589 C CA . ASN A 1 348 ? 0.561 6.497 -8.932 1.00 92.44 348 ASN A CA 1
ATOM 2590 C C . ASN A 1 348 ? 0.230 5.158 -8.254 1.00 92.44 348 ASN A C 1
ATOM 2592 O O . ASN A 1 348 ? -0.618 5.087 -7.358 1.00 92.44 348 ASN A O 1
ATOM 2596 N N . ALA A 1 349 ? 0.910 4.100 -8.683 1.00 89.88 349 ALA A N 1
ATOM 2597 C CA . ALA A 1 349 ? 0.806 2.760 -8.111 1.00 89.88 349 ALA A CA 1
ATOM 2598 C C . ALA A 1 349 ? 2.146 2.237 -7.556 1.00 89.88 349 ALA A C 1
ATOM 2600 O O . ALA A 1 349 ? 2.204 1.173 -6.917 1.00 89.88 349 ALA A O 1
ATOM 2601 N N . GLY A 1 350 ? 3.210 3.015 -7.737 1.00 90.75 350 GLY A N 1
ATOM 2602 C CA . GLY A 1 350 ? 4.564 2.736 -7.308 1.00 90.75 350 GLY A CA 1
ATOM 2603 C C . GLY A 1 350 ? 5.386 2.008 -8.369 1.00 90.75 350 GLY A C 1
ATOM 2604 O O . GLY A 1 350 ? 4.864 1.373 -9.286 1.00 90.75 350 GLY A O 1
ATOM 2605 N N . PHE A 1 351 ? 6.702 2.036 -8.157 1.00 92.12 351 PHE A N 1
ATOM 2606 C CA . PHE A 1 351 ? 7.725 1.532 -9.077 1.00 92.12 351 PHE A CA 1
ATOM 2607 C C . PHE A 1 351 ? 7.407 0.157 -9.677 1.00 92.12 351 PHE A C 1
ATOM 2609 O O . PHE A 1 351 ? 7.310 0.030 -10.890 1.00 92.12 351 PHE A O 1
ATOM 2616 N N . ALA A 1 352 ? 7.155 -0.858 -8.843 1.00 92.38 352 ALA A N 1
ATOM 2617 C CA . ALA A 1 352 ? 6.905 -2.218 -9.325 1.00 92.38 352 ALA A CA 1
ATOM 2618 C C . ALA A 1 352 ? 5.669 -2.318 -10.240 1.00 92.38 352 ALA A C 1
ATOM 2620 O O . ALA A 1 352 ? 5.676 -3.067 -11.215 1.00 92.38 352 ALA A O 1
ATOM 2621 N N . ALA A 1 353 ? 4.608 -1.556 -9.958 1.00 93.88 353 ALA A N 1
ATOM 2622 C CA . ALA A 1 353 ? 3.408 -1.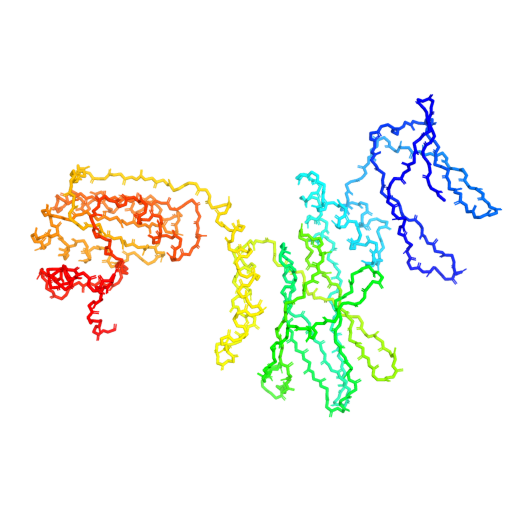561 -10.788 1.00 93.88 353 ALA A CA 1
ATOM 2623 C C . ALA A 1 353 ? 3.666 -0.897 -12.150 1.00 93.88 353 ALA A C 1
ATOM 2625 O O . ALA A 1 353 ? 3.199 -1.412 -13.167 1.00 93.88 353 ALA A O 1
ATOM 2626 N N . ALA A 1 354 ? 4.446 0.188 -12.174 1.00 96.00 354 ALA A N 1
ATOM 2627 C CA . ALA A 1 354 ? 4.888 0.847 -13.400 1.00 96.00 354 ALA A CA 1
ATOM 2628 C C . ALA A 1 354 ? 5.834 -0.050 -14.223 1.00 96.00 354 ALA A C 1
ATOM 2630 O O . ALA A 1 354 ? 5.581 -0.282 -15.404 1.00 96.00 354 ALA A O 1
ATOM 2631 N N . SER A 1 355 ? 6.849 -0.659 -13.600 1.00 96.94 355 SER A N 1
ATOM 2632 C CA . SER A 1 355 ? 7.728 -1.648 -14.246 1.00 96.94 355 SER A CA 1
ATOM 2633 C C . SER A 1 355 ? 6.939 -2.790 -14.883 1.00 96.94 355 SER A C 1
ATOM 2635 O O . SER A 1 355 ? 7.198 -3.161 -16.026 1.00 96.94 355 SER A O 1
ATOM 2637 N N . ASN A 1 356 ? 5.937 -3.319 -14.173 1.00 96.31 356 ASN A N 1
ATOM 2638 C CA . ASN A 1 356 ? 5.078 -4.386 -14.682 1.00 96.31 356 ASN A CA 1
ATOM 2639 C C . ASN A 1 356 ? 4.154 -3.907 -15.808 1.00 96.31 356 ASN A C 1
ATOM 2641 O O . ASN A 1 356 ? 3.855 -4.677 -16.714 1.00 96.31 356 ASN A O 1
ATOM 2645 N N . ALA A 1 357 ? 3.674 -2.662 -15.773 1.00 97.06 357 ALA A N 1
ATOM 2646 C CA . ALA A 1 357 ? 2.891 -2.096 -16.869 1.00 97.06 357 ALA A CA 1
ATOM 2647 C C . ALA A 1 357 ? 3.728 -1.976 -18.147 1.00 97.06 357 ALA A C 1
ATOM 2649 O O . ALA A 1 357 ? 3.278 -2.420 -19.197 1.00 97.06 357 ALA A O 1
ATOM 2650 N N . GLY A 1 358 ? 4.967 -1.489 -18.045 1.00 97.75 358 GLY A N 1
ATOM 2651 C CA . GLY A 1 358 ? 5.887 -1.458 -19.183 1.00 97.75 358 GLY A CA 1
ATOM 2652 C C . GLY A 1 358 ? 6.247 -2.851 -19.695 1.00 97.75 358 GLY A C 1
ATOM 2653 O O . GLY A 1 358 ? 6.226 -3.080 -20.898 1.00 97.75 358 GLY A O 1
ATOM 2654 N N . ALA A 1 359 ? 6.486 -3.809 -18.795 1.00 97.56 359 ALA A N 1
ATOM 2655 C CA . ALA A 1 359 ? 6.764 -5.194 -19.174 1.00 97.56 359 ALA A CA 1
ATOM 2656 C C . ALA A 1 359 ? 5.580 -5.876 -19.887 1.00 97.56 359 ALA A C 1
ATOM 2658 O O . ALA A 1 359 ? 5.801 -6.729 -20.735 1.00 97.56 359 ALA A O 1
ATOM 2659 N N . ARG A 1 360 ? 4.325 -5.502 -19.594 1.00 97.00 360 ARG A N 1
ATOM 2660 C CA . ARG A 1 360 ? 3.153 -6.005 -20.343 1.00 97.00 360 ARG A CA 1
ATOM 2661 C C . ARG A 1 360 ? 3.053 -5.429 -21.756 1.00 97.00 360 ARG A C 1
ATOM 2663 O O . ARG A 1 360 ? 2.463 -6.065 -22.620 1.00 97.00 360 ARG A O 1
ATOM 2670 N N . GLU A 1 361 ? 3.613 -4.244 -21.980 1.00 97.69 361 GLU A N 1
ATOM 2671 C CA . GLU A 1 361 ? 3.672 -3.605 -23.299 1.00 97.69 361 GLU A CA 1
ATOM 2672 C C . GLU A 1 361 ? 4.883 -4.051 -24.130 1.00 97.69 361 GLU A C 1
ATOM 2674 O O . GLU A 1 361 ? 4.946 -3.751 -25.329 1.00 97.69 361 GLU A O 1
ATOM 2679 N N . ALA A 1 362 ? 5.836 -4.745 -23.502 1.00 98.00 362 ALA A N 1
ATOM 2680 C CA . ALA A 1 362 ? 7.032 -5.280 -24.131 1.00 98.00 362 ALA A CA 1
ATOM 2681 C C . ALA A 1 362 ? 6.693 -6.349 -25.179 1.00 98.00 362 ALA A C 1
ATOM 2683 O O . ALA A 1 362 ? 5.828 -7.200 -24.981 1.00 98.00 362 ALA A O 1
ATOM 2684 N N . ARG A 1 363 ? 7.400 -6.297 -26.305 1.00 97.44 363 ARG A N 1
ATOM 2685 C CA . ARG A 1 363 ? 7.322 -7.234 -27.432 1.00 97.44 363 ARG A CA 1
ATOM 2686 C C . ARG A 1 363 ? 8.627 -7.988 -27.662 1.00 97.44 363 ARG A C 1
ATOM 2688 O O . ARG A 1 363 ? 8.663 -8.827 -28.555 1.00 97.44 363 ARG A O 1
ATOM 2695 N N . GLY A 1 364 ? 9.686 -7.640 -26.934 1.00 96.69 364 GLY A N 1
ATOM 2696 C CA . GLY A 1 364 ? 10.986 -8.275 -27.060 1.00 96.69 364 GLY A CA 1
ATOM 2697 C C . GLY A 1 364 ? 11.108 -9.548 -26.241 1.00 96.69 364 GLY A C 1
ATOM 2698 O O . GLY A 1 364 ? 10.415 -9.724 -25.240 1.00 96.69 364 GLY A O 1
ATOM 2699 N N . ASP A 1 365 ? 12.032 -10.408 -26.662 1.00 94.31 365 ASP A N 1
ATOM 2700 C CA . ASP A 1 365 ? 12.333 -11.673 -25.983 1.00 94.31 365 ASP A CA 1
ATOM 2701 C C . ASP A 1 365 ? 12.934 -11.443 -24.585 1.00 94.31 365 ASP A C 1
ATOM 2703 O O . ASP A 1 365 ? 12.765 -12.259 -23.680 1.00 94.31 365 ASP A O 1
ATOM 2707 N N . VAL A 1 366 ? 13.621 -10.310 -24.398 1.00 96.00 366 VAL A N 1
ATOM 2708 C CA . VAL A 1 366 ? 14.234 -9.895 -23.130 1.00 96.00 366 VAL A CA 1
ATOM 2709 C C . VAL A 1 366 ? 13.681 -8.540 -22.688 1.00 96.00 366 VAL A C 1
ATOM 2711 O O . VAL A 1 366 ? 13.611 -7.595 -23.474 1.00 96.00 366 VAL A O 1
ATOM 2714 N N . VAL A 1 367 ? 13.345 -8.403 -21.403 1.00 97.81 367 VAL A N 1
ATOM 2715 C CA . VAL A 1 367 ? 12.962 -7.116 -20.798 1.00 97.81 367 VAL A CA 1
ATOM 2716 C C . VAL A 1 367 ? 14.138 -6.549 -20.010 1.00 97.81 367 VAL A C 1
ATOM 2718 O O . VAL A 1 367 ? 14.550 -7.118 -19.000 1.00 97.81 367 VAL A O 1
ATOM 2721 N N . ALA A 1 368 ? 14.651 -5.398 -20.438 1.00 97.75 368 ALA A N 1
ATOM 2722 C CA . ALA A 1 368 ? 15.660 -4.650 -19.698 1.00 97.75 368 ALA A CA 1
ATOM 2723 C C . ALA A 1 368 ? 14.973 -3.594 -18.821 1.00 97.75 368 ALA A C 1
ATOM 2725 O O . ALA A 1 368 ? 14.498 -2.578 -19.324 1.00 97.75 368 ALA A O 1
ATOM 2726 N N . GLN A 1 369 ? 14.913 -3.833 -17.509 1.00 97.38 369 GLN A N 1
ATOM 2727 C CA . GLN A 1 369 ? 14.420 -2.849 -16.539 1.00 97.38 369 GLN A CA 1
ATOM 2728 C C . GLN A 1 369 ? 15.531 -1.839 -16.239 1.00 97.38 369 GLN A C 1
ATOM 2730 O O . GLN A 1 369 ? 16.564 -2.204 -15.676 1.00 97.38 369 GLN A O 1
ATOM 2735 N N . VAL A 1 370 ? 15.331 -0.579 -16.623 1.00 96.75 370 VAL A N 1
ATOM 2736 C CA . VAL A 1 370 ? 16.341 0.479 -16.496 1.00 96.75 370 VAL A CA 1
ATOM 2737 C C . VAL A 1 370 ? 15.749 1.647 -15.716 1.00 96.75 370 VAL A C 1
ATOM 2739 O O . VAL A 1 370 ? 14.663 2.125 -16.025 1.00 96.75 370 VAL A O 1
ATOM 2742 N N . ASN A 1 371 ? 16.455 2.121 -14.691 1.00 95.12 371 ASN A N 1
ATOM 2743 C CA . ASN A 1 371 ? 16.030 3.312 -13.958 1.00 95.12 371 ASN A CA 1
ATOM 2744 C C . ASN A 1 371 ? 16.241 4.583 -14.810 1.00 95.12 371 ASN A C 1
ATOM 2746 O O . ASN A 1 371 ? 17.127 4.615 -15.667 1.00 95.12 371 ASN A O 1
ATOM 2750 N N . PRO A 1 372 ? 15.464 5.655 -14.586 1.00 94.38 372 PRO A N 1
ATOM 2751 C CA . PRO A 1 372 ? 15.546 6.879 -15.389 1.00 94.38 372 PRO A CA 1
ATOM 2752 C C . PRO A 1 372 ? 16.884 7.615 -15.296 1.00 94.38 372 PRO A C 1
ATOM 2754 O O . PRO A 1 372 ? 17.246 8.340 -16.216 1.00 94.38 372 PRO A O 1
ATOM 2757 N N . ASP A 1 373 ? 17.603 7.440 -14.193 1.00 94.00 373 ASP A N 1
ATOM 2758 C CA . ASP A 1 373 ? 18.909 8.029 -13.898 1.00 94.00 373 ASP A CA 1
ATOM 2759 C C . ASP A 1 373 ? 20.089 7.128 -14.299 1.00 94.00 373 ASP A C 1
ATOM 2761 O O . ASP A 1 373 ? 21.247 7.520 -14.159 1.00 94.00 373 ASP A O 1
ATOM 2765 N N . VAL A 1 374 ? 19.822 5.939 -14.849 1.00 94.69 374 VAL A N 1
ATOM 2766 C CA . VAL A 1 374 ? 20.862 5.028 -15.336 1.00 94.69 374 VAL A CA 1
ATOM 2767 C C . VAL A 1 374 ? 21.177 5.342 -16.795 1.00 94.69 374 VAL A C 1
ATOM 2769 O O . VAL A 1 374 ? 20.338 5.181 -17.686 1.00 94.69 374 VAL A O 1
ATOM 2772 N N . ILE A 1 375 ? 22.418 5.768 -17.034 1.00 94.94 375 ILE A N 1
ATOM 2773 C CA . ILE A 1 375 ? 22.957 6.099 -18.355 1.00 94.94 375 ILE A CA 1
ATOM 2774 C C . ILE A 1 375 ? 24.115 5.140 -18.675 1.00 94.94 375 ILE A C 1
ATOM 2776 O O . ILE A 1 375 ? 25.045 5.034 -17.870 1.00 94.94 375 ILE A O 1
ATOM 2780 N N . PRO A 1 376 ? 24.103 4.446 -19.828 1.00 93.44 376 PRO A N 1
ATOM 2781 C CA . PRO A 1 376 ? 25.231 3.622 -20.251 1.00 93.44 376 PRO A CA 1
ATOM 2782 C C . PRO A 1 376 ? 26.516 4.444 -20.408 1.00 93.44 376 PRO A C 1
ATOM 2784 O O . PRO A 1 376 ? 26.495 5.545 -20.956 1.00 93.44 376 PRO A O 1
ATOM 2787 N N . THR A 1 377 ? 27.654 3.898 -19.975 1.00 91.69 377 THR A N 1
ATOM 2788 C CA . THR A 1 377 ? 28.966 4.555 -20.125 1.00 91.69 377 THR A CA 1
ATOM 2789 C C . THR A 1 377 ? 29.510 4.495 -21.553 1.00 91.69 377 THR A C 1
ATOM 2791 O O . THR A 1 377 ? 30.363 5.302 -21.915 1.00 91.69 377 THR A O 1
ATOM 2794 N N . ALA A 1 378 ? 29.032 3.545 -22.361 1.00 91.62 378 ALA A N 1
ATOM 2795 C CA . ALA A 1 378 ? 29.372 3.375 -23.768 1.00 91.62 378 ALA A CA 1
ATOM 2796 C C . ALA A 1 378 ? 28.247 2.635 -24.513 1.00 91.62 378 ALA A C 1
ATOM 2798 O O . ALA A 1 378 ? 27.433 1.940 -23.898 1.00 91.62 378 ALA A O 1
ATOM 2799 N N . ALA A 1 379 ? 28.234 2.759 -25.842 1.00 94.31 379 ALA A N 1
ATOM 2800 C CA . ALA A 1 379 ? 27.385 1.945 -26.709 1.00 94.31 379 ALA A CA 1
ATOM 2801 C C . ALA A 1 379 ? 27.760 0.452 -26.624 1.00 94.31 379 ALA A C 1
ATOM 2803 O O . ALA A 1 379 ? 28.908 0.099 -26.344 1.00 94.31 379 ALA A O 1
ATOM 2804 N N . GLY A 1 380 ? 26.793 -0.425 -26.888 1.00 94.44 380 GLY A N 1
ATOM 2805 C CA . GLY A 1 380 ? 26.953 -1.877 -26.854 1.00 94.44 380 GLY A CA 1
ATOM 2806 C C . GLY A 1 380 ? 26.786 -2.501 -25.466 1.00 94.44 380 GLY A C 1
ATOM 2807 O O . GLY A 1 380 ? 27.095 -3.679 -25.301 1.00 94.44 380 GLY A O 1
ATOM 2808 N N . TRP A 1 381 ? 26.285 -1.753 -24.477 1.00 95.19 381 TRP A N 1
ATOM 2809 C CA . TRP A 1 381 ? 26.150 -2.197 -23.082 1.00 95.19 381 TRP A CA 1
ATOM 2810 C C . TRP A 1 381 ? 25.214 -3.405 -22.888 1.00 95.19 381 TRP A C 1
ATOM 2812 O O . TRP A 1 381 ? 25.413 -4.184 -21.957 1.00 95.19 381 TRP A O 1
ATOM 2822 N N . LEU A 1 382 ? 24.220 -3.586 -23.768 1.00 96.06 382 LEU A N 1
ATOM 2823 C CA . LEU A 1 382 ? 23.301 -4.732 -23.732 1.00 96.06 382 LEU A CA 1
ATOM 2824 C C . LEU A 1 382 ? 23.945 -6.027 -24.226 1.00 96.06 382 LEU A C 1
ATOM 2826 O O . LEU A 1 382 ? 23.618 -7.094 -23.718 1.00 96.06 382 LEU A O 1
ATOM 2830 N N . SER A 1 383 ? 24.871 -5.953 -25.182 1.00 93.88 383 SER A N 1
ATOM 2831 C CA . SER A 1 383 ? 25.485 -7.130 -25.808 1.00 93.88 383 SER A CA 1
ATOM 2832 C C . SER A 1 383 ? 26.108 -8.114 -24.805 1.00 93.88 383 SER A C 1
ATOM 2834 O O . SER A 1 383 ? 25.766 -9.294 -24.869 1.00 93.88 383 SER A O 1
ATOM 2836 N N . PRO A 1 384 ? 26.962 -7.691 -23.845 1.00 93.44 384 PRO A N 1
ATOM 2837 C CA . PRO A 1 384 ? 27.521 -8.619 -22.861 1.00 93.44 384 PRO A CA 1
ATOM 2838 C C . PRO A 1 384 ? 26.467 -9.185 -21.899 1.00 93.44 384 PRO A C 1
ATOM 2840 O O . PRO A 1 384 ? 26.623 -10.309 -21.431 1.00 93.44 384 PRO A O 1
ATOM 2843 N N . LEU A 1 385 ? 25.391 -8.442 -21.614 1.00 94.19 385 LEU A N 1
ATOM 2844 C CA . LEU A 1 385 ? 24.290 -8.925 -20.774 1.00 94.19 385 LEU A CA 1
ATOM 2845 C C . LEU A 1 385 ? 23.478 -10.001 -21.503 1.00 94.19 385 LEU A C 1
ATOM 2847 O O . LEU A 1 385 ? 23.176 -11.041 -20.928 1.00 94.19 385 LEU A O 1
ATOM 2851 N N . LEU A 1 386 ? 23.173 -9.781 -22.782 1.00 94.19 386 LEU A N 1
ATOM 2852 C CA . LEU A 1 386 ? 22.470 -10.757 -23.611 1.00 94.19 386 LEU A CA 1
ATOM 2853 C C . LEU A 1 386 ? 23.294 -12.031 -23.802 1.00 94.19 386 LEU A C 1
ATOM 2855 O O . LEU A 1 386 ? 22.760 -13.115 -23.615 1.00 94.19 386 LEU A O 1
ATOM 2859 N N . ALA A 1 387 ? 24.594 -11.908 -24.079 1.00 92.69 387 ALA A N 1
ATOM 2860 C CA . ALA A 1 387 ? 25.481 -13.064 -24.203 1.00 92.69 387 ALA A CA 1
ATOM 2861 C C . ALA A 1 387 ? 25.533 -13.903 -22.912 1.00 92.69 387 ALA A C 1
ATOM 2863 O O . ALA A 1 387 ? 25.600 -15.126 -22.969 1.00 92.69 387 ALA A O 1
ATOM 2864 N N . ALA A 1 388 ? 25.469 -13.261 -21.741 1.00 90.94 388 ALA A N 1
ATOM 2865 C CA . ALA A 1 388 ? 25.398 -13.970 -20.466 1.00 90.94 388 ALA A CA 1
ATOM 2866 C C . ALA A 1 388 ? 24.045 -14.677 -20.247 1.00 90.94 388 ALA A C 1
ATOM 2868 O O . ALA A 1 388 ? 24.014 -15.734 -19.622 1.00 90.94 388 ALA A O 1
ATOM 2869 N N . LEU A 1 389 ? 22.944 -14.119 -20.765 1.00 91.19 389 LEU A N 1
ATOM 2870 C CA . LEU A 1 389 ? 21.600 -14.715 -20.697 1.00 91.19 389 LEU A CA 1
ATOM 2871 C C . LEU A 1 389 ? 21.379 -15.868 -21.683 1.00 91.19 389 LEU A C 1
ATOM 2873 O O . LEU A 1 389 ? 20.448 -16.642 -21.494 1.00 91.19 389 LEU A O 1
ATOM 2877 N N . GLU A 1 390 ? 22.195 -15.993 -22.732 1.00 86.12 390 GLU A N 1
ATOM 2878 C CA . GLU A 1 390 ? 22.074 -17.091 -23.704 1.00 86.12 390 GLU A CA 1
ATOM 2879 C C . GLU A 1 390 ? 22.396 -18.472 -23.093 1.00 86.12 390 GLU A C 1
ATOM 2881 O O . GLU A 1 390 ? 22.022 -19.496 -23.662 1.00 86.12 390 GLU A O 1
ATOM 2886 N N . GLY A 1 391 ? 23.043 -18.527 -21.922 1.00 78.62 391 GLY A N 1
ATOM 2887 C CA . GLY A 1 391 ? 23.183 -19.764 -21.152 1.00 78.62 391 GLY A CA 1
ATOM 2888 C C . GLY A 1 391 ? 21.884 -20.133 -20.426 1.00 78.62 391 GLY A C 1
ATOM 2889 O O . GLY A 1 391 ? 21.366 -19.332 -19.654 1.00 78.62 391 GLY A O 1
ATOM 2890 N N . GLU A 1 392 ? 21.396 -21.370 -20.596 1.00 68.00 392 GLU A N 1
ATOM 2891 C CA . GLU A 1 392 ? 20.139 -21.866 -19.988 1.00 68.00 392 GLU A CA 1
ATOM 2892 C C . GLU A 1 392 ? 20.111 -21.845 -18.440 1.00 68.00 392 GLU A C 1
ATOM 2894 O O . GLU A 1 392 ? 19.073 -22.095 -17.831 1.00 68.00 392 GLU A O 1
ATOM 2899 N N . GLU A 1 393 ? 21.229 -21.533 -17.779 1.00 80.31 393 GLU A N 1
ATOM 2900 C CA . GLU A 1 393 ? 21.327 -21.471 -16.316 1.00 80.31 393 GLU A CA 1
ATOM 2901 C C . GLU A 1 393 ? 20.791 -20.166 -15.699 1.00 80.31 393 GLU A C 1
ATOM 2903 O O . GLU A 1 393 ? 20.459 -20.155 -14.510 1.00 80.31 393 GLU A O 1
ATOM 2908 N N . PHE A 1 394 ? 20.692 -19.063 -16.454 1.00 85.00 394 PHE A N 1
ATOM 2909 C CA . PHE A 1 394 ? 20.416 -17.741 -15.877 1.00 85.00 394 PHE A CA 1
ATOM 2910 C C . PHE A 1 394 ? 19.082 -17.143 -16.339 1.00 85.00 394 PHE A C 1
ATOM 2912 O O . PHE A 1 394 ? 18.881 -16.847 -17.509 1.00 85.00 394 PHE A O 1
ATOM 2919 N N . GLY A 1 395 ? 18.183 -16.870 -15.385 1.00 87.62 395 GLY A N 1
ATOM 2920 C CA . GLY A 1 395 ? 16.911 -16.175 -15.645 1.00 87.62 395 GLY A CA 1
ATOM 2921 C C . GLY A 1 395 ? 16.976 -14.643 -15.561 1.00 87.62 395 GLY A C 1
ATOM 2922 O O . GLY A 1 395 ? 16.004 -13.972 -15.899 1.00 87.62 395 GLY A O 1
ATOM 2923 N N . ALA A 1 396 ? 18.084 -14.076 -15.073 1.00 93.62 396 ALA A N 1
ATOM 2924 C CA . ALA A 1 396 ? 18.300 -12.634 -14.965 1.00 93.62 396 ALA A CA 1
ATOM 2925 C C . ALA A 1 396 ? 19.797 -12.309 -14.845 1.00 93.62 396 ALA A C 1
ATOM 2927 O O . ALA A 1 396 ? 20.545 -13.041 -14.197 1.00 93.62 396 ALA A O 1
ATOM 2928 N N . VAL A 1 397 ? 20.215 -11.175 -15.411 1.00 94.44 397 VAL A N 1
ATOM 2929 C CA . VAL A 1 397 ? 21.571 -10.614 -15.279 1.00 94.44 397 VAL A CA 1
ATOM 2930 C C . VAL A 1 397 ? 21.484 -9.117 -14.998 1.00 94.44 397 VAL A C 1
ATOM 2932 O O . VAL A 1 397 ? 20.494 -8.470 -15.339 1.00 94.44 397 VAL A O 1
ATOM 2935 N N . GLY A 1 398 ? 22.524 -8.552 -14.388 1.00 93.50 398 GLY A N 1
ATOM 2936 C CA . GLY A 1 398 ? 22.599 -7.122 -14.105 1.00 93.50 398 GLY A CA 1
ATOM 2937 C C . GLY A 1 398 ? 23.993 -6.567 -14.393 1.00 93.50 398 GLY A C 1
ATOM 2938 O O . GLY A 1 398 ? 24.983 -7.246 -14.108 1.00 93.50 398 GLY A O 1
ATOM 2939 N N . PRO A 1 399 ? 24.105 -5.347 -14.946 1.00 92.06 399 PRO A N 1
ATOM 2940 C CA . PRO A 1 399 ? 25.393 -4.687 -15.091 1.00 92.06 399 PRO A CA 1
ATOM 2941 C C . PRO A 1 399 ? 25.926 -4.237 -13.725 1.00 92.06 399 PRO A C 1
ATOM 2943 O O . PRO A 1 399 ? 25.178 -4.054 -12.763 1.00 92.06 399 PRO A O 1
ATOM 2946 N N . LYS A 1 400 ? 27.235 -3.979 -13.649 1.00 91.94 400 LYS A N 1
ATOM 2947 C CA . LYS A 1 400 ? 27.813 -3.273 -12.503 1.00 91.94 400 LYS A CA 1
ATOM 2948 C C . LYS A 1 400 ? 27.393 -1.801 -12.552 1.00 91.94 400 LYS A C 1
ATOM 2950 O O . LYS A 1 400 ? 27.769 -1.090 -13.480 1.00 91.94 400 LYS A O 1
ATOM 2955 N N . LEU A 1 401 ? 26.672 -1.344 -11.532 1.00 92.31 401 LEU A N 1
ATOM 2956 C CA . LEU A 1 401 ? 26.393 0.077 -11.320 1.00 92.31 401 LEU A CA 1
ATOM 2957 C C . LEU A 1 401 ? 27.615 0.738 -10.668 1.00 92.31 401 LEU A C 1
ATOM 2959 O O . LEU A 1 401 ? 28.224 0.164 -9.763 1.00 92.31 401 LEU A O 1
ATOM 2963 N N . LEU A 1 402 ? 28.030 1.895 -11.189 1.00 87.19 402 LEU A N 1
ATOM 2964 C CA . LEU A 1 402 ? 29.283 2.548 -10.789 1.00 87.19 402 LEU A CA 1
ATOM 2965 C C . LEU A 1 402 ? 29.110 3.592 -9.680 1.00 87.19 402 LEU A C 1
ATOM 2967 O O . LEU A 1 402 ? 30.095 3.888 -9.005 1.00 87.19 402 LEU A O 1
ATOM 2971 N N . PHE A 1 403 ? 27.902 4.128 -9.500 1.00 76.12 403 PHE A N 1
ATOM 2972 C CA . PHE A 1 403 ? 27.602 5.232 -8.588 1.00 76.12 403 PHE A CA 1
ATOM 2973 C C . PHE A 1 403 ? 26.257 5.023 -7.905 1.00 76.12 403 PHE A C 1
ATOM 2975 O O . PHE A 1 403 ? 25.350 4.484 -8.584 1.00 76.12 403 PHE A O 1
#

Foldseek 3Di:
DKWKQAPVGIDRDDDDWAWFDQDPVRDTDTDDDDDCVPQDQRIWMWDDDPPDIDIDGDDDPPDDDQPQRCCVPPVPLGVLSLQVQLQVLLPDDPVSPVSSVVNCVSPPRDFDWADDPPQAKTKAWAAWFQFPQATKTKIWIDHPPPFWPFKFFDDNPDTFTQPPFKDWDWDWDDDDPNTDIIIIMIGGTRDPGRPPDQWTKMWGQGPVRDTDIGTYGGHDPDLVSNLVVLVVRDPPVRDDPSCCVRRRVVSNVRSLVVLVVPFDAWDKDKAADDDPEAQEEEEEEDEPDQPLVLVQLVLLLPAPSSQPRYAYEYFYQDLVCVVVVVVVVNVSCVVSVGIHMYIYTSHRSDDVVRSVSSVVVDRHPYYHYDYSNDHDPHHPPCVVQVVVVVDPPDPHDDDDDDD

Radius of gyration: 29.12 Å; chains: 1; bounding box: 80×40×75 Å

Sequence (403 aa):
FLYCVSPDGMRRISGAPRYGVPGARGLRRFYLALETAGIGADTFIVLTGPNWFAVRRIEMPGDLASLTRWWRSLGKPDPVLREHAVALASSGAPAAQAAAVEMQLQCPLPPRALSGGPHLPSADIDLALATDRGMLVGGWLRDPLGMVTGIDLLAGDAALPLGAVQHTFSGIVGKGDDATAVTGFCALVAADVAVPMLQPRFGVALKSGERHVLVPPPQPVDVAERRSRALKAIPPQFLTGDAIARCLAPALAAIHGELMATQGAPRVVTLGTRLKAPRVSIVVPLYRVLDFLRVQVGAFAADGFVREACEIIYVLDSPEQADGLEHLLRGLHLLYDLPLVLVVMARNAGFAAASNAGAREARGDVVAQVNPDVIPTAAGWLSPLLAALEGEEFGAVGPKLLF